Protein AF-A0A143PHW0-F1 (afdb_monomer_lite)

Foldseek 3Di:
DDDDDDDDDDDDDDDDDDDDDDDDDPDPVPVVVVVVVVVVVVVVVCVVCPPPPFDKAKEFEDAEEFWFKDWPQGTGYPRDDRGMDIGGAQDKIAIDIGGHVQKAWDAKDFQCPHGSIDTPNHHGYIYTYIDGQLVVQVVVQPDPWDWAKEKEQAEAFWWKAKSNGQIGHPVDRIGIDTHTQQDKIAIDIGGHFQKDWPAKDWQAHPRIHGPNHHTYIYTDIDGDPDDGPPPDPPPDDDDDDDDDDDDDDDDDDDDDDDDDDDDDDDDDDDDDDDDDDDDDDDDDDDDDDDDDDDDDDDDDDDDDDDDDDDPDDDDDDDDDPVNVVVVVVVLLVLLLVQVQVLVVQCQVCQQVLVLVSVCVQEVPDDSVVSCVVCVFFPGKHKDWPDGWDWDPDDLPQFKIKTKTFIKIWTATPVRDTDFIKTDMKIWIKGADDPSNHIHTHDIDDPIDGD

Structure (mmCIF, N/CA/C/O backbone):
data_AF-A0A143PHW0-F1
#
_entry.id   AF-A0A143PHW0-F1
#
loop_
_atom_site.group_PDB
_atom_site.id
_atom_site.type_symbol
_atom_site.label_atom_id
_atom_site.label_alt_id
_atom_site.label_comp_id
_atom_site.label_asym_id
_atom_site.label_entity_id
_atom_site.label_seq_id
_atom_site.pdbx_PDB_ins_code
_atom_site.Cartn_x
_atom_site.Cartn_y
_atom_site.Cartn_z
_atom_site.occupancy
_atom_site.B_iso_or_equiv
_atom_site.auth_seq_id
_atom_site.auth_comp_id
_atom_site.auth_asym_id
_atom_site.auth_atom_id
_atom_site.pdbx_PDB_model_num
ATOM 1 N N . MET A 1 1 ? -1.978 6.945 96.837 1.00 47.53 1 MET A N 1
ATOM 2 C CA . MET A 1 1 ? -2.660 6.664 95.555 1.00 47.53 1 MET A CA 1
ATOM 3 C C . MET A 1 1 ? -3.792 5.692 95.839 1.00 47.53 1 MET A C 1
ATOM 5 O O . MET A 1 1 ? -3.485 4.617 96.329 1.00 47.53 1 MET A O 1
ATOM 9 N N . SER A 1 2 ? -5.046 6.057 95.560 1.00 46.81 2 SER A N 1
ATOM 10 C CA . SER A 1 2 ? -6.197 5.140 95.602 1.00 46.81 2 SER A CA 1
ATOM 11 C C . SER A 1 2 ? -7.206 5.579 94.545 1.00 46.81 2 SER A C 1
ATOM 13 O O . SER A 1 2 ? -7.727 6.690 94.617 1.00 46.81 2 SER A O 1
ATOM 15 N N . THR A 1 3 ? -7.438 4.743 93.538 1.00 48.34 3 THR A N 1
ATOM 16 C CA . THR A 1 3 ? -8.242 5.095 92.359 1.00 48.34 3 THR A CA 1
ATOM 17 C C . THR A 1 3 ? -9.732 4.915 92.648 1.00 48.34 3 THR A C 1
ATOM 19 O O . THR A 1 3 ? -10.152 3.822 93.025 1.00 48.34 3 THR A O 1
ATOM 22 N N . GLN A 1 4 ? -10.553 5.952 92.448 1.00 54.59 4 GLN A N 1
ATOM 23 C CA . GLN A 1 4 ? -12.009 5.787 92.505 1.00 54.59 4 GLN A CA 1
ATOM 24 C C . GLN A 1 4 ? -12.498 4.986 91.292 1.00 54.59 4 GLN A C 1
ATOM 26 O O . GLN A 1 4 ? -12.286 5.378 90.146 1.00 54.59 4 GLN A O 1
ATOM 31 N N . VAL A 1 5 ? -13.174 3.865 91.548 1.00 61.69 5 VAL A N 1
ATOM 32 C CA . VAL A 1 5 ? -13.777 3.026 90.505 1.00 61.69 5 VAL A CA 1
ATOM 33 C C . VAL A 1 5 ? -15.176 3.549 90.190 1.00 61.69 5 VAL A C 1
ATOM 35 O O . VAL A 1 5 ? -16.134 3.276 90.915 1.00 61.69 5 VAL A O 1
ATOM 38 N N . ILE A 1 6 ? -15.294 4.295 89.092 1.00 57.25 6 ILE A N 1
ATOM 39 C CA . ILE A 1 6 ? -16.582 4.743 88.551 1.00 57.25 6 ILE A CA 1
ATOM 40 C C . ILE A 1 6 ? -17.354 3.509 88.062 1.00 57.25 6 ILE A C 1
ATOM 42 O O . ILE A 1 6 ? -16.913 2.818 87.143 1.00 57.25 6 ILE A O 1
ATOM 46 N N . ARG A 1 7 ? -18.512 3.223 88.668 1.00 60.91 7 ARG A N 1
ATOM 47 C CA . ARG A 1 7 ? -19.434 2.183 88.183 1.00 60.91 7 ARG A CA 1
ATOM 48 C C . ARG A 1 7 ? -20.379 2.777 87.126 1.00 60.91 7 ARG A C 1
ATOM 50 O O . ARG A 1 7 ? -20.964 3.825 87.397 1.00 60.91 7 ARG A O 1
ATOM 57 N N . PRO A 1 8 ? -20.562 2.137 85.956 1.00 63.34 8 PRO A N 1
ATOM 58 C CA . PRO A 1 8 ? -21.535 2.586 84.962 1.00 63.34 8 PRO A CA 1
ATOM 59 C C . PRO A 1 8 ? -22.984 2.340 85.434 1.00 63.34 8 PRO A C 1
ATOM 61 O O . PRO A 1 8 ? -23.216 1.441 86.248 1.00 63.34 8 PRO A O 1
ATOM 64 N N . PRO A 1 9 ? -23.967 3.115 84.935 1.00 64.81 9 PRO A N 1
ATOM 65 C CA . PRO A 1 9 ? -25.374 2.967 85.303 1.00 64.81 9 PRO A CA 1
ATOM 66 C C . PRO A 1 9 ? -26.017 1.700 84.717 1.00 64.81 9 PRO A C 1
ATOM 68 O O . PRO A 1 9 ? -25.638 1.219 83.649 1.00 64.81 9 PRO A O 1
ATOM 71 N N . SER A 1 10 ? -27.025 1.179 85.419 1.00 66.69 10 SER A N 1
ATOM 72 C CA . SER A 1 10 ? -27.765 -0.035 85.053 1.00 66.69 10 SER A CA 1
ATOM 73 C C . SER A 1 10 ? -28.591 0.125 83.762 1.00 66.69 10 SER A C 1
ATOM 75 O O . SER A 1 10 ? -29.205 1.177 83.568 1.00 66.69 10 SER A O 1
ATOM 77 N N . PRO A 1 11 ? -28.697 -0.913 82.909 1.00 68.88 11 PRO A N 1
ATOM 78 C CA . PRO A 1 11 ? -29.581 -0.889 81.744 1.00 68.88 11 PRO A CA 1
ATOM 79 C C . PRO A 1 11 ? -31.072 -0.975 82.142 1.00 68.88 11 PRO A C 1
ATOM 81 O O . PRO A 1 11 ? -31.400 -1.588 83.163 1.00 68.88 11 PRO A O 1
ATOM 84 N N . PRO A 1 12 ? -31.992 -0.401 81.341 1.00 68.69 12 PRO A N 1
ATOM 85 C CA . PRO A 1 12 ? -33.433 -0.457 81.596 1.00 68.69 12 PRO A CA 1
ATOM 86 C C . PRO A 1 12 ? -34.034 -1.855 81.324 1.00 68.69 12 PRO A C 1
ATOM 88 O O . PRO A 1 12 ? -33.479 -2.626 80.537 1.00 68.69 12 PRO A O 1
ATOM 91 N N . PRO A 1 13 ? -35.186 -2.193 81.939 1.00 68.38 13 PRO A N 1
ATOM 92 C CA . PRO A 1 13 ? -35.840 -3.490 81.757 1.00 68.38 13 PRO A CA 1
ATOM 93 C C . PRO A 1 13 ? -36.451 -3.662 80.349 1.00 68.38 13 PRO A C 1
ATOM 95 O O . PRO A 1 13 ? -36.884 -2.682 79.738 1.00 68.38 13 PRO A O 1
ATOM 98 N N . PRO A 1 14 ? -36.540 -4.902 79.829 1.00 63.84 14 PRO A N 1
ATOM 99 C CA . PRO A 1 14 ? -37.087 -5.174 78.501 1.00 63.84 14 PRO A CA 1
ATOM 100 C C . PRO A 1 14 ? -38.618 -4.977 78.434 1.00 63.84 14 PRO A C 1
ATOM 102 O O . PRO A 1 14 ? -39.321 -5.253 79.410 1.00 63.84 14 PRO A O 1
ATOM 105 N N . PRO A 1 15 ? -39.169 -4.553 77.278 1.00 54.91 15 PRO A N 1
ATOM 106 C CA . PRO A 1 15 ? -40.603 -4.315 77.113 1.00 54.91 15 PRO A CA 1
ATOM 107 C C . PRO A 1 15 ? -41.433 -5.608 77.172 1.00 54.91 15 PRO A C 1
ATOM 109 O O . PRO A 1 15 ? -41.022 -6.673 76.705 1.00 54.91 15 PRO A O 1
ATOM 112 N N . SER A 1 16 ? -42.644 -5.512 77.726 1.00 54.25 16 SER A N 1
ATOM 113 C CA . SER A 1 16 ? -43.508 -6.664 77.996 1.00 54.25 16 SER A CA 1
ATOM 114 C C . SER A 1 16 ? -44.126 -7.261 76.722 1.00 54.25 16 SER A C 1
ATOM 116 O O . SER A 1 16 ? -44.954 -6.657 76.037 1.00 54.25 16 SER A O 1
ATOM 118 N N . ARG A 1 17 ? -43.752 -8.510 76.415 1.00 51.72 17 ARG A N 1
ATOM 119 C CA . ARG A 1 17 ? -44.226 -9.255 75.238 1.00 51.72 17 ARG A CA 1
ATOM 120 C C . ARG A 1 17 ? -45.674 -9.734 75.419 1.00 51.72 17 ARG A C 1
ATOM 122 O O . ARG A 1 17 ? -45.911 -10.895 75.754 1.00 51.72 17 ARG A O 1
ATOM 129 N N . LYS A 1 18 ? -46.651 -8.852 75.180 1.00 47.69 18 LYS A N 1
ATOM 130 C CA . LYS A 1 18 ? -48.079 -9.218 75.141 1.00 47.69 18 LYS A CA 1
ATOM 131 C C . LYS A 1 18 ? -48.310 -10.347 74.125 1.00 47.69 18 LYS A C 1
ATOM 133 O O . LYS A 1 18 ? -47.985 -10.200 72.948 1.00 47.69 18 LYS A O 1
ATOM 138 N N . ARG A 1 19 ? -48.897 -11.465 74.569 1.00 52.22 19 ARG A N 1
ATOM 139 C CA . ARG A 1 19 ? -49.395 -12.529 73.681 1.00 52.22 19 ARG A CA 1
ATOM 140 C C . ARG A 1 19 ? -50.680 -12.051 72.997 1.00 52.22 19 ARG A C 1
ATOM 142 O O . ARG A 1 19 ? -51.767 -12.255 73.524 1.00 52.22 19 ARG A O 1
ATOM 149 N N . GLY A 1 20 ? -50.542 -11.404 71.841 1.00 46.34 20 GLY A N 1
ATOM 150 C CA . GLY A 1 20 ? -51.651 -11.254 70.898 1.00 46.34 20 GLY A CA 1
ATOM 151 C C . GLY A 1 20 ? -52.019 -12.617 70.308 1.00 46.34 20 GLY A C 1
ATOM 152 O O . GLY A 1 20 ? -51.131 -13.395 69.958 1.00 46.34 20 GLY A O 1
ATOM 153 N N . THR A 1 21 ? -53.312 -12.922 70.245 1.00 54.47 21 THR A N 1
ATOM 154 C CA . THR A 1 21 ? -53.847 -14.173 69.691 1.00 54.47 21 THR A CA 1
ATOM 155 C C . THR A 1 21 ? -53.583 -14.277 68.192 1.00 54.47 21 THR A C 1
ATOM 157 O O . THR A 1 21 ? -53.782 -13.314 67.455 1.00 54.47 21 THR A O 1
ATOM 160 N N . LEU A 1 22 ? -53.149 -15.456 67.743 1.00 50.78 22 LEU A N 1
ATOM 161 C CA . LEU A 1 22 ? -52.849 -15.740 66.344 1.00 50.78 22 LEU A CA 1
ATOM 162 C C . LEU A 1 22 ? -54.049 -16.442 65.695 1.00 50.78 22 LEU A C 1
ATOM 164 O O . LEU A 1 22 ? -54.145 -17.661 65.753 1.00 50.78 22 LEU A O 1
ATOM 168 N N . GLU A 1 23 ? -54.956 -15.661 65.112 1.00 49.97 23 GLU A N 1
ATOM 169 C CA . GLU A 1 23 ? -56.123 -16.138 64.359 1.00 49.97 23 GLU A CA 1
ATOM 170 C C . GLU A 1 23 ? -56.543 -15.096 63.305 1.00 49.97 23 GLU A C 1
ATOM 172 O O . GLU A 1 23 ? -56.282 -13.908 63.486 1.00 49.97 23 GLU A O 1
ATOM 177 N N . ALA A 1 24 ? -57.168 -15.558 62.215 1.00 48.12 24 ALA A N 1
ATOM 178 C CA . ALA A 1 24 ? -57.844 -14.778 61.159 1.00 48.12 24 ALA A CA 1
ATOM 179 C C . ALA A 1 24 ? -57.184 -13.470 60.625 1.00 48.12 24 ALA A C 1
ATOM 181 O O . ALA A 1 24 ? -57.366 -12.400 61.196 1.00 48.12 24 ALA A O 1
ATOM 182 N N . LEU A 1 25 ? -56.550 -13.539 59.433 1.00 44.34 25 LEU A N 1
ATOM 183 C CA . LEU A 1 25 ? -56.736 -12.618 58.268 1.00 44.34 25 LEU A CA 1
ATOM 184 C C . LEU A 1 25 ? -55.649 -12.790 57.175 1.00 44.34 25 LEU A C 1
ATOM 186 O O . LEU A 1 25 ? -54.869 -11.889 56.865 1.00 44.34 25 LEU A O 1
ATOM 190 N N . ARG A 1 26 ? -55.629 -13.957 56.516 1.00 50.25 26 ARG A N 1
ATOM 191 C CA . ARG A 1 26 ? -54.965 -14.140 55.209 1.00 50.25 26 ARG A CA 1
ATOM 192 C C . ARG A 1 26 ? -56.002 -13.986 54.088 1.00 50.25 26 ARG A C 1
ATOM 194 O O . ARG A 1 26 ? -56.745 -14.932 53.846 1.00 50.25 26 ARG A O 1
ATOM 201 N N . PRO A 1 27 ? -56.072 -12.822 53.416 1.00 44.50 27 PRO A N 1
ATOM 202 C CA . PRO A 1 27 ? -56.141 -12.899 51.946 1.00 44.50 27 PRO A CA 1
ATOM 203 C C . PRO A 1 27 ? -55.316 -11.842 51.176 1.00 44.50 27 PRO A C 1
ATOM 205 O O . PRO A 1 27 ? -54.979 -12.068 50.017 1.00 44.50 27 PRO A O 1
ATOM 208 N N . VAL A 1 28 ? -54.951 -10.704 51.782 1.00 48.16 28 VAL A N 1
ATOM 209 C CA . VAL A 1 28 ? -54.470 -9.514 51.034 1.00 48.16 28 VAL A CA 1
ATOM 210 C C . VAL A 1 28 ? -53.070 -9.686 50.409 1.00 48.16 28 VAL A C 1
ATOM 212 O O . VAL A 1 28 ? -52.787 -9.116 49.358 1.00 48.16 28 VAL A O 1
ATOM 215 N N . MET A 1 29 ? -52.201 -10.519 50.996 1.00 45.81 29 MET A N 1
ATOM 216 C CA . MET A 1 29 ? -50.809 -10.714 50.542 1.00 45.81 29 MET A CA 1
ATO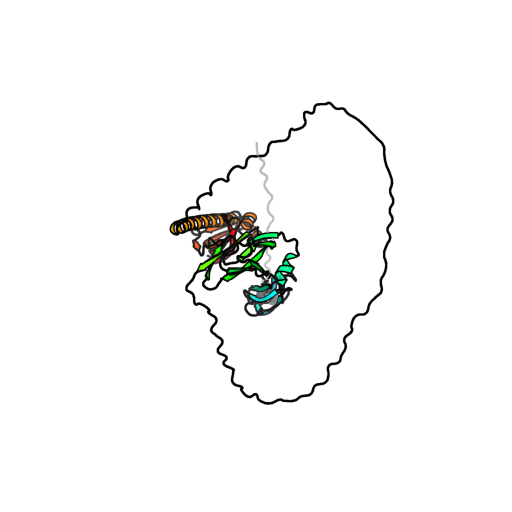M 217 C C . MET A 1 29 ? -50.663 -11.289 49.116 1.00 45.81 29 MET A C 1
ATOM 219 O O . MET A 1 29 ? -49.619 -11.101 48.494 1.00 45.81 29 MET A O 1
ATOM 223 N N . MET A 1 30 ? -51.674 -11.981 48.575 1.00 47.19 30 MET A N 1
ATOM 224 C CA . MET A 1 30 ? -51.532 -12.703 47.296 1.00 47.19 30 MET A CA 1
ATOM 225 C C . MET A 1 30 ? -51.635 -11.791 46.061 1.00 47.19 30 MET A C 1
ATOM 227 O O . MET A 1 30 ? -50.976 -12.049 45.055 1.00 47.19 30 MET A O 1
ATOM 231 N N . ALA A 1 31 ? -52.409 -10.702 46.132 1.00 45.34 31 ALA A N 1
ATOM 232 C CA . ALA A 1 31 ? -52.592 -9.785 45.000 1.00 45.34 31 ALA A CA 1
ATOM 233 C C . ALA A 1 31 ? -51.325 -8.959 44.707 1.00 45.34 31 ALA A C 1
ATOM 235 O O . ALA A 1 31 ? -50.909 -8.836 43.555 1.00 45.34 31 ALA A O 1
ATOM 236 N N . GLY A 1 32 ? -50.672 -8.446 45.758 1.00 43.84 32 GLY A N 1
ATOM 237 C CA . GLY A 1 32 ? -49.416 -7.698 45.632 1.00 43.84 32 GLY A CA 1
ATOM 238 C C . GLY A 1 32 ? -48.258 -8.558 45.117 1.00 43.84 32 GLY A C 1
ATOM 239 O O . GLY A 1 32 ? -47.459 -8.085 44.313 1.00 43.84 32 GLY A O 1
ATOM 240 N N . ALA A 1 33 ? -48.202 -9.835 45.512 1.00 52.66 33 ALA A N 1
ATOM 241 C CA . ALA A 1 33 ? -47.198 -10.776 45.020 1.00 52.66 33 ALA A CA 1
ATOM 242 C C . ALA A 1 33 ? -47.347 -11.053 43.513 1.00 52.66 33 ALA A C 1
ATOM 244 O O . ALA A 1 33 ? -46.355 -11.012 42.789 1.00 52.66 33 ALA A O 1
ATOM 245 N N . LEU A 1 34 ? -48.574 -11.273 43.022 1.00 51.31 34 LEU A N 1
ATOM 246 C CA . LEU A 1 34 ? -48.831 -11.499 41.593 1.00 51.31 34 LEU A CA 1
ATOM 247 C C . LEU A 1 34 ? -48.510 -10.267 40.736 1.00 51.31 34 LEU A C 1
ATOM 249 O O . LEU A 1 34 ? -47.844 -10.405 39.712 1.00 51.31 34 LEU A O 1
ATOM 253 N N . LEU A 1 35 ? -48.907 -9.066 41.170 1.00 56.28 35 LEU A N 1
ATOM 254 C CA . LEU A 1 35 ? -48.537 -7.821 40.483 1.00 56.28 35 LEU A CA 1
ATOM 255 C C . LEU A 1 35 ? -47.021 -7.580 40.505 1.00 56.28 35 LEU A C 1
ATOM 257 O O . LEU A 1 35 ? -46.447 -7.240 39.473 1.00 56.28 35 LEU A O 1
ATOM 261 N N . GLY A 1 36 ? -46.360 -7.818 41.641 1.00 56.34 36 GLY A N 1
ATOM 262 C CA . GLY A 1 36 ? -44.904 -7.719 41.758 1.00 56.34 36 GLY A CA 1
ATOM 263 C C . GLY A 1 36 ? -44.171 -8.678 40.817 1.00 56.34 36 GLY A C 1
ATOM 264 O O . GLY A 1 36 ? -43.264 -8.256 40.104 1.00 56.34 36 GLY A O 1
ATOM 265 N N . VAL A 1 37 ? -44.598 -9.944 40.749 1.00 63.28 37 VAL A N 1
ATOM 266 C CA . VAL A 1 37 ? -44.025 -10.950 39.837 1.00 63.28 37 VAL A CA 1
ATOM 267 C C . VAL A 1 37 ? -44.296 -10.605 38.372 1.00 63.28 37 VAL A C 1
ATOM 269 O O . VAL A 1 37 ? -43.386 -10.740 37.560 1.00 63.28 37 VAL A O 1
ATOM 272 N N . LEU A 1 38 ? -45.487 -10.110 38.018 1.00 63.06 38 LEU A N 1
ATOM 273 C CA . LEU A 1 38 ? -45.794 -9.686 36.645 1.00 63.06 38 LEU A CA 1
ATOM 274 C C . LEU A 1 38 ? -44.974 -8.462 36.214 1.00 63.06 38 LEU A C 1
ATOM 276 O O . LEU A 1 38 ? -44.468 -8.444 35.094 1.00 63.06 38 LEU A O 1
ATOM 280 N N . VAL A 1 39 ? -44.775 -7.475 37.093 1.00 68.00 39 VAL A N 1
ATOM 281 C CA . VAL A 1 39 ? -43.898 -6.324 36.812 1.00 68.00 39 VAL A CA 1
ATOM 282 C C . VAL A 1 39 ? -42.435 -6.764 36.705 1.00 68.00 39 VAL A C 1
ATOM 284 O O . VAL A 1 39 ? -41.744 -6.343 35.780 1.00 68.00 39 VAL A O 1
ATOM 287 N N . LEU A 1 40 ? -41.961 -7.657 37.581 1.00 63.94 40 LEU A N 1
ATOM 288 C CA . LEU A 1 40 ? -40.595 -8.183 37.503 1.00 63.94 40 LEU A CA 1
ATOM 289 C C . LEU A 1 40 ? -40.375 -9.025 36.235 1.00 63.94 40 LEU A C 1
ATOM 291 O O . LEU A 1 40 ? -39.328 -8.913 35.604 1.00 63.94 40 LEU A O 1
ATOM 295 N N . ALA A 1 41 ? -41.371 -9.816 35.825 1.00 64.38 41 ALA A N 1
ATOM 296 C CA . ALA A 1 41 ? -41.351 -10.594 34.589 1.00 64.38 41 ALA A CA 1
ATOM 297 C C . ALA A 1 41 ? -41.413 -9.703 33.339 1.00 64.38 41 ALA A C 1
ATOM 299 O O . ALA A 1 41 ? -40.693 -9.967 32.381 1.00 64.38 41 ALA A O 1
ATOM 300 N N . ALA A 1 42 ? -42.203 -8.624 33.351 1.00 60.94 42 ALA A N 1
ATOM 301 C CA . ALA A 1 42 ? -42.241 -7.643 32.265 1.00 60.94 42 ALA A CA 1
ATOM 302 C C . ALA A 1 42 ? -40.913 -6.875 32.136 1.00 60.94 42 ALA A C 1
ATOM 304 O O . ALA A 1 42 ? -40.431 -6.661 31.025 1.00 60.94 42 ALA A O 1
ATOM 305 N N . LEU A 1 43 ? -40.279 -6.520 33.260 1.00 60.66 43 LEU A N 1
ATOM 306 C CA . LEU A 1 43 ? -38.943 -5.920 33.272 1.00 60.66 43 LEU A CA 1
ATOM 307 C C . LEU A 1 43 ? -37.876 -6.911 32.776 1.00 60.66 43 LEU A C 1
ATOM 309 O O . LEU A 1 43 ? -37.068 -6.549 31.926 1.00 60.66 43 LEU A O 1
ATOM 313 N N . LEU A 1 44 ? -37.902 -8.171 33.223 1.00 61.94 44 LEU A N 1
ATOM 314 C CA . LEU A 1 44 ? -37.011 -9.222 32.711 1.00 61.94 44 LEU A CA 1
ATOM 315 C C . LEU A 1 44 ? -37.215 -9.473 31.209 1.00 61.94 44 LEU A C 1
ATOM 317 O O . LEU A 1 44 ? -36.235 -9.589 30.477 1.00 61.94 44 LEU A O 1
ATOM 321 N N . ALA A 1 45 ? -38.460 -9.488 30.726 1.00 58.88 45 ALA A N 1
ATOM 322 C CA . ALA A 1 45 ? -38.771 -9.603 29.304 1.00 58.88 45 ALA A CA 1
ATOM 323 C C . ALA A 1 45 ? -38.225 -8.409 28.502 1.00 58.88 45 ALA A C 1
ATOM 325 O O . ALA A 1 45 ? -37.577 -8.618 27.480 1.00 58.88 45 ALA A O 1
ATOM 326 N N . ALA A 1 46 ? -38.389 -7.177 28.997 1.00 54.59 46 ALA A N 1
ATOM 327 C CA . ALA A 1 46 ? -37.843 -5.977 28.359 1.00 54.59 46 ALA A CA 1
ATOM 328 C C . ALA A 1 46 ? -36.300 -5.968 28.298 1.00 54.59 46 ALA A C 1
ATOM 330 O O . ALA A 1 46 ? -35.729 -5.431 27.350 1.00 54.59 46 ALA A O 1
ATOM 331 N N . TRP A 1 47 ? -35.620 -6.595 29.266 1.00 56.00 47 TRP A N 1
ATOM 332 C CA . TRP A 1 47 ? -34.165 -6.810 29.226 1.00 56.00 47 TRP A CA 1
ATOM 333 C C . TRP A 1 47 ? -33.746 -7.961 28.293 1.00 56.00 47 TRP A C 1
ATOM 335 O O . TRP A 1 47 ? -32.646 -7.922 27.742 1.00 56.00 47 TRP A O 1
ATOM 345 N N . LEU A 1 48 ? -34.607 -8.961 28.075 1.00 56.56 48 LEU A N 1
ATOM 346 C CA . LEU A 1 48 ? -34.382 -10.049 27.113 1.00 56.56 48 LEU A CA 1
ATOM 347 C C . LEU A 1 48 ? -34.642 -9.617 25.659 1.00 56.56 48 LEU A C 1
ATOM 349 O O . LEU A 1 48 ? -33.980 -10.115 24.751 1.00 56.56 48 LEU A O 1
ATOM 353 N N . THR A 1 49 ? -35.550 -8.665 25.428 1.00 55.12 49 THR A N 1
ATOM 354 C CA . THR A 1 49 ? -35.830 -8.073 24.107 1.00 55.12 49 THR A CA 1
ATOM 355 C C . THR A 1 49 ? -35.219 -6.677 23.963 1.00 55.12 49 THR A C 1
ATOM 357 O O . THR A 1 49 ? -35.894 -5.729 23.557 1.00 55.12 49 THR A O 1
ATOM 360 N N . GLY A 1 50 ? -33.934 -6.536 24.303 1.00 56.78 50 GLY A N 1
ATOM 361 C CA . GLY A 1 50 ? -33.195 -5.295 24.064 1.00 56.78 50 GLY A CA 1
ATOM 362 C C . GLY A 1 50 ? -33.259 -4.883 22.581 1.00 56.78 50 GLY A C 1
ATOM 363 O O . GLY A 1 50 ? -33.159 -5.751 21.706 1.00 56.78 50 GLY A O 1
ATOM 364 N N . PRO A 1 51 ? -33.439 -3.584 22.263 1.00 56.19 51 PRO A N 1
ATOM 365 C CA . PRO A 1 51 ? -33.643 -3.129 20.892 1.00 56.19 51 PRO A CA 1
ATOM 366 C C . PRO A 1 51 ? -32.409 -3.432 20.041 1.00 56.19 51 PRO A C 1
ATOM 368 O O . PRO A 1 51 ? -31.379 -2.762 20.130 1.00 56.19 51 PRO A O 1
ATOM 371 N N . SER A 1 52 ? -32.530 -4.454 19.193 1.00 59.53 52 SER A N 1
ATOM 372 C CA . SER A 1 52 ? -31.514 -4.823 18.211 1.00 59.53 52 SER A CA 1
ATOM 373 C C . SER A 1 52 ? -31.461 -3.752 17.128 1.00 59.53 52 SER A C 1
ATOM 375 O O . SER A 1 52 ? -32.165 -3.832 16.121 1.00 59.53 52 SER A O 1
ATOM 377 N N . GLY A 1 53 ? -30.656 -2.715 17.373 1.00 67.00 53 GLY A N 1
ATOM 378 C CA . GLY A 1 53 ? -30.413 -1.642 16.416 1.00 67.00 53 GLY A CA 1
ATOM 379 C C . GLY A 1 53 ? -29.982 -2.214 15.059 1.00 67.00 53 GLY A C 1
ATOM 380 O O . GLY A 1 53 ? -29.301 -3.245 15.026 1.00 67.00 53 GLY A O 1
ATOM 381 N N . PRO A 1 54 ? -30.386 -1.589 13.937 1.00 72.88 54 PRO A N 1
ATOM 382 C CA . PRO A 1 54 ? -30.095 -2.113 12.610 1.00 72.88 54 PRO A CA 1
ATOM 383 C C . PRO A 1 54 ? -28.584 -2.263 12.450 1.00 72.88 54 PRO A C 1
ATOM 385 O O . PRO A 1 54 ? -27.852 -1.277 12.541 1.00 72.88 54 PRO A O 1
ATOM 388 N N . LYS A 1 55 ? -28.126 -3.499 12.232 1.00 82.50 55 LYS A N 1
ATOM 389 C CA . LYS A 1 55 ? -26.709 -3.792 12.012 1.00 82.50 55 LYS A CA 1
ATOM 390 C C . LYS A 1 55 ? -26.212 -2.960 10.835 1.00 82.50 55 LYS A C 1
ATOM 392 O O . LYS A 1 55 ? -26.863 -2.916 9.789 1.00 82.50 55 LYS A O 1
ATOM 397 N N . THR A 1 56 ? -25.071 -2.310 11.013 1.00 86.56 56 THR A N 1
ATOM 398 C CA . THR A 1 56 ? -24.405 -1.542 9.966 1.00 86.56 56 THR A CA 1
ATOM 399 C C . THR A 1 56 ? -22.978 -2.022 9.775 1.00 86.56 56 THR A C 1
ATOM 401 O O . THR A 1 56 ? -22.292 -2.409 10.721 1.00 86.56 56 THR A O 1
ATOM 404 N N . PHE A 1 57 ? -22.536 -1.981 8.526 1.00 86.88 57 PHE A N 1
ATOM 405 C CA . PHE A 1 57 ? -21.203 -2.352 8.095 1.00 86.88 57 PHE A CA 1
ATOM 406 C C . PHE A 1 57 ? -20.559 -1.179 7.360 1.00 86.88 57 PHE A C 1
ATOM 408 O O . PHE A 1 57 ? -21.202 -0.503 6.554 1.00 86.88 57 PHE A O 1
ATOM 415 N N . THR A 1 58 ? -19.277 -0.947 7.625 1.00 87.56 58 THR A N 1
ATOM 416 C CA . THR A 1 58 ? -18.508 0.094 6.945 1.00 87.56 58 THR A CA 1
ATOM 417 C C . THR A 1 58 ? -18.164 -0.351 5.528 1.00 87.56 58 THR A C 1
ATOM 419 O O . THR A 1 58 ? -17.493 -1.368 5.335 1.00 87.56 58 THR A O 1
ATOM 422 N N . LEU A 1 59 ? -18.584 0.433 4.539 1.00 88.38 59 LEU A N 1
ATOM 423 C CA . LEU A 1 59 ? -18.019 0.396 3.198 1.00 88.38 59 LEU A CA 1
ATOM 424 C C . LEU A 1 59 ? -16.875 1.411 3.137 1.00 88.38 59 LEU A C 1
ATOM 426 O O . LEU A 1 59 ? -17.051 2.578 3.497 1.00 88.38 59 LEU A O 1
ATOM 430 N N . THR A 1 60 ? -15.710 0.973 2.676 1.00 86.00 60 THR A N 1
ATOM 431 C CA . THR A 1 60 ? -14.559 1.846 2.413 1.00 86.00 60 THR A CA 1
ATOM 432 C C . THR A 1 60 ? -14.254 1.823 0.925 1.00 86.00 60 THR A C 1
ATOM 434 O O . THR A 1 60 ? -14.251 0.762 0.305 1.00 86.00 60 THR A O 1
ATOM 437 N N . VAL A 1 61 ? -13.993 2.988 0.344 1.00 88.12 61 VAL A N 1
ATOM 438 C CA . VAL A 1 61 ? -13.613 3.129 -1.060 1.00 88.12 61 VAL A CA 1
ATOM 439 C C . VAL A 1 61 ? -12.198 3.683 -1.123 1.00 88.12 61 VAL A C 1
ATOM 441 O O . VAL A 1 61 ? -11.912 4.759 -0.604 1.00 88.12 61 VAL A O 1
ATOM 444 N N . LEU A 1 62 ? -11.295 2.933 -1.748 1.00 80.56 62 LEU A N 1
ATOM 445 C CA . LEU A 1 62 ? -9.947 3.393 -2.038 1.00 80.56 62 LEU A CA 1
ATOM 446 C C . LEU A 1 62 ? -10.038 4.500 -3.093 1.00 80.56 62 LEU A C 1
ATOM 448 O O . LEU A 1 62 ? -10.526 4.253 -4.197 1.00 80.56 62 LEU A O 1
ATOM 452 N N . LYS A 1 63 ? -9.587 5.711 -2.741 1.00 83.00 63 LYS A N 1
ATOM 453 C CA . LYS A 1 63 ? -9.636 6.892 -3.614 1.00 83.00 63 LYS A CA 1
ATOM 454 C C . LYS A 1 63 ? -8.934 6.587 -4.947 1.00 83.00 63 LYS A C 1
ATOM 456 O O . LYS A 1 63 ? -7.726 6.347 -4.929 1.00 83.00 63 LYS A O 1
ATOM 461 N N . PRO A 1 64 ? -9.657 6.583 -6.080 1.00 80.25 64 PRO A N 1
ATOM 462 C CA . PRO A 1 64 ? -9.051 6.358 -7.381 1.00 80.25 64 PRO A CA 1
ATOM 463 C C . PRO A 1 64 ? -8.293 7.604 -7.862 1.00 80.25 64 PRO A C 1
ATOM 465 O O . PRO A 1 64 ? -8.568 8.726 -7.432 1.00 80.25 64 PRO A O 1
ATOM 468 N N . THR A 1 65 ? -7.364 7.391 -8.791 1.00 81.94 65 THR A N 1
ATOM 469 C CA . THR A 1 65 ? -6.700 8.446 -9.570 1.00 81.94 65 THR A CA 1
ATOM 470 C C . THR A 1 65 ? -7.356 8.515 -10.947 1.00 81.94 65 THR A C 1
ATOM 472 O O . THR A 1 65 ? -7.547 7.464 -11.560 1.00 81.94 65 THR A O 1
ATOM 475 N N . GLY A 1 66 ? -7.675 9.713 -11.443 1.00 79.44 66 GLY A N 1
ATOM 476 C CA . GLY A 1 66 ? -8.277 9.889 -12.772 1.00 79.44 66 GLY A CA 1
ATOM 477 C C . GLY A 1 66 ? -9.778 9.599 -12.858 1.00 79.44 66 GLY A C 1
ATOM 478 O O . GLY A 1 66 ? -10.295 9.270 -13.926 1.00 79.44 66 GLY A O 1
ATOM 479 N N . GLY A 1 67 ? -10.477 9.679 -11.731 1.00 86.25 67 GLY A N 1
ATOM 480 C CA . GLY A 1 67 ? -11.928 9.693 -11.710 1.00 86.25 67 GLY A CA 1
ATOM 481 C C . GLY A 1 67 ? -12.489 9.794 -10.299 1.00 86.25 67 GLY A C 1
ATOM 482 O O . GLY A 1 67 ? -11.767 9.986 -9.315 1.00 86.25 67 GLY A O 1
ATOM 483 N N . THR A 1 68 ? -13.801 9.619 -10.203 1.00 90.75 68 THR A N 1
ATOM 484 C CA . THR A 1 68 ? -14.574 9.617 -8.963 1.00 90.75 68 THR A CA 1
ATOM 485 C C . THR A 1 68 ? -15.525 8.428 -8.913 1.00 90.75 68 THR A C 1
ATOM 487 O O . THR A 1 68 ? -16.150 8.058 -9.903 1.00 90.75 68 THR A O 1
ATOM 490 N N . LEU A 1 69 ? -15.632 7.816 -7.734 1.00 91.94 69 LEU A N 1
ATOM 491 C CA . LEU A 1 69 ? -16.684 6.863 -7.400 1.00 91.94 69 LEU A CA 1
ATOM 492 C C . LEU A 1 69 ? -17.794 7.576 -6.627 1.00 91.94 69 LEU A C 1
ATOM 494 O O . LEU A 1 69 ? -17.529 8.182 -5.586 1.00 91.94 69 LEU A O 1
ATOM 498 N N . THR A 1 70 ? -19.027 7.473 -7.119 1.00 92.25 70 THR A N 1
ATOM 499 C CA . THR A 1 70 ? -20.232 8.017 -6.481 1.00 92.25 70 THR A CA 1
ATOM 500 C C . THR A 1 70 ? -21.234 6.903 -6.173 1.00 92.25 70 THR A C 1
ATOM 502 O O . THR A 1 70 ? -21.427 5.993 -6.976 1.00 92.25 70 THR A O 1
ATOM 505 N N . GLY A 1 71 ? -21.875 6.931 -5.002 1.00 89.06 71 GLY A N 1
ATOM 506 C CA . GLY A 1 71 ? -22.923 5.957 -4.654 1.00 89.06 71 GLY A CA 1
ATOM 507 C C . GLY A 1 71 ? -23.140 5.782 -3.151 1.00 89.06 71 GLY A C 1
ATOM 508 O O . GLY A 1 71 ? -22.193 5.775 -2.373 1.00 89.06 71 GLY A O 1
ATOM 509 N N . SER A 1 72 ? -24.397 5.657 -2.714 1.00 84.12 72 SER A N 1
ATOM 510 C CA . SER A 1 72 ? -24.775 5.416 -1.303 1.00 84.12 72 SER A CA 1
ATOM 511 C C . SER A 1 72 ? -24.120 6.352 -0.256 1.00 84.12 72 SER A C 1
ATOM 513 O O . SER A 1 72 ? -23.894 5.951 0.885 1.00 84.12 72 SER A O 1
ATOM 515 N N . GLY A 1 73 ? -23.826 7.606 -0.626 1.00 83.19 73 GLY A N 1
ATOM 516 C CA . GLY A 1 73 ? -23.161 8.605 0.231 1.00 83.19 73 GLY A CA 1
ATOM 517 C C . GLY A 1 73 ? -21.631 8.671 0.094 1.00 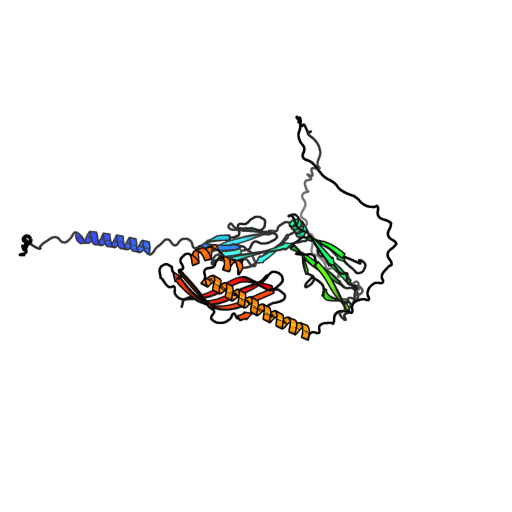83.19 73 GLY A C 1
ATOM 518 O O . GLY A 1 73 ? -21.002 9.565 0.663 1.00 83.19 73 GLY A O 1
ATOM 519 N N . ILE A 1 74 ? -21.032 7.771 -0.689 1.00 88.19 74 ILE A N 1
ATOM 520 C CA . ILE A 1 74 ? -19.661 7.910 -1.184 1.00 88.19 74 ILE A CA 1
ATOM 521 C C . ILE A 1 74 ? -19.634 8.951 -2.308 1.00 88.19 74 ILE A C 1
ATOM 523 O O . ILE A 1 74 ? -20.438 8.879 -3.240 1.00 88.19 74 ILE A O 1
ATOM 527 N N . THR A 1 75 ? -18.644 9.840 -2.233 1.00 90.44 75 THR A N 1
ATOM 528 C CA . THR A 1 75 ? -18.144 10.680 -3.331 1.00 90.44 75 THR A CA 1
ATOM 529 C C . THR A 1 75 ? -16.629 10.728 -3.161 1.00 90.44 75 THR A C 1
ATOM 531 O O . THR A 1 75 ? -16.114 11.515 -2.362 1.00 90.44 75 THR A O 1
ATOM 534 N N . CYS A 1 76 ? -15.922 9.818 -3.830 1.00 83.31 76 CYS A N 1
ATOM 535 C CA . CYS A 1 76 ? -14.523 9.500 -3.549 1.00 83.31 76 CYS A CA 1
ATOM 536 C C . CYS A 1 76 ? -13.683 9.501 -4.830 1.00 83.31 76 CYS A C 1
ATOM 538 O O . CYS A 1 76 ? -13.812 8.606 -5.665 1.00 83.31 76 CYS A O 1
ATOM 540 N N . GLY A 1 77 ? -12.825 10.509 -4.980 1.00 87.62 77 GLY A N 1
ATOM 541 C CA . GLY A 1 77 ? -12.005 10.731 -6.174 1.00 87.62 77 GLY A CA 1
ATOM 542 C C . GLY A 1 77 ? -11.599 12.193 -6.302 1.00 87.62 77 GLY A C 1
ATOM 543 O O . GLY A 1 77 ? -11.430 12.871 -5.291 1.00 87.62 77 GLY A O 1
ATOM 544 N N . THR A 1 78 ? -11.454 12.705 -7.513 1.00 81.88 78 THR A N 1
ATOM 545 C CA . THR A 1 78 ? -11.293 14.148 -7.783 1.00 81.88 78 THR A CA 1
ATOM 546 C C . THR A 1 78 ? -12.473 14.978 -7.276 1.00 81.88 78 THR A C 1
ATOM 548 O O . THR A 1 78 ? -12.271 15.938 -6.536 1.00 81.88 78 THR A O 1
ATOM 551 N N . GLY A 1 79 ? -13.702 14.551 -7.568 1.00 80.44 79 GLY A N 1
ATOM 552 C CA . GLY A 1 79 ? -14.947 15.211 -7.168 1.00 80.44 79 GLY A CA 1
ATOM 553 C C . GLY A 1 79 ? -15.323 15.072 -5.688 1.00 80.44 79 GLY A C 1
ATOM 554 O O . GLY A 1 79 ? -16.384 15.549 -5.290 1.00 80.44 79 GLY A O 1
ATOM 555 N N . GLY A 1 80 ? -14.503 14.425 -4.847 1.00 81.12 80 GLY A N 1
ATOM 556 C CA . GLY A 1 80 ? -14.775 14.377 -3.409 1.00 81.12 80 GLY A CA 1
ATOM 557 C C . GLY A 1 80 ? -13.843 13.523 -2.547 1.00 81.12 80 GLY A C 1
ATOM 558 O O . GLY A 1 80 ? -13.062 12.687 -3.008 1.00 81.12 80 GLY A O 1
ATOM 559 N N . THR A 1 81 ? -13.944 13.745 -1.238 1.00 82.88 81 THR A N 1
ATOM 560 C CA . THR A 1 81 ? -13.165 13.071 -0.185 1.00 82.88 81 THR A CA 1
ATOM 561 C C . THR A 1 81 ? -14.001 12.123 0.686 1.00 82.88 81 THR A C 1
ATOM 563 O O . THR A 1 81 ? -13.458 11.502 1.600 1.00 82.88 81 THR A O 1
ATOM 566 N N . SER A 1 82 ? -15.302 11.967 0.404 1.00 86.38 82 SER A N 1
ATOM 567 C CA . SER A 1 82 ? -16.203 11.061 1.131 1.00 86.38 82 SER A CA 1
ATOM 568 C C . SER A 1 82 ? -15.966 9.614 0.689 1.00 86.38 82 SER A C 1
ATOM 570 O O . SER A 1 82 ? -16.664 9.076 -0.168 1.00 86.38 82 SER A O 1
ATOM 572 N N . CYS A 1 83 ? -14.921 9.004 1.249 1.00 86.88 83 CYS A N 1
ATOM 573 C CA . CYS A 1 83 ? -14.410 7.680 0.883 1.00 86.88 83 CYS A CA 1
ATOM 574 C C . CYS A 1 83 ? -14.811 6.552 1.851 1.00 86.88 83 CYS A C 1
ATOM 576 O O . CYS A 1 83 ? -14.318 5.431 1.731 1.00 86.88 83 CYS A O 1
ATOM 578 N N . SER A 1 84 ? -15.701 6.807 2.814 1.00 88.50 84 SER A N 1
ATOM 579 C CA . SER A 1 84 ? -16.245 5.768 3.692 1.00 88.50 84 SER A CA 1
ATOM 580 C C . SER A 1 84 ? -17.662 6.107 4.150 1.00 88.50 84 SER A C 1
ATOM 582 O O . SER A 1 84 ? -17.974 7.274 4.374 1.00 88.50 84 SER A O 1
ATOM 584 N N . THR A 1 85 ? -18.519 5.093 4.279 1.00 91.00 85 THR A N 1
ATOM 585 C CA . THR A 1 85 ? -19.909 5.240 4.736 1.00 91.00 85 THR A CA 1
ATOM 586 C C . THR A 1 85 ? -20.382 3.995 5.493 1.00 91.00 85 THR A C 1
ATOM 588 O O . THR A 1 85 ? -19.868 2.893 5.286 1.00 91.00 85 THR A O 1
ATOM 591 N N . SER A 1 86 ? -21.373 4.161 6.368 1.00 89.00 86 SER A N 1
ATOM 592 C CA . SER A 1 86 ? -21.978 3.076 7.151 1.00 89.00 86 SER A CA 1
ATOM 593 C C . SER A 1 86 ? -23.298 2.645 6.520 1.00 89.00 86 SER A C 1
ATOM 595 O O . SER A 1 86 ? -24.265 3.407 6.499 1.00 89.00 86 SER A O 1
ATOM 597 N N . VAL A 1 87 ? -23.349 1.409 6.030 1.00 89.94 87 VAL A N 1
ATOM 598 C CA . VAL A 1 87 ? -24.475 0.851 5.264 1.00 89.94 87 VAL A CA 1
ATOM 599 C C . VAL A 1 87 ? -25.180 -0.230 6.085 1.00 89.94 87 VAL A C 1
ATOM 601 O O . VAL A 1 87 ? -24.533 -0.894 6.891 1.00 89.94 87 VAL A O 1
ATOM 604 N N . LYS A 1 88 ? -26.496 -0.420 5.929 1.00 90.38 88 LYS A N 1
ATOM 605 C CA . LYS A 1 88 ? -27.247 -1.437 6.691 1.00 90.38 88 LYS A CA 1
ATOM 606 C C . LYS A 1 88 ? -26.973 -2.862 6.192 1.00 90.38 88 LYS A C 1
ATOM 608 O O . LYS A 1 88 ? -26.708 -3.073 5.012 1.00 90.38 88 LYS A O 1
ATOM 613 N N . ASP A 1 89 ? -27.088 -3.831 7.095 1.00 89.25 89 ASP A N 1
ATOM 614 C CA . ASP A 1 89 ? -27.057 -5.266 6.790 1.00 89.25 89 ASP A CA 1
ATOM 615 C C . ASP A 1 89 ? -28.105 -5.634 5.721 1.00 89.25 89 ASP A C 1
ATOM 617 O O . ASP A 1 89 ? -29.238 -5.144 5.753 1.00 89.25 89 ASP A O 1
ATOM 621 N N . GLY A 1 90 ? -27.705 -6.444 4.738 1.00 86.25 90 GLY A N 1
ATOM 622 C CA . GLY A 1 90 ? -28.526 -6.838 3.584 1.00 86.25 90 GLY A CA 1
ATOM 623 C C . GLY A 1 90 ? -28.816 -5.728 2.561 1.00 86.25 90 GLY A C 1
ATOM 624 O O . GLY A 1 90 ? -29.457 -5.987 1.543 1.00 86.25 90 GLY A O 1
ATOM 625 N N . GLN A 1 91 ? -28.355 -4.491 2.777 1.00 90.19 91 GLN A N 1
ATOM 626 C CA . GLN A 1 91 ? -28.550 -3.411 1.810 1.00 90.19 91 GLN A CA 1
ATOM 627 C C . GLN A 1 91 ? -27.593 -3.573 0.620 1.00 90.19 91 GLN A C 1
ATOM 629 O O . GLN A 1 91 ? -26.385 -3.767 0.781 1.00 90.19 91 GLN A O 1
ATOM 634 N N . VAL A 1 92 ? -28.137 -3.451 -0.592 1.00 90.69 92 VAL A N 1
ATOM 635 C CA . VAL A 1 92 ? -27.353 -3.425 -1.830 1.00 90.69 92 VAL A CA 1
ATOM 636 C C . VAL A 1 92 ? -26.810 -2.015 -2.063 1.00 90.69 92 VAL A C 1
ATOM 638 O O . VAL A 1 92 ? -27.562 -1.039 -2.019 1.00 90.69 92 VAL A O 1
ATOM 641 N N . VAL A 1 93 ? -25.508 -1.924 -2.320 1.00 91.25 93 VAL A N 1
ATOM 642 C CA . VAL A 1 93 ? -24.810 -0.717 -2.772 1.00 91.25 93 VAL A CA 1
ATOM 643 C C . VAL A 1 93 ? -24.482 -0.874 -4.249 1.00 91.25 93 VAL A C 1
ATOM 645 O O . VAL A 1 93 ? -24.102 -1.954 -4.701 1.00 91.25 93 VAL A O 1
ATOM 648 N N . GLU A 1 94 ? -24.601 0.222 -4.983 1.00 92.69 94 GLU A N 1
ATOM 649 C CA . GLU A 1 94 ? -24.162 0.348 -6.365 1.00 92.69 94 GLU A CA 1
ATOM 650 C C . GLU A 1 94 ? -23.301 1.611 -6.452 1.00 92.69 94 GLU A C 1
ATOM 652 O O . GLU A 1 94 ? -23.767 2.707 -6.128 1.00 92.69 94 GLU A O 1
ATOM 657 N N . LEU A 1 95 ? -22.025 1.440 -6.799 1.00 91.31 95 LEU A N 1
ATOM 658 C CA . LEU A 1 95 ? -21.104 2.541 -7.055 1.00 91.31 95 LEU A CA 1
ATOM 659 C C . LEU A 1 95 ? -21.019 2.779 -8.561 1.00 91.31 95 LEU A C 1
ATOM 661 O O . LEU A 1 95 ? -20.829 1.841 -9.332 1.00 91.31 95 LEU A O 1
ATOM 665 N N . ARG A 1 96 ? -21.104 4.045 -8.960 1.00 92.69 96 ARG A N 1
ATOM 666 C CA . ARG A 1 96 ? -20.887 4.525 -10.321 1.00 92.69 96 ARG A CA 1
ATOM 667 C C . ARG A 1 96 ? -19.487 5.117 -10.420 1.00 92.69 96 ARG A C 1
ATOM 669 O O . ARG A 1 96 ? -19.136 6.012 -9.654 1.00 92.69 96 ARG A O 1
ATOM 676 N N . ALA A 1 97 ? -18.699 4.621 -11.365 1.00 90.56 97 ALA A N 1
ATOM 677 C CA . ALA A 1 97 ? -17.442 5.238 -11.761 1.00 90.56 97 ALA A CA 1
ATOM 678 C C . ALA A 1 97 ? -17.680 6.348 -12.796 1.00 90.56 97 ALA A C 1
ATOM 680 O O . ALA A 1 97 ? -18.387 6.151 -13.785 1.00 90.56 97 ALA A O 1
ATOM 681 N N . GLU A 1 98 ? -17.060 7.498 -12.570 1.00 91.94 98 GLU A N 1
ATOM 682 C CA . GLU A 1 98 ? -17.079 8.677 -13.431 1.00 91.94 98 GLU A CA 1
ATOM 683 C C . GLU A 1 98 ? -15.622 9.076 -13.686 1.00 91.94 98 GLU A C 1
ATOM 685 O O . GLU A 1 98 ? -14.853 9.216 -12.738 1.00 91.94 98 GLU A O 1
ATOM 690 N N . ALA A 1 99 ? -15.198 9.133 -14.949 1.00 88.56 99 ALA A N 1
ATOM 691 C CA . ALA A 1 99 ? -13.802 9.390 -15.307 1.00 88.56 99 ALA A CA 1
ATOM 692 C C . ALA A 1 99 ? -13.538 10.896 -15.427 1.00 88.56 99 ALA A C 1
ATOM 694 O O . ALA A 1 99 ? -14.406 11.631 -15.897 1.00 88.56 99 ALA A O 1
ATOM 695 N N . ASP A 1 100 ? -12.342 11.333 -15.036 1.00 83.81 100 ASP A N 1
ATOM 696 C CA . ASP A 1 100 ? -11.901 12.714 -15.260 1.00 83.81 100 ASP A CA 1
ATOM 697 C C . ASP A 1 100 ? -11.595 12.972 -16.746 1.00 83.81 100 ASP A C 1
ATOM 699 O O . ASP A 1 100 ? -11.410 12.039 -17.534 1.00 83.81 100 ASP A O 1
ATOM 703 N N . GLU A 1 101 ? -11.474 14.243 -17.139 1.00 82.69 101 GLU A N 1
ATOM 704 C CA . GLU A 1 101 ? -11.057 14.593 -18.499 1.00 82.69 101 GLU A CA 1
ATOM 705 C C . GLU A 1 101 ? -9.703 13.957 -18.859 1.00 82.69 101 GLU A C 1
ATOM 707 O O . GLU A 1 101 ? -8.736 13.977 -18.096 1.00 82.69 101 GLU A O 1
ATOM 712 N N . GLY A 1 102 ? -9.646 13.344 -20.044 1.00 77.75 102 GLY A N 1
ATOM 713 C CA . GLY A 1 102 ? -8.485 12.587 -20.510 1.00 77.75 102 GLY A CA 1
ATOM 714 C C . GLY A 1 102 ? -8.324 11.190 -19.896 1.00 77.75 102 GLY A C 1
ATOM 715 O O . GLY A 1 102 ? -7.448 10.455 -20.351 1.00 77.75 102 GLY A O 1
ATOM 716 N N . TYR A 1 103 ? -9.144 10.785 -18.922 1.00 84.50 103 TYR A N 1
ATOM 717 C CA . TYR A 1 103 ? -9.154 9.431 -18.364 1.00 84.50 103 TYR A CA 1
ATOM 718 C C . TYR A 1 103 ? -10.308 8.580 -18.913 1.00 84.50 103 TYR A C 1
ATOM 720 O O . TYR A 1 103 ? -11.325 9.069 -19.397 1.00 84.50 103 TYR A O 1
ATOM 728 N N . THR A 1 104 ? -10.148 7.261 -18.828 1.00 85.81 104 THR A N 1
ATOM 729 C CA . THR A 1 104 ? -11.148 6.263 -19.234 1.00 85.81 104 THR A CA 1
ATOM 730 C C . THR A 1 104 ? -11.351 5.243 -18.119 1.00 85.81 104 THR A C 1
ATOM 732 O O . THR A 1 104 ? -10.395 4.846 -17.454 1.00 85.81 104 THR A O 1
ATOM 735 N N . PHE A 1 105 ? -12.588 4.812 -17.872 1.00 88.94 105 PHE A N 1
ATOM 736 C CA . PHE A 1 105 ? -12.863 3.815 -16.836 1.00 88.94 105 PHE A CA 1
ATOM 737 C C . PHE A 1 105 ? -12.446 2.410 -17.294 1.00 88.94 105 PHE A C 1
ATOM 739 O O . PHE A 1 105 ? -12.914 1.924 -18.320 1.00 88.94 105 PHE A O 1
ATOM 746 N N . ALA A 1 106 ? -11.582 1.755 -16.515 1.00 83.25 106 ALA A N 1
ATOM 747 C CA . ALA A 1 106 ? -10.989 0.456 -16.838 1.00 83.25 106 ALA A CA 1
ATOM 748 C C . ALA A 1 106 ? -11.549 -0.712 -15.999 1.00 83.25 106 ALA A C 1
ATOM 750 O O . ALA A 1 106 ? -11.172 -1.860 -16.230 1.00 83.25 106 ALA A O 1
ATOM 751 N N . GLY A 1 107 ? -12.430 -0.443 -15.027 1.00 82.69 107 GLY A N 1
ATOM 752 C CA . GLY A 1 107 ? -13.123 -1.464 -14.234 1.00 82.69 107 GLY A CA 1
ATOM 753 C C . GLY A 1 107 ? -13.080 -1.235 -12.720 1.00 82.69 107 GLY A C 1
ATOM 754 O O . GLY A 1 107 ? -12.246 -0.494 -12.193 1.00 82.69 107 GLY A O 1
ATOM 755 N N . TYR A 1 108 ? -14.000 -1.890 -12.009 1.00 88.19 108 TYR A N 1
ATOM 756 C CA . TYR A 1 108 ? -14.037 -1.903 -10.546 1.00 88.19 108 TYR A CA 1
ATOM 757 C C . TYR A 1 108 ? -13.011 -2.887 -9.976 1.00 88.19 108 TYR A C 1
ATOM 759 O O . TYR A 1 108 ? -12.697 -3.907 -10.590 1.00 88.19 108 TYR A O 1
ATOM 767 N N . THR A 1 109 ? -12.501 -2.593 -8.782 1.00 82.88 109 THR A N 1
ATOM 768 C CA . THR A 1 109 ? -11.486 -3.394 -8.085 1.00 82.88 109 THR A CA 1
ATOM 769 C C . THR A 1 109 ? -11.920 -3.722 -6.653 1.00 82.88 109 THR A C 1
ATOM 771 O O . THR A 1 109 ? -12.876 -3.141 -6.126 1.00 82.88 109 THR A O 1
ATOM 774 N N . LEU A 1 110 ? -11.208 -4.664 -6.019 1.00 87.06 110 LEU A N 1
ATOM 775 C CA . LEU A 1 110 ? -11.510 -5.184 -4.676 1.00 87.06 110 LEU A CA 1
ATOM 776 C C . LEU A 1 110 ? -12.942 -5.772 -4.607 1.00 87.06 110 LEU A C 1
ATOM 778 O O . LEU A 1 110 ? -13.398 -6.353 -5.592 1.00 87.06 110 LEU A O 1
ATOM 782 N N . ASP A 1 111 ? -13.668 -5.620 -3.493 1.00 82.62 111 ASP A N 1
ATOM 783 C CA . ASP A 1 111 ? -14.999 -6.221 -3.262 1.00 82.62 111 ASP A CA 1
ATOM 784 C C . ASP A 1 111 ? -16.119 -5.677 -4.178 1.00 82.62 111 ASP A C 1
ATOM 786 O O . ASP A 1 111 ? -17.259 -6.143 -4.101 1.00 82.62 111 ASP A O 1
ATOM 790 N N . CYS A 1 112 ? -15.807 -4.686 -5.024 1.00 83.81 112 CYS A N 1
ATOM 791 C CA . CYS A 1 112 ? -16.689 -4.146 -6.062 1.00 83.81 112 CYS A CA 1
ATOM 792 C C . CYS A 1 112 ? -16.481 -4.793 -7.443 1.00 83.81 112 CYS A C 1
ATOM 794 O O . CYS A 1 112 ? -17.254 -4.519 -8.363 1.00 83.81 112 CYS A O 1
ATOM 796 N N . ALA A 1 113 ? -15.446 -5.613 -7.641 1.00 85.56 113 ALA A N 1
ATOM 797 C CA . ALA A 1 113 ? -15.217 -6.267 -8.926 1.00 85.56 113 ALA A CA 1
ATOM 798 C C . ALA A 1 113 ? -16.280 -7.360 -9.199 1.00 85.56 113 ALA A C 1
ATOM 800 O O . ALA A 1 113 ? -16.634 -8.102 -8.282 1.00 85.56 113 ALA A O 1
ATOM 801 N N . PRO A 1 114 ? -16.778 -7.519 -10.443 1.00 78.06 114 PRO A N 1
ATOM 802 C CA . PRO A 1 114 ? -16.464 -6.735 -11.642 1.00 78.06 114 PRO A CA 1
ATOM 803 C C . PRO A 1 114 ? -17.423 -5.554 -11.899 1.00 78.06 114 PRO A C 1
ATOM 805 O O . PRO A 1 114 ? -17.177 -4.778 -12.816 1.00 78.06 114 PRO A O 1
ATOM 808 N N . SER A 1 115 ? -18.531 -5.436 -11.157 1.00 84.31 115 SER A N 1
ATOM 809 C CA . SER A 1 115 ? -19.727 -4.676 -11.573 1.00 84.31 115 SER A CA 1
ATOM 810 C C . SER A 1 115 ? -20.006 -3.376 -10.810 1.00 84.31 115 SER A C 1
ATOM 812 O O . SER A 1 115 ? -20.935 -2.662 -11.178 1.00 84.31 115 SER A O 1
ATOM 814 N N . GLY A 1 116 ? -19.271 -3.079 -9.736 1.00 84.06 116 GLY A N 1
ATOM 815 C CA . GLY A 1 116 ? -19.526 -1.925 -8.860 1.00 84.06 116 GLY A CA 1
ATOM 816 C C . GLY A 1 116 ? -20.708 -2.117 -7.902 1.00 84.06 116 GLY A C 1
ATOM 817 O O . GLY A 1 116 ? -20.988 -1.238 -7.087 1.00 84.06 116 GLY A O 1
ATOM 818 N N . ARG A 1 117 ? -21.392 -3.267 -7.971 1.00 91.00 117 ARG A N 1
ATOM 819 C CA . ARG A 1 117 ? -22.609 -3.573 -7.213 1.00 91.00 117 ARG A CA 1
ATOM 820 C C . ARG A 1 117 ? -22.390 -4.737 -6.250 1.00 91.00 117 ARG A C 1
ATOM 822 O O . ARG A 1 117 ? -21.918 -5.797 -6.652 1.00 91.00 117 ARG A O 1
ATOM 829 N N . LEU A 1 118 ? -22.772 -4.552 -4.989 1.00 89.94 118 LEU A N 1
ATOM 830 C CA . LEU A 1 118 ? -22.501 -5.488 -3.893 1.00 89.94 118 LEU A CA 1
ATOM 831 C C . LEU A 1 118 ? -23.577 -5.442 -2.803 1.00 89.94 118 LEU A C 1
ATOM 833 O O . LEU A 1 118 ? -24.286 -4.454 -2.651 1.00 89.94 118 LEU A O 1
ATOM 837 N N . GLU A 1 119 ? -23.663 -6.498 -2.000 1.00 91.12 119 GLU A N 1
ATOM 838 C CA . GLU A 1 119 ? -24.574 -6.592 -0.855 1.00 91.12 119 GLU A CA 1
ATOM 839 C C . GLU A 1 119 ? -23.787 -6.521 0.463 1.00 91.12 119 GLU A C 1
ATOM 841 O O . GLU A 1 119 ? -22.844 -7.292 0.688 1.00 91.12 119 GLU A O 1
ATOM 846 N N . MET A 1 120 ? -24.165 -5.595 1.347 1.00 88.69 120 MET A N 1
ATOM 847 C CA . MET A 1 120 ? -23.459 -5.339 2.605 1.00 88.69 120 MET A CA 1
ATOM 848 C C . MET A 1 120 ? -23.865 -6.343 3.690 1.00 88.69 120 MET A C 1
ATOM 850 O O . MET A 1 120 ? -24.704 -6.067 4.538 1.00 88.69 120 MET A O 1
ATOM 854 N N . LYS A 1 121 ? -23.232 -7.521 3.661 1.00 87.50 121 LYS A N 1
ATOM 855 C CA . LYS A 1 121 ? -23.304 -8.572 4.705 1.00 87.50 121 LYS A CA 1
ATOM 856 C C . LYS A 1 121 ? -22.091 -8.597 5.653 1.00 87.50 121 LYS A C 1
ATOM 858 O O . LYS A 1 121 ? -22.026 -9.410 6.569 1.00 87.50 121 LYS A O 1
ATOM 863 N N . ALA A 1 122 ? -21.105 -7.742 5.388 1.00 85.38 122 ALA A N 1
ATOM 864 C CA . ALA A 1 122 ? -19.881 -7.543 6.159 1.00 85.38 122 ALA A CA 1
ATOM 865 C C . ALA A 1 122 ? -19.285 -6.170 5.796 1.00 85.38 122 ALA A C 1
ATOM 867 O O . ALA A 1 122 ? -19.708 -5.560 4.811 1.00 85.38 122 ALA A O 1
ATOM 868 N N . ALA A 1 123 ? -18.288 -5.697 6.551 1.00 81.50 123 ALA A N 1
ATOM 869 C CA . ALA A 1 123 ? -17.470 -4.563 6.116 1.00 81.50 123 ALA A CA 1
ATOM 870 C C . ALA A 1 123 ? -16.678 -4.937 4.849 1.00 81.50 123 ALA A C 1
ATOM 872 O O . ALA A 1 123 ? -16.218 -6.074 4.730 1.00 81.50 123 ALA A O 1
ATOM 873 N N . ARG A 1 124 ? -16.549 -4.000 3.904 1.00 84.88 124 ARG A N 1
ATOM 874 C CA . ARG A 1 124 ? -15.979 -4.242 2.564 1.00 84.88 124 ARG A CA 1
ATOM 875 C C . ARG A 1 124 ? -15.122 -3.075 2.081 1.00 84.88 124 ARG A C 1
ATOM 877 O O . ARG A 1 124 ? -15.353 -1.925 2.467 1.00 84.88 124 ARG A O 1
ATOM 884 N N . SER A 1 125 ? -14.161 -3.384 1.217 1.00 85.62 125 SER A N 1
ATOM 885 C CA . SER A 1 125 ? -13.264 -2.429 0.563 1.00 85.62 125 SER A CA 1
ATOM 886 C C . SER A 1 125 ? -13.459 -2.466 -0.949 1.00 85.62 125 SER A C 1
ATOM 888 O O . SER A 1 125 ? -13.348 -3.519 -1.566 1.00 85.62 125 SER A O 1
ATOM 890 N N . CYS A 1 126 ? -13.707 -1.314 -1.559 1.00 86.00 126 CYS A N 1
ATOM 891 C CA . CYS A 1 126 ? -13.948 -1.162 -2.992 1.00 86.00 126 CYS A CA 1
ATOM 892 C C . CYS A 1 126 ? -12.937 -0.223 -3.646 1.00 86.00 126 CYS A C 1
ATOM 894 O O . CYS A 1 126 ? -12.357 0.635 -2.985 1.00 86.00 126 CYS A O 1
ATOM 896 N N . GLY A 1 127 ? -12.774 -0.334 -4.961 1.00 85.62 127 GLY A N 1
ATOM 897 C CA . GLY A 1 127 ? -12.026 0.637 -5.751 1.00 85.62 127 GLY A CA 1
ATOM 898 C C . GLY A 1 127 ? -12.461 0.668 -7.212 1.00 85.62 127 GLY A C 1
ATOM 899 O O . GLY A 1 127 ? -13.333 -0.087 -7.649 1.00 85.62 127 GLY A O 1
ATOM 900 N N . ALA A 1 128 ? -11.829 1.559 -7.967 1.00 84.00 128 ALA A N 1
ATOM 901 C CA . ALA A 1 128 ? -11.936 1.664 -9.415 1.00 84.00 128 ALA A CA 1
ATOM 902 C C . ALA A 1 128 ? -10.550 1.905 -10.006 1.00 84.00 128 ALA A C 1
ATOM 904 O O . ALA A 1 128 ? -9.696 2.532 -9.374 1.00 84.00 128 ALA A O 1
ATOM 905 N N . ARG A 1 129 ? -10.342 1.432 -11.233 1.00 85.19 129 ARG A N 1
ATOM 906 C CA . ARG A 1 129 ? -9.190 1.794 -12.053 1.00 85.19 129 ARG A CA 1
ATOM 907 C C . ARG A 1 129 ? -9.655 2.691 -13.192 1.00 85.19 129 ARG A C 1
ATOM 909 O O . ARG A 1 129 ? -10.593 2.348 -13.909 1.00 85.19 129 ARG A O 1
ATOM 916 N N . PHE A 1 130 ? -8.939 3.788 -13.394 1.00 86.81 130 PHE A N 1
ATOM 917 C CA . PHE A 1 130 ? -9.027 4.601 -14.598 1.00 86.81 130 PHE A CA 1
ATOM 918 C C . PHE A 1 130 ? -7.686 4.530 -15.340 1.00 86.81 130 PHE A C 1
ATOM 920 O O . PHE A 1 130 ? -6.629 4.389 -14.718 1.00 86.81 130 PHE A O 1
ATOM 927 N N . ALA A 1 131 ? -7.727 4.561 -16.668 1.00 82.00 131 ALA A N 1
ATOM 928 C CA . ALA A 1 131 ? -6.562 4.605 -17.541 1.00 82.00 131 ALA A CA 1
ATOM 929 C C . ALA A 1 131 ? -6.490 5.993 -18.189 1.00 82.00 131 ALA A C 1
ATOM 931 O O . ALA A 1 131 ? -7.434 6.414 -18.860 1.00 82.00 131 ALA A O 1
ATOM 932 N N . GLY A 1 132 ? -5.397 6.716 -17.945 1.00 79.19 132 GLY A N 1
ATOM 933 C CA . GLY A 1 132 ? -5.164 8.035 -18.530 1.00 79.19 132 GLY A CA 1
ATOM 934 C C . GLY A 1 132 ? -4.706 7.921 -19.980 1.00 79.19 132 GLY A C 1
ATOM 935 O O . GLY A 1 132 ? -3.781 7.167 -20.276 1.00 79.19 132 GLY A O 1
ATOM 936 N N . GLY A 1 133 ? -5.348 8.672 -20.870 1.00 65.75 133 GLY A N 1
ATOM 937 C CA . GLY A 1 133 ? -4.825 8.994 -22.194 1.00 65.75 133 GLY A CA 1
ATOM 938 C C . GLY A 1 133 ? -3.893 10.216 -22.151 1.00 65.75 133 GLY A C 1
ATOM 939 O O . GLY A 1 133 ? -3.735 10.841 -21.099 1.00 65.75 133 GLY A O 1
ATOM 940 N N . PRO A 1 134 ? -3.299 10.616 -23.289 1.00 52.28 134 PRO A N 1
ATOM 941 C CA . PRO A 1 134 ? -2.286 11.679 -23.330 1.00 52.28 134 PRO A CA 1
ATOM 942 C C . PRO A 1 134 ? -2.779 13.047 -22.820 1.00 52.28 134 PRO A C 1
ATOM 944 O O . PRO A 1 134 ? -1.995 13.811 -22.267 1.00 52.28 134 PRO A O 1
ATOM 947 N N . ALA A 1 135 ? -4.080 13.348 -22.922 1.00 49.47 135 ALA A N 1
ATOM 948 C CA . ALA A 1 135 ? -4.654 14.585 -22.384 1.00 49.47 135 ALA A CA 1
ATOM 949 C C . ALA A 1 135 ? -4.625 14.653 -20.840 1.00 49.47 135 ALA A C 1
ATOM 951 O O . ALA A 1 135 ? -4.393 15.723 -20.280 1.00 49.47 135 ALA A O 1
ATOM 952 N N . ALA A 1 136 ? -4.793 13.521 -20.146 1.00 47.31 136 ALA A N 1
ATOM 953 C CA . ALA A 1 136 ? -4.780 13.470 -18.682 1.00 47.31 136 ALA A CA 1
ATOM 954 C C . ALA A 1 136 ? -3.407 13.830 -18.089 1.00 47.31 136 ALA A C 1
ATOM 956 O O . ALA A 1 136 ? -3.331 14.511 -17.066 1.00 47.31 136 ALA A O 1
ATOM 957 N N . ALA A 1 137 ? -2.322 13.422 -18.757 1.00 50.12 137 ALA A N 1
ATOM 958 C CA . ALA A 1 137 ? -0.963 13.801 -18.370 1.00 50.12 137 ALA A CA 1
ATOM 959 C C . ALA A 1 137 ? -0.762 15.330 -18.426 1.00 50.12 137 ALA A C 1
ATOM 961 O O . ALA A 1 137 ? -0.142 15.907 -17.535 1.00 50.12 137 ALA A O 1
ATOM 962 N N . GLY A 1 138 ? -1.360 15.995 -19.423 1.00 46.22 138 GLY A N 1
ATOM 963 C CA . GLY A 1 138 ? -1.354 17.455 -19.552 1.00 46.22 138 GLY A CA 1
ATOM 964 C C . GLY A 1 138 ? -2.216 18.193 -18.520 1.00 46.22 138 GLY A C 1
ATOM 965 O O . GLY A 1 138 ? -1.910 19.335 -18.191 1.00 46.22 138 GLY A O 1
ATOM 966 N N . ALA A 1 139 ? -3.256 17.559 -17.968 1.00 44.91 139 ALA A N 1
ATOM 967 C CA . ALA A 1 139 ? -4.085 18.150 -16.913 1.00 44.91 139 ALA A CA 1
ATOM 968 C C . ALA A 1 139 ? -3.417 18.055 -15.528 1.00 44.91 139 ALA A C 1
ATOM 970 O O . ALA A 1 139 ? -3.385 19.035 -14.782 1.00 44.91 139 ALA A O 1
ATOM 971 N N . ALA A 1 140 ? -2.811 16.905 -15.204 1.00 44.25 140 ALA A N 1
ATOM 972 C CA . ALA A 1 140 ? -2.058 16.716 -13.959 1.00 44.25 140 ALA A CA 1
ATOM 973 C C . ALA A 1 140 ? -0.829 17.648 -13.850 1.00 44.25 140 ALA A C 1
ATOM 975 O O . ALA A 1 140 ? -0.405 17.988 -12.747 1.00 44.25 140 ALA A O 1
ATOM 976 N N . ALA A 1 141 ? -0.292 18.098 -14.988 1.00 45.84 141 ALA A N 1
ATOM 977 C CA . ALA A 1 141 ? 0.836 19.021 -15.088 1.00 45.84 141 ALA A CA 1
ATOM 978 C C . ALA A 1 141 ? 0.599 20.420 -14.486 1.00 45.84 141 ALA A C 1
ATOM 980 O O . ALA A 1 141 ? 1.560 21.104 -14.137 1.00 45.84 141 ALA A O 1
ATOM 981 N N . ALA A 1 142 ? -0.655 20.876 -14.405 1.00 44.47 142 ALA A N 1
ATOM 982 C CA . ALA A 1 142 ? -0.981 22.287 -14.177 1.00 44.47 142 ALA A CA 1
ATOM 983 C C . ALA A 1 142 ? -0.844 22.770 -12.714 1.00 44.47 142 ALA A C 1
ATOM 985 O O . ALA A 1 142 ? -1.066 23.949 -12.444 1.00 44.47 142 ALA A O 1
ATOM 986 N N . ALA A 1 143 ? -0.484 21.890 -11.774 1.00 46.28 143 ALA A N 1
ATOM 987 C CA . ALA A 1 143 ? -0.366 22.194 -10.346 1.00 46.28 143 ALA A CA 1
ATOM 988 C C . ALA A 1 143 ? 1.105 22.219 -9.876 1.00 46.28 143 ALA A C 1
ATOM 990 O O . ALA A 1 143 ? 1.585 21.257 -9.279 1.00 46.28 143 ALA A O 1
ATOM 991 N N . ASP A 1 144 ? 1.813 23.321 -10.158 1.00 56.06 144 ASP A N 1
ATOM 992 C CA . ASP A 1 144 ? 3.170 23.645 -9.657 1.00 56.06 144 ASP A CA 1
ATOM 993 C C . ASP A 1 144 ? 4.239 22.533 -9.803 1.00 56.06 144 ASP A C 1
ATOM 995 O O . ASP A 1 144 ? 5.142 22.374 -8.976 1.00 56.06 144 ASP A O 1
ATOM 999 N N . GLY A 1 145 ? 4.172 21.758 -10.889 1.00 54.41 145 GLY A N 1
ATOM 1000 C CA . GLY A 1 145 ? 5.116 20.672 -11.156 1.00 54.41 145 GLY A CA 1
ATOM 1001 C C . GLY A 1 145 ? 6.549 21.155 -11.423 1.00 54.41 145 GLY A C 1
ATOM 1002 O O . GLY A 1 145 ? 6.809 21.891 -12.379 1.00 54.41 145 GLY A O 1
ATOM 1003 N N . ARG A 1 146 ? 7.520 20.660 -10.639 1.00 69.06 146 ARG A N 1
ATOM 1004 C CA . ARG A 1 146 ? 8.938 20.694 -11.041 1.00 69.06 146 ARG A CA 1
ATOM 1005 C C . ARG A 1 146 ? 9.141 19.848 -12.298 1.00 69.06 146 ARG A C 1
ATOM 1007 O O . ARG A 1 146 ? 8.368 18.933 -12.577 1.00 69.06 146 ARG A O 1
ATOM 1014 N N . ARG A 1 147 ? 10.202 20.150 -13.048 1.00 72.44 147 ARG A N 1
ATOM 1015 C CA . ARG A 1 147 ? 10.620 19.386 -14.229 1.00 72.44 147 ARG A CA 1
ATOM 1016 C C . ARG A 1 147 ? 11.997 18.774 -14.025 1.00 72.44 147 ARG A C 1
ATOM 1018 O O . ARG A 1 147 ? 12.818 19.302 -13.277 1.00 72.44 147 ARG A O 1
ATOM 1025 N N . TRP A 1 148 ? 12.201 17.658 -14.703 1.00 77.12 148 TRP A N 1
ATOM 1026 C CA . TRP A 1 148 ? 13.375 16.815 -14.661 1.00 77.12 148 TRP A CA 1
ATOM 1027 C C . TRP A 1 148 ? 13.775 16.444 -16.086 1.00 77.12 148 TRP A C 1
ATOM 1029 O O . TRP A 1 148 ? 12.976 15.899 -16.851 1.00 77.12 148 TRP A O 1
ATOM 1039 N N . THR A 1 149 ? 15.035 16.693 -16.425 1.00 80.12 149 THR A N 1
ATOM 1040 C CA . THR A 1 149 ? 15.587 16.330 -17.728 1.00 80.12 149 THR A CA 1
ATOM 1041 C C . THR A 1 149 ? 15.629 14.809 -17.884 1.00 80.12 149 THR A C 1
ATOM 1043 O O . THR A 1 149 ? 16.335 14.110 -17.149 1.00 80.12 149 THR A O 1
ATOM 1046 N N . LEU A 1 150 ? 14.900 14.295 -18.870 1.00 80.62 150 LEU A N 1
ATOM 1047 C CA . LEU A 1 150 ? 15.075 12.959 -19.424 1.00 80.62 150 LEU A CA 1
ATOM 1048 C C . LEU A 1 150 ? 16.086 13.038 -20.570 1.00 80.62 150 LEU A C 1
ATOM 1050 O O . LEU A 1 150 ? 15.896 13.810 -21.508 1.00 80.62 150 LEU A O 1
ATOM 1054 N N . THR A 1 151 ? 17.133 12.218 -20.529 1.00 82.75 151 THR A N 1
ATOM 1055 C CA . THR A 1 151 ? 18.124 12.099 -21.607 1.00 82.75 151 THR A CA 1
ATOM 1056 C C . THR A 1 151 ? 18.012 10.729 -22.264 1.00 82.75 151 THR A C 1
ATOM 1058 O O . THR A 1 151 ? 18.420 9.727 -21.679 1.00 82.75 151 THR A O 1
ATOM 1061 N N . LEU A 1 152 ? 17.478 10.671 -23.485 1.00 81.25 152 LEU A N 1
ATOM 1062 C CA . LEU A 1 152 ? 17.448 9.444 -24.277 1.00 81.25 152 LEU A CA 1
ATOM 1063 C C . LEU A 1 152 ? 18.754 9.277 -25.066 1.00 81.25 152 LEU A C 1
ATOM 1065 O O . LEU A 1 152 ? 19.173 10.157 -25.823 1.00 81.25 152 LEU A O 1
ATOM 1069 N N . THR A 1 153 ? 19.375 8.116 -24.893 1.00 80.88 153 THR A N 1
ATOM 1070 C CA . THR A 1 153 ? 20.521 7.639 -25.665 1.00 80.88 153 THR A CA 1
ATOM 1071 C C . THR A 1 153 ? 19.991 7.008 -26.955 1.00 80.88 153 THR A C 1
ATOM 1073 O O . THR A 1 153 ? 19.262 6.015 -26.870 1.00 80.88 153 THR A O 1
ATOM 1076 N N . PRO A 1 154 ? 20.310 7.555 -28.141 1.00 78.88 154 PRO A N 1
ATOM 1077 C CA . PRO A 1 154 ? 19.823 7.013 -29.405 1.00 78.88 154 PRO A CA 1
ATOM 1078 C C . PRO A 1 154 ? 20.425 5.617 -29.658 1.00 78.88 154 PRO A C 1
ATOM 1080 O O . PRO A 1 154 ? 21.648 5.470 -29.594 1.00 78.88 154 PRO A O 1
ATOM 1083 N N . PRO A 1 155 ? 19.614 4.587 -29.963 1.00 76.88 155 PRO A N 1
ATOM 1084 C CA . PRO A 1 155 ? 20.129 3.284 -30.362 1.00 76.88 155 PRO A CA 1
ATOM 1085 C C . PRO A 1 155 ? 20.630 3.333 -31.811 1.00 76.88 155 PRO A C 1
ATOM 1087 O O . PRO A 1 155 ? 20.056 4.015 -32.658 1.00 76.88 155 PRO A O 1
ATOM 1090 N N . GLU A 1 156 ? 21.684 2.578 -32.120 1.00 75.00 156 GLU A N 1
ATOM 1091 C CA . GLU A 1 156 ? 22.314 2.603 -33.450 1.00 75.00 156 GLU A CA 1
ATOM 1092 C C . GLU A 1 156 ? 21.431 2.014 -34.566 1.00 75.00 156 GLU A C 1
ATOM 1094 O O . GLU A 1 156 ? 21.508 2.470 -35.701 1.00 75.00 156 GLU A O 1
ATOM 1099 N N . ASN A 1 157 ? 20.596 1.016 -34.245 1.00 79.19 157 ASN A N 1
ATOM 1100 C CA . ASN A 1 157 ? 19.865 0.179 -35.211 1.00 79.19 157 ASN A CA 1
ATOM 1101 C C . ASN A 1 157 ? 18.340 0.179 -34.941 1.00 79.19 157 ASN A C 1
ATOM 1103 O O . ASN A 1 157 ? 17.697 -0.874 -34.935 1.00 79.19 157 ASN A O 1
ATOM 1107 N N . GLY A 1 158 ? 17.758 1.337 -34.612 1.00 76.19 158 GLY A N 1
ATOM 1108 C CA . GLY A 1 158 ? 16.324 1.477 -34.323 1.00 76.19 158 GLY A CA 1
ATOM 1109 C C . GLY A 1 158 ? 15.916 2.894 -33.917 1.00 76.19 158 GLY A C 1
ATOM 1110 O O . GLY A 1 158 ? 16.734 3.807 -33.915 1.00 76.19 158 GLY A O 1
ATOM 1111 N N . THR A 1 159 ? 14.650 3.098 -33.560 1.00 73.62 159 THR A N 1
ATOM 1112 C CA . THR A 1 159 ? 14.122 4.381 -33.057 1.00 73.62 159 THR A CA 1
ATOM 1113 C C . THR A 1 159 ? 13.323 4.157 -31.773 1.00 73.62 159 THR A C 1
ATOM 1115 O O . THR A 1 159 ? 12.564 3.196 -31.673 1.00 73.62 159 THR A O 1
ATOM 1118 N N . ILE A 1 160 ? 13.504 5.039 -30.792 1.00 73.56 160 ILE A N 1
ATOM 1119 C CA . ILE A 1 160 ? 12.694 5.144 -29.574 1.00 73.56 160 ILE A CA 1
ATOM 1120 C C . ILE A 1 160 ? 11.616 6.206 -29.811 1.00 73.56 160 ILE A C 1
ATOM 1122 O O . ILE A 1 160 ? 11.919 7.283 -30.325 1.00 73.56 160 ILE A O 1
ATOM 1126 N N . VAL A 1 161 ? 10.383 5.939 -29.398 1.00 71.06 161 VAL A N 1
ATOM 1127 C CA . VAL A 1 161 ? 9.271 6.895 -29.379 1.00 71.06 161 VAL A CA 1
ATOM 1128 C C . VAL A 1 161 ? 8.691 6.892 -27.965 1.00 71.06 161 VAL A C 1
ATOM 1130 O O . VAL A 1 161 ? 8.346 5.831 -27.450 1.00 71.06 161 VAL A O 1
ATOM 1133 N N . THR A 1 162 ? 8.604 8.043 -27.294 1.00 60.66 162 THR A N 1
ATOM 1134 C CA . THR A 1 162 ? 7.867 8.104 -26.015 1.00 60.66 162 THR A CA 1
ATOM 1135 C C . THR A 1 162 ? 6.362 8.179 -26.267 1.00 60.66 162 THR A C 1
ATOM 1137 O O . THR A 1 162 ? 5.931 8.698 -27.298 1.00 60.66 162 THR A O 1
ATOM 1140 N N . LEU A 1 163 ? 5.540 7.751 -25.302 1.00 57.56 163 LEU A N 1
ATOM 1141 C CA . LEU A 1 163 ? 4.078 7.955 -25.356 1.00 57.56 163 LEU A CA 1
ATOM 1142 C C . LEU A 1 163 ? 3.654 9.440 -25.429 1.00 57.56 163 LEU A C 1
ATOM 1144 O O . LEU A 1 163 ? 2.501 9.735 -25.734 1.00 57.56 163 LEU A O 1
ATOM 1148 N N . GLU A 1 164 ? 4.575 10.374 -25.178 1.00 59.25 164 GLU A N 1
ATOM 1149 C CA . GLU A 1 164 ? 4.385 11.826 -25.324 1.00 59.25 164 GLU A CA 1
ATOM 1150 C C . GLU A 1 164 ? 4.713 12.321 -26.753 1.00 59.25 164 GLU A C 1
ATOM 1152 O O . GLU A 1 164 ? 4.638 13.515 -27.035 1.00 59.25 164 GLU A O 1
ATOM 1157 N N . GLY A 1 165 ? 5.081 11.415 -27.669 1.00 57.09 165 GLY A N 1
ATOM 1158 C CA . GLY A 1 165 ? 5.406 11.717 -29.068 1.00 57.09 165 GLY A CA 1
ATOM 1159 C C . GLY A 1 165 ? 6.860 12.135 -29.317 1.00 57.09 165 GLY A C 1
ATOM 1160 O O . GLY A 1 165 ? 7.173 12.669 -30.382 1.00 57.09 165 GLY A O 1
ATOM 1161 N N . HIS A 1 166 ? 7.775 11.926 -28.364 1.00 67.00 166 HIS A N 1
ATOM 1162 C CA . HIS A 1 166 ? 9.183 12.287 -28.542 1.00 67.00 166 HIS A CA 1
ATOM 1163 C C . HIS A 1 166 ? 9.971 11.180 -29.259 1.00 67.00 166 HIS A C 1
ATOM 1165 O O . HIS A 1 166 ? 10.385 10.193 -28.653 1.00 67.00 166 HIS A O 1
ATOM 1171 N N . GLU A 1 167 ? 10.211 11.366 -30.559 1.00 70.12 167 GLU A N 1
ATOM 1172 C CA . GLU A 1 167 ? 11.027 10.464 -31.383 1.00 70.12 167 GLU A CA 1
ATOM 1173 C C . GLU A 1 167 ? 12.541 10.690 -31.198 1.00 70.12 167 GLU A C 1
ATOM 1175 O O . GLU A 1 167 ? 13.057 11.792 -31.434 1.00 70.12 167 GLU A O 1
ATOM 1180 N N . CYS A 1 168 ? 13.286 9.628 -30.894 1.00 72.00 168 CYS A N 1
ATOM 1181 C CA . CYS A 1 168 ? 14.744 9.594 -30.829 1.00 72.00 168 CYS A CA 1
ATOM 1182 C C . CYS A 1 168 ? 15.311 8.402 -31.617 1.00 72.00 168 CYS A C 1
ATOM 1184 O O . CYS A 1 168 ? 15.140 7.251 -31.229 1.00 72.00 168 CYS A O 1
ATOM 1186 N N . GLY A 1 169 ? 16.028 8.669 -32.708 1.00 73.38 169 GLY A N 1
ATOM 1187 C CA . GLY A 1 169 ? 16.703 7.652 -33.524 1.00 73.38 169 GLY A CA 1
ATOM 1188 C C . GLY A 1 169 ? 18.115 8.100 -33.922 1.00 73.38 169 GLY A C 1
ATOM 1189 O O . GLY A 1 169 ? 18.478 9.250 -33.656 1.00 73.38 169 GLY A O 1
ATOM 1190 N N . PRO A 1 170 ? 18.906 7.254 -34.611 1.00 64.25 170 PRO A N 1
ATOM 1191 C CA . PRO A 1 170 ? 20.355 7.423 -34.814 1.00 64.25 170 PRO A CA 1
ATOM 1192 C C . PRO A 1 170 ? 20.770 8.709 -35.550 1.00 64.25 170 PRO A C 1
ATOM 1194 O O . PRO A 1 170 ? 21.934 9.102 -35.524 1.00 64.25 170 PRO A O 1
ATOM 1197 N N . LYS A 1 171 ? 19.823 9.408 -36.187 1.00 62.47 171 LYS A N 1
ATOM 1198 C CA . LYS A 1 171 ? 20.040 10.707 -36.848 1.00 62.47 171 LYS A CA 1
ATOM 1199 C C . LYS A 1 171 ? 20.046 11.905 -35.877 1.00 62.47 171 LYS A C 1
ATOM 1201 O O . LYS A 1 171 ? 20.416 13.001 -36.293 1.00 62.47 171 LYS A O 1
ATOM 1206 N N . LYS A 1 172 ? 19.664 11.728 -34.604 1.00 61.19 172 LYS A N 1
ATOM 1207 C CA . LYS A 1 172 ? 19.728 12.752 -33.541 1.00 61.19 172 LYS A CA 1
ATOM 1208 C C . LYS A 1 172 ? 20.823 12.371 -32.537 1.00 61.19 172 LYS A C 1
ATOM 1210 O O . LYS A 1 172 ? 20.726 11.333 -31.899 1.00 61.19 172 LYS A O 1
ATOM 1215 N N . LYS A 1 173 ? 21.858 13.208 -32.373 1.00 57.22 173 LYS A N 1
ATOM 1216 C CA . LYS A 1 173 ? 23.006 12.918 -31.478 1.00 57.22 173 LYS A CA 1
ATOM 1217 C C . LYS A 1 173 ? 22.706 13.015 -29.977 1.00 57.22 173 LYS A C 1
ATOM 1219 O O . LYS A 1 173 ? 23.460 12.467 -29.184 1.00 57.22 173 LYS A O 1
ATOM 1224 N N . ALA A 1 174 ? 21.655 13.731 -29.597 1.00 59.50 174 ALA A N 1
ATOM 1225 C CA . ALA A 1 174 ? 21.161 13.825 -28.231 1.00 59.50 174 ALA A CA 1
ATOM 1226 C C . ALA A 1 174 ? 19.648 14.060 -28.278 1.00 59.50 174 ALA A C 1
ATOM 1228 O O . ALA A 1 174 ? 19.156 14.758 -29.168 1.00 59.50 174 ALA A O 1
ATOM 1229 N N . CYS A 1 175 ? 18.927 13.475 -27.327 1.00 75.06 175 CYS A N 1
ATOM 1230 C CA . CYS A 1 175 ? 17.472 13.515 -27.259 1.00 75.06 175 CYS A CA 1
ATOM 1231 C C . CYS A 1 175 ? 17.045 13.834 -25.823 1.00 75.06 175 CYS A C 1
ATOM 1233 O O . CYS A 1 175 ? 16.744 12.938 -25.038 1.00 75.06 175 CYS A O 1
ATOM 1235 N N . THR A 1 176 ? 17.074 15.114 -25.464 1.00 75.06 176 THR A N 1
ATOM 1236 C CA . THR A 1 176 ? 16.665 15.599 -24.140 1.00 75.06 176 THR A CA 1
ATOM 1237 C C . THR A 1 176 ? 15.222 16.090 -24.157 1.00 75.06 176 THR A C 1
ATOM 1239 O O . THR A 1 176 ? 14.863 16.876 -25.035 1.00 75.06 176 THR A O 1
ATOM 1242 N N . ALA A 1 177 ? 14.426 15.683 -23.170 1.00 71.44 177 ALA A N 1
ATOM 1243 C CA . ALA A 1 177 ? 13.064 16.163 -22.940 1.00 71.44 177 ALA A CA 1
ATOM 1244 C C . ALA A 1 177 ? 12.895 16.609 -21.478 1.00 71.44 177 ALA A C 1
ATOM 1246 O O . ALA A 1 177 ? 13.471 16.010 -20.574 1.00 71.44 177 ALA A O 1
ATOM 1247 N N . GLU A 1 178 ? 12.115 17.662 -21.240 1.00 71.69 178 GLU A N 1
ATOM 1248 C CA . GLU A 1 178 ? 11.858 18.205 -19.898 1.00 71.69 178 GLU A CA 1
ATOM 1249 C C . GLU A 1 178 ? 10.521 17.683 -19.371 1.00 71.69 178 GLU A C 1
ATOM 1251 O O . GLU A 1 178 ? 9.464 18.222 -19.703 1.00 71.69 178 GLU A O 1
ATOM 1256 N N . ILE A 1 179 ? 10.578 16.623 -18.565 1.00 68.81 179 ILE A N 1
ATOM 1257 C CA . ILE A 1 179 ? 9.406 15.871 -18.104 1.00 68.81 179 ILE A CA 1
ATOM 1258 C C . ILE A 1 179 ? 9.047 16.274 -16.666 1.00 68.81 179 ILE A C 1
ATOM 1260 O O . ILE A 1 179 ? 9.915 16.641 -15.881 1.00 68.81 179 ILE A O 1
ATOM 1264 N N . LEU A 1 180 ? 7.767 16.239 -16.301 1.00 68.88 180 LEU A N 1
ATOM 1265 C CA . LEU A 1 180 ? 7.274 16.709 -14.999 1.00 68.88 180 LEU A CA 1
ATOM 1266 C C . LEU A 1 180 ? 7.472 15.696 -13.855 1.00 68.88 180 LEU A C 1
ATOM 1268 O O . LEU A 1 180 ? 7.520 14.484 -14.074 1.00 68.88 180 LEU A O 1
ATOM 1272 N N . GLU A 1 181 ? 7.570 16.208 -12.623 1.00 64.75 181 GLU A N 1
ATOM 1273 C CA . GLU A 1 181 ? 7.749 15.404 -11.409 1.00 64.75 181 GLU A CA 1
ATOM 1274 C C . GLU A 1 181 ? 6.580 14.427 -11.201 1.00 64.75 181 GLU A C 1
ATOM 1276 O O . GLU A 1 181 ? 5.433 14.832 -11.027 1.00 64.75 181 GLU A O 1
ATOM 1281 N N . GLY A 1 182 ? 6.882 13.125 -11.205 1.00 61.00 182 GLY A N 1
ATOM 1282 C CA . GLY A 1 182 ? 5.897 12.050 -11.034 1.00 61.00 182 GLY A CA 1
ATOM 1283 C C . GLY A 1 182 ? 5.290 11.495 -12.331 1.00 61.00 182 GLY A C 1
ATOM 1284 O O . GLY A 1 182 ? 4.521 10.531 -12.267 1.00 61.00 182 GLY A O 1
ATOM 1285 N N . THR A 1 183 ? 5.631 12.044 -13.502 1.00 64.62 183 THR A N 1
ATOM 1286 C CA . THR A 1 183 ? 5.207 11.483 -14.795 1.00 64.62 183 THR A CA 1
ATOM 1287 C C . THR A 1 183 ? 5.896 10.142 -15.052 1.00 64.62 183 THR A C 1
ATOM 1289 O O . THR A 1 183 ? 7.114 10.017 -14.913 1.00 64.62 183 THR A O 1
ATOM 1292 N N . ILE A 1 184 ? 5.123 9.135 -15.468 1.00 60.69 184 ILE A N 1
ATOM 1293 C CA . ILE A 1 184 ? 5.651 7.838 -15.906 1.00 60.69 184 ILE A CA 1
ATOM 1294 C C . ILE A 1 184 ? 5.853 7.884 -17.420 1.00 60.69 184 ILE A C 1
ATOM 1296 O O . ILE A 1 184 ? 4.896 7.787 -18.186 1.00 60.69 184 ILE A O 1
ATOM 1300 N N . VAL A 1 185 ? 7.109 8.008 -17.838 1.00 72.25 185 VAL A N 1
ATOM 1301 C CA . VAL A 1 185 ? 7.517 7.886 -19.239 1.00 72.25 185 VAL A CA 1
ATOM 1302 C C . VAL A 1 185 ? 7.545 6.407 -19.610 1.00 72.25 185 VAL A C 1
ATOM 1304 O O . VAL A 1 185 ? 8.042 5.581 -18.842 1.00 72.25 185 VAL A O 1
ATOM 1307 N N . SER A 1 186 ? 7.050 6.079 -20.803 1.00 71.81 186 SER A N 1
ATOM 1308 C CA . SER A 1 186 ? 7.203 4.761 -21.424 1.00 71.81 186 SER A CA 1
ATOM 1309 C C . SER A 1 186 ? 7.817 4.918 -22.811 1.00 71.81 186 SER A C 1
ATOM 1311 O O . SER A 1 186 ? 7.429 5.813 -23.566 1.00 71.81 186 SER A O 1
ATOM 1313 N N . LEU A 1 187 ? 8.773 4.046 -23.121 1.00 74.62 187 LEU A N 1
ATOM 1314 C CA . LEU A 1 187 ? 9.554 4.008 -24.350 1.00 74.62 187 LEU A CA 1
ATOM 1315 C C . LEU A 1 187 ? 9.033 2.879 -25.244 1.00 74.62 187 LEU A C 1
ATOM 1317 O O . LEU A 1 187 ? 9.278 1.704 -24.975 1.00 74.62 187 LEU A O 1
ATOM 1321 N N . GLU A 1 188 ? 8.338 3.229 -26.320 1.00 75.06 188 GLU A N 1
ATOM 1322 C CA . GLU A 1 188 ? 8.090 2.301 -27.419 1.00 75.06 188 GLU A CA 1
ATOM 1323 C C . GLU A 1 188 ? 9.338 2.261 -28.312 1.00 75.06 188 GLU A C 1
ATOM 1325 O O . GLU A 1 188 ? 9.969 3.287 -28.572 1.00 75.06 188 GLU A O 1
ATOM 1330 N N . VAL A 1 189 ? 9.751 1.070 -28.748 1.00 78.94 189 VAL A N 1
ATOM 1331 C CA . VAL A 1 189 ? 10.988 0.888 -29.518 1.00 78.94 189 VAL A CA 1
ATOM 1332 C C . VAL A 1 189 ? 10.679 0.176 -30.822 1.00 78.94 189 VAL A C 1
ATOM 1334 O O . VAL A 1 189 ? 10.098 -0.907 -30.825 1.00 78.94 189 VAL A O 1
ATOM 1337 N N . MET A 1 190 ? 11.132 0.770 -31.922 1.00 74.44 190 MET A N 1
ATOM 1338 C CA . MET A 1 190 ? 11.047 0.243 -33.280 1.00 74.44 190 MET A CA 1
ATOM 1339 C C . MET A 1 190 ? 12.458 -0.158 -33.751 1.00 74.44 190 MET A C 1
ATOM 1341 O O . MET A 1 190 ? 13.215 0.710 -34.196 1.00 74.44 190 MET A O 1
ATOM 1345 N N . PRO A 1 191 ? 12.869 -1.436 -33.629 1.00 79.06 191 PRO A N 1
ATOM 1346 C CA . PRO A 1 191 ? 14.143 -1.913 -34.167 1.00 79.06 191 PRO A CA 1
ATOM 1347 C C . PRO A 1 191 ? 14.145 -1.908 -35.700 1.00 79.06 191 PRO A C 1
ATOM 1349 O O . PRO A 1 191 ? 13.103 -2.097 -36.332 1.00 79.06 191 PRO A O 1
ATOM 1352 N N . GLU A 1 192 ? 15.320 -1.762 -36.308 1.00 76.12 192 GLU A N 1
ATOM 1353 C CA . GLU A 1 192 ? 15.482 -1.988 -37.746 1.00 76.12 192 GLU A CA 1
ATOM 1354 C C . GLU A 1 192 ? 15.396 -3.492 -38.103 1.00 76.12 192 GLU A C 1
ATOM 1356 O O . GLU A 1 192 ? 15.643 -4.355 -37.251 1.00 76.12 192 GLU A O 1
ATOM 1361 N N . PRO A 1 193 ? 15.040 -3.850 -39.356 1.00 72.62 193 PRO A N 1
ATOM 1362 C CA . PRO A 1 193 ? 14.866 -5.244 -39.764 1.00 72.62 193 PRO A CA 1
ATOM 1363 C C . PRO A 1 193 ? 16.087 -6.129 -39.466 1.00 72.62 193 PRO A C 1
ATOM 1365 O O . PRO A 1 193 ? 17.201 -5.855 -39.906 1.00 72.62 193 PRO A O 1
ATOM 1368 N N . GLY A 1 194 ? 15.861 -7.224 -38.735 1.00 72.31 194 GLY A N 1
ATOM 1369 C CA . GLY A 1 194 ? 16.914 -8.143 -38.282 1.00 72.31 194 GLY A CA 1
ATOM 1370 C C . GLY A 1 194 ? 17.482 -7.838 -36.890 1.00 72.31 194 GLY A C 1
ATOM 1371 O O . GLY A 1 194 ? 18.346 -8.585 -36.425 1.00 72.31 194 GLY A O 1
ATOM 1372 N N . TYR A 1 195 ? 16.993 -6.799 -36.205 1.00 77.81 195 TYR A N 1
ATOM 1373 C CA . TYR A 1 195 ? 17.326 -6.477 -34.815 1.00 77.81 195 TYR A CA 1
ATOM 1374 C C . TYR A 1 195 ? 16.119 -6.670 -33.887 1.00 77.81 195 TYR A C 1
ATOM 1376 O O . TYR A 1 195 ? 14.964 -6.594 -34.304 1.00 77.81 195 TYR A O 1
ATOM 1384 N N . ARG A 1 196 ? 16.387 -6.918 -32.602 1.00 80.44 196 ARG A N 1
ATOM 1385 C CA . ARG A 1 196 ? 15.381 -6.987 -31.530 1.00 80.44 196 ARG A CA 1
ATOM 1386 C C . ARG A 1 196 ? 15.889 -6.302 -30.266 1.00 80.44 196 ARG A C 1
ATOM 1388 O O . ARG A 1 196 ? 17.100 -6.221 -30.055 1.00 80.44 196 ARG A O 1
ATOM 1395 N N . VAL A 1 197 ? 14.971 -5.873 -29.403 1.00 78.38 197 VAL A N 1
ATOM 1396 C CA . VAL A 1 197 ? 15.307 -5.401 -28.051 1.00 78.38 197 VAL A CA 1
ATOM 1397 C C . VAL A 1 197 ? 15.980 -6.531 -27.268 1.00 78.38 197 VAL A C 1
ATOM 1399 O O . VAL A 1 197 ? 15.455 -7.642 -27.202 1.00 78.38 197 VAL A O 1
ATOM 1402 N N . GLN A 1 198 ? 17.156 -6.250 -26.703 1.00 77.56 198 GLN A N 1
ATOM 1403 C CA . GLN A 1 198 ? 17.849 -7.133 -25.761 1.00 77.56 198 GLN A CA 1
ATOM 1404 C C . GLN A 1 198 ? 17.495 -6.766 -24.321 1.00 77.56 198 GLN A C 1
ATOM 1406 O O . GLN A 1 198 ? 17.143 -7.629 -23.524 1.00 77.56 198 GLN A O 1
ATOM 1411 N N . SER A 1 199 ? 17.623 -5.479 -24.004 1.00 71.31 199 SER A N 1
ATOM 1412 C CA . SER A 1 199 ? 17.390 -4.902 -22.685 1.00 71.31 199 SER A CA 1
ATOM 1413 C C . SER A 1 199 ? 17.281 -3.386 -22.806 1.00 71.31 199 SER A C 1
ATOM 1415 O O . SER A 1 199 ? 17.914 -2.777 -23.672 1.00 71.31 199 SER A O 1
ATOM 1417 N N . TYR A 1 200 ? 16.545 -2.758 -21.898 1.00 80.50 200 TYR A N 1
ATOM 1418 C CA . TYR A 1 200 ? 16.653 -1.316 -21.685 1.00 80.50 200 TYR A CA 1
ATOM 1419 C C . TYR A 1 200 ? 17.931 -0.995 -20.901 1.00 80.50 200 TYR A C 1
ATOM 1421 O O . TYR A 1 200 ? 18.519 -1.876 -20.268 1.00 80.50 200 TYR A O 1
ATOM 1429 N N . THR A 1 201 ? 18.413 0.240 -21.010 1.00 76.06 201 THR A N 1
ATOM 1430 C CA . THR A 1 201 ? 19.660 0.694 -20.378 1.00 76.06 201 THR A CA 1
ATOM 1431 C C . THR A 1 201 ? 19.467 2.047 -19.692 1.00 76.06 201 THR A C 1
ATOM 1433 O O . THR A 1 201 ? 18.566 2.811 -20.043 1.00 76.06 201 THR A O 1
ATOM 1436 N N . GLY A 1 202 ? 20.310 2.340 -18.699 1.00 80.88 202 GLY A N 1
ATOM 1437 C CA . GLY A 1 202 ? 20.148 3.506 -17.827 1.00 80.88 202 GLY A CA 1
ATOM 1438 C C . GLY A 1 202 ? 19.032 3.317 -16.793 1.00 80.88 202 GLY A C 1
ATOM 1439 O O . GLY A 1 202 ? 18.799 2.216 -16.302 1.00 80.88 202 GLY A O 1
ATOM 1440 N N . ASP A 1 203 ? 18.345 4.408 -16.480 1.00 76.50 203 ASP A N 1
ATOM 1441 C CA . ASP A 1 203 ? 17.343 4.571 -15.424 1.00 76.50 203 ASP A CA 1
ATOM 1442 C C . ASP A 1 203 ? 15.913 4.136 -15.822 1.00 76.50 203 ASP A C 1
ATOM 1444 O O . ASP A 1 203 ? 14.968 4.397 -15.067 1.00 76.50 203 ASP A O 1
ATOM 1448 N N . CYS A 1 204 ? 15.732 3.515 -16.996 1.00 76.50 204 CYS A N 1
ATOM 1449 C CA . CYS A 1 204 ? 14.454 2.961 -17.461 1.00 76.50 204 CYS A CA 1
ATOM 1450 C C . CYS A 1 204 ? 14.420 1.435 -17.296 1.00 76.50 204 CYS A C 1
ATOM 1452 O O . CYS A 1 204 ? 15.193 0.718 -17.933 1.00 76.50 204 CYS A O 1
ATOM 1454 N N . VAL A 1 205 ? 13.468 0.939 -16.504 1.00 69.88 205 VAL A N 1
ATOM 1455 C CA . VAL A 1 205 ? 13.228 -0.494 -16.267 1.00 69.88 205 VAL A CA 1
ATOM 1456 C C . VAL A 1 205 ? 12.061 -0.944 -17.143 1.00 69.88 205 VAL A C 1
ATOM 1458 O O . VAL A 1 205 ? 11.008 -0.305 -17.149 1.00 69.88 205 VAL A O 1
ATOM 1461 N N . ASP A 1 206 ? 12.267 -2.000 -17.934 1.00 70.44 206 ASP A N 1
ATOM 1462 C CA . ASP A 1 206 ? 11.304 -2.521 -18.922 1.00 70.44 206 ASP A CA 1
ATOM 1463 C C . ASP A 1 206 ? 10.714 -1.450 -19.861 1.00 70.44 206 ASP A C 1
ATOM 1465 O O . ASP A 1 206 ? 9.564 -1.515 -20.287 1.00 70.44 206 ASP A O 1
ATOM 1469 N N . GLY A 1 207 ? 11.525 -0.437 -20.186 1.00 67.38 207 GLY A N 1
ATOM 1470 C CA . GLY A 1 207 ? 11.139 0.683 -21.043 1.00 67.38 207 GLY A CA 1
ATOM 1471 C C . GLY A 1 207 ? 10.355 1.774 -20.322 1.00 67.38 207 GLY A C 1
ATOM 1472 O O . GLY A 1 207 ? 9.899 2.706 -20.974 1.00 67.38 207 GLY A O 1
ATOM 1473 N N . THR A 1 208 ? 10.218 1.708 -18.997 1.00 67.44 208 THR A N 1
ATOM 1474 C CA . THR A 1 208 ? 9.471 2.689 -18.200 1.00 67.44 208 THR A CA 1
ATOM 1475 C C . THR A 1 208 ? 10.342 3.395 -17.165 1.00 67.44 208 THR A C 1
ATOM 1477 O O . THR A 1 208 ? 11.256 2.807 -16.585 1.00 67.44 208 THR A O 1
ATOM 1480 N N . ALA A 1 209 ? 10.049 4.669 -16.904 1.00 70.19 209 ALA A N 1
ATOM 1481 C CA . ALA A 1 209 ? 10.678 5.440 -15.837 1.00 70.19 209 ALA A CA 1
ATOM 1482 C C . ALA A 1 209 ? 9.696 6.434 -15.212 1.00 70.19 209 ALA A C 1
ATOM 1484 O O . ALA A 1 209 ? 9.034 7.195 -15.911 1.00 70.19 209 ALA A O 1
ATOM 1485 N N . ASN A 1 210 ? 9.644 6.470 -13.879 1.00 72.06 210 ASN A N 1
ATOM 1486 C CA . ASN A 1 210 ? 8.951 7.523 -13.140 1.00 72.06 210 ASN A CA 1
ATOM 1487 C C . ASN A 1 210 ? 9.913 8.699 -12.901 1.00 72.06 210 ASN A C 1
ATOM 1489 O O . ASN A 1 210 ? 10.940 8.545 -12.226 1.00 72.06 210 ASN A O 1
ATOM 1493 N N . MET A 1 211 ? 9.590 9.865 -13.455 1.00 71.06 211 MET A N 1
ATOM 1494 C CA . MET A 1 211 ? 10.418 11.071 -13.420 1.00 71.06 211 MET A CA 1
ATOM 1495 C C . MET A 1 211 ? 10.326 11.775 -12.060 1.00 71.06 211 MET A C 1
ATOM 1497 O O . MET A 1 211 ? 9.745 12.841 -11.916 1.00 71.06 211 MET A O 1
ATOM 1501 N N . THR A 1 212 ? 10.908 11.160 -11.032 1.00 71.56 212 THR A N 1
ATOM 1502 C CA . THR A 1 212 ? 11.086 11.737 -9.684 1.00 71.56 212 THR A CA 1
ATOM 1503 C C . THR A 1 212 ? 12.402 12.507 -9.525 1.00 71.56 212 THR A C 1
ATOM 1505 O O . THR A 1 212 ? 12.619 13.153 -8.507 1.00 71.56 212 THR A O 1
ATOM 1508 N N . GLN A 1 213 ? 13.296 12.382 -10.506 1.00 70.94 213 GLN A N 1
ATOM 1509 C CA . GLN A 1 213 ? 14.599 13.036 -10.622 1.00 70.94 213 GLN A CA 1
ATOM 1510 C C . GLN A 1 213 ? 15.005 13.049 -12.106 1.00 70.94 213 GLN A C 1
ATOM 1512 O O . GLN A 1 213 ? 14.366 12.373 -12.918 1.00 70.94 213 GLN A O 1
ATOM 1517 N N . ALA A 1 214 ? 16.068 13.773 -12.468 1.00 76.00 214 ALA A N 1
ATOM 1518 C CA . ALA A 1 214 ? 16.656 13.676 -13.807 1.00 76.00 214 ALA A CA 1
ATOM 1519 C C . ALA A 1 214 ? 17.118 12.234 -14.090 1.00 76.00 214 ALA A C 1
ATOM 1521 O O . ALA A 1 214 ? 17.653 11.568 -13.200 1.00 76.00 214 ALA A O 1
ATOM 1522 N N . ARG A 1 215 ? 16.891 11.746 -15.314 1.00 78.94 215 ARG A N 1
ATOM 1523 C CA . ARG A 1 215 ? 17.141 10.348 -15.704 1.00 78.94 215 ARG A CA 1
ATOM 1524 C C . ARG A 1 215 ? 17.759 10.248 -17.091 1.00 78.94 215 ARG A C 1
ATOM 1526 O O . ARG A 1 215 ? 17.478 11.049 -17.981 1.00 78.94 215 ARG A O 1
ATOM 1533 N N . SER A 1 216 ? 18.560 9.214 -17.281 1.00 81.94 216 SER A N 1
ATOM 1534 C CA . SER A 1 216 ? 19.147 8.802 -18.551 1.00 81.94 216 SER A CA 1
ATOM 1535 C C . SER A 1 216 ? 18.559 7.456 -18.963 1.00 81.94 216 SER A C 1
ATOM 1537 O O . SER A 1 216 ? 18.509 6.544 -18.152 1.00 81.94 216 SER A O 1
ATOM 1539 N N . CYS A 1 217 ? 18.101 7.290 -20.200 1.00 81.75 217 CYS A N 1
ATOM 1540 C CA . CYS A 1 217 ? 17.579 6.003 -20.667 1.00 81.75 217 CYS A CA 1
ATOM 1541 C C . CYS A 1 217 ? 18.099 5.653 -22.057 1.00 81.75 217 CYS A C 1
ATOM 1543 O O . CYS A 1 217 ? 18.444 6.530 -22.845 1.00 81.75 217 CYS A O 1
ATOM 1545 N N . GLY A 1 218 ? 18.115 4.368 -22.383 1.00 82.06 218 GLY A N 1
ATOM 1546 C CA . GLY A 1 218 ? 18.453 3.856 -23.704 1.00 82.06 218 GLY A CA 1
ATOM 1547 C C . GLY A 1 218 ? 17.901 2.450 -23.910 1.00 82.06 218 GLY A C 1
ATOM 1548 O O . GLY A 1 218 ? 17.184 1.906 -23.066 1.00 82.06 218 GLY A O 1
ATOM 1549 N N . VAL A 1 219 ? 18.241 1.851 -25.049 1.00 81.88 219 VAL A N 1
ATOM 1550 C CA . VAL A 1 219 ? 17.890 0.465 -25.360 1.00 81.88 219 VAL A CA 1
ATOM 1551 C C . VAL A 1 219 ? 19.033 -0.217 -26.105 1.00 81.88 219 VAL A C 1
ATOM 1553 O O . VAL A 1 219 ? 19.565 0.313 -27.080 1.00 81.88 219 VAL A O 1
ATOM 1556 N N . ALA A 1 220 ? 19.416 -1.402 -25.639 1.00 81.56 220 ALA A N 1
ATOM 1557 C CA . ALA A 1 220 ? 20.338 -2.280 -26.339 1.00 81.56 220 ALA A CA 1
ATOM 1558 C C . ALA A 1 220 ? 19.553 -3.105 -27.367 1.00 81.56 220 ALA A C 1
ATOM 1560 O O . ALA A 1 220 ? 18.609 -3.822 -27.019 1.00 81.56 220 ALA A O 1
ATOM 1561 N N . LEU A 1 221 ? 19.948 -3.006 -28.637 1.00 82.44 221 LEU A N 1
ATOM 1562 C CA . LEU A 1 221 ? 19.384 -3.787 -29.735 1.00 82.44 221 LEU A CA 1
ATOM 1563 C C . LEU A 1 221 ? 20.414 -4.813 -30.203 1.00 82.44 221 LEU A C 1
ATOM 1565 O O . LEU A 1 221 ? 21.546 -4.453 -30.522 1.00 82.44 221 LEU A O 1
ATOM 1569 N N . VAL A 1 222 ? 20.016 -6.081 -30.287 1.00 82.38 222 VAL A N 1
ATOM 1570 C CA . VAL A 1 222 ? 20.863 -7.155 -30.825 1.00 82.38 222 VAL A CA 1
ATOM 1571 C C . VAL A 1 222 ? 20.310 -7.677 -32.133 1.00 82.38 222 VAL A C 1
ATOM 1573 O O . VAL A 1 222 ? 19.098 -7.847 -32.292 1.00 82.38 222 VAL A O 1
ATOM 1576 N N . LYS A 1 223 ? 21.219 -8.005 -33.050 1.00 79.88 223 LYS A N 1
ATOM 1577 C CA . LYS A 1 223 ? 20.891 -8.769 -34.250 1.00 79.88 223 LYS A CA 1
ATOM 1578 C C . LYS A 1 223 ? 20.270 -10.116 -33.855 1.00 79.88 223 LYS A C 1
ATOM 1580 O O . LYS A 1 223 ? 20.631 -10.703 -32.827 1.00 79.88 223 LYS A O 1
ATOM 1585 N N . GLY A 1 224 ? 19.312 -10.603 -34.635 1.00 66.75 224 GLY A N 1
ATOM 1586 C CA . GLY A 1 224 ? 18.662 -11.874 -34.349 1.00 66.75 224 GLY A CA 1
ATOM 1587 C C . GLY A 1 224 ? 18.027 -12.555 -35.544 1.00 66.75 224 GLY A C 1
ATOM 1588 O O . GLY A 1 224 ? 17.167 -11.983 -36.208 1.00 66.75 224 GLY A O 1
ATOM 1589 N N . GLU A 1 225 ? 18.352 -13.833 -35.692 1.00 60.56 225 GLU A N 1
ATOM 1590 C CA . GLU A 1 225 ? 17.545 -14.859 -36.344 1.00 60.56 225 GLU A CA 1
ATOM 1591 C C . GLU A 1 225 ? 16.190 -15.028 -35.617 1.00 60.56 225 GLU A C 1
ATOM 1593 O O . GLU A 1 225 ? 15.938 -15.983 -34.885 1.00 60.56 225 GLU A O 1
ATOM 1598 N N . GLY A 1 226 ? 15.310 -14.050 -35.822 1.00 45.34 226 GLY A N 1
ATOM 1599 C CA . GLY A 1 226 ? 13.855 -14.151 -35.717 1.00 45.34 226 GLY A CA 1
ATOM 1600 C C . GLY A 1 226 ? 13.257 -13.909 -37.109 1.00 45.34 226 GLY A C 1
ATOM 1601 O O . GLY A 1 226 ? 13.951 -13.363 -37.971 1.00 45.34 226 GLY A O 1
ATOM 1602 N N . PRO A 1 227 ? 12.016 -14.345 -37.388 1.00 37.41 227 PRO A N 1
ATOM 1603 C CA . PRO A 1 227 ? 11.509 -14.401 -38.753 1.00 37.41 227 PRO A CA 1
ATOM 1604 C C . PRO A 1 227 ? 11.532 -13.025 -39.414 1.00 37.41 227 PRO A C 1
ATOM 1606 O O . PRO A 1 227 ? 10.909 -12.076 -38.937 1.00 37.41 227 PRO A O 1
ATOM 1609 N N . SER A 1 228 ? 12.222 -12.944 -40.552 1.00 41.25 228 SER A N 1
ATOM 1610 C CA . SER A 1 228 ? 12.127 -11.791 -41.434 1.00 41.25 228 SER A CA 1
ATOM 1611 C C . SER A 1 228 ? 10.672 -11.638 -41.867 1.00 41.25 228 SER A C 1
ATOM 1613 O O . SER A 1 228 ? 10.179 -12.416 -42.687 1.00 41.25 228 SER A O 1
ATOM 1615 N N . LEU A 1 229 ? 9.999 -10.604 -41.357 1.00 42.31 229 LEU A N 1
ATOM 1616 C CA . LEU A 1 229 ? 8.807 -10.038 -41.984 1.00 42.31 229 LEU A CA 1
ATOM 1617 C C . LEU A 1 229 ? 9.225 -9.277 -43.250 1.00 42.31 229 LEU A C 1
ATOM 1619 O O . LEU A 1 229 ? 8.967 -8.084 -43.411 1.00 42.31 229 LEU A O 1
ATOM 1623 N N . ALA A 1 230 ? 9.868 -10.000 -44.170 1.00 37.34 230 ALA A N 1
ATOM 1624 C CA . ALA A 1 230 ? 9.877 -9.633 -45.568 1.00 37.34 230 ALA A CA 1
ATOM 1625 C C . ALA A 1 230 ? 8.408 -9.447 -45.979 1.00 37.34 230 ALA A C 1
ATOM 1627 O O . ALA A 1 230 ? 7.599 -10.348 -45.725 1.00 37.34 230 ALA A O 1
ATOM 1628 N N . PRO A 1 231 ? 8.028 -8.300 -46.564 1.00 36.28 231 PRO A N 1
ATOM 1629 C CA . PRO A 1 231 ? 6.651 -8.077 -46.966 1.00 36.28 231 PRO A CA 1
ATOM 1630 C C . PRO A 1 231 ? 6.294 -9.119 -48.023 1.00 36.28 231 PRO A C 1
ATOM 1632 O O . PRO A 1 231 ? 6.791 -9.068 -49.150 1.00 36.28 231 PRO A O 1
ATOM 1635 N N . THR A 1 232 ? 5.440 -10.076 -47.658 1.00 33.00 232 THR A N 1
ATOM 1636 C CA . THR A 1 232 ? 4.891 -11.027 -48.620 1.00 33.00 232 THR A CA 1
ATOM 1637 C C . THR A 1 232 ? 4.210 -10.223 -49.728 1.00 33.00 232 THR A C 1
ATOM 1639 O O . THR A 1 232 ? 3.401 -9.334 -49.431 1.00 33.00 232 THR A O 1
ATOM 1642 N N . PRO A 1 233 ? 4.552 -10.457 -51.010 1.00 39.03 233 PRO A N 1
ATOM 1643 C CA . PRO A 1 233 ? 3.939 -9.713 -52.097 1.00 39.03 233 PRO A CA 1
ATOM 1644 C C . PRO A 1 233 ? 2.431 -9.949 -52.040 1.00 39.03 233 PRO A C 1
ATOM 1646 O O . PRO A 1 233 ? 1.976 -11.089 -51.942 1.00 39.03 233 PRO A O 1
ATOM 1649 N N . ARG A 1 234 ? 1.652 -8.862 -52.051 1.00 33.34 234 ARG A N 1
ATOM 1650 C CA . ARG A 1 234 ? 0.191 -8.929 -51.936 1.00 33.34 234 ARG A CA 1
ATOM 1651 C C . ARG A 1 234 ? -0.396 -9.540 -53.206 1.00 33.34 234 ARG A C 1
ATOM 1653 O O . ARG A 1 234 ? -0.785 -8.814 -54.119 1.00 33.34 234 ARG A O 1
ATOM 1660 N N . THR A 1 235 ? -0.485 -10.866 -53.260 1.00 37.03 235 THR A N 1
ATOM 1661 C CA . THR A 1 235 ? -1.290 -11.565 -54.263 1.00 37.03 235 THR A CA 1
ATOM 1662 C C . THR A 1 235 ? -2.739 -11.126 -54.083 1.00 37.03 235 THR A C 1
ATOM 1664 O O . THR A 1 235 ? -3.367 -11.422 -53.067 1.00 37.03 235 THR A O 1
ATOM 1667 N N . ALA A 1 236 ? -3.249 -10.352 -55.039 1.00 46.28 236 ALA A N 1
ATOM 1668 C CA . ALA A 1 236 ? -4.566 -9.739 -54.955 1.00 46.28 236 ALA A CA 1
ATOM 1669 C C . ALA A 1 236 ? -5.676 -10.779 -55.180 1.00 46.28 236 ALA A C 1
ATOM 1671 O O . ALA A 1 236 ? -6.152 -10.967 -56.298 1.00 46.28 236 ALA A O 1
ATOM 1672 N N . SER A 1 237 ? -6.108 -11.433 -54.103 1.00 33.19 237 SER A N 1
ATOM 1673 C CA . SER A 1 237 ? -7.315 -12.263 -54.088 1.00 33.19 237 SER A CA 1
ATOM 1674 C C . SER A 1 237 ? -8.514 -11.412 -53.676 1.00 33.19 237 SER A C 1
ATOM 1676 O O . SER A 1 237 ? -8.677 -11.083 -52.502 1.00 33.19 237 SER A O 1
ATOM 1678 N N . ALA A 1 238 ? -9.347 -11.034 -54.646 1.00 37.34 238 ALA A N 1
ATOM 1679 C CA . ALA A 1 238 ? -10.591 -10.319 -54.377 1.00 37.34 238 ALA A CA 1
ATOM 1680 C C . ALA A 1 238 ? -11.594 -11.218 -53.620 1.00 37.34 238 ALA A C 1
ATOM 1682 O O . ALA A 1 238 ? -11.696 -12.407 -53.939 1.00 37.34 238 ALA A O 1
ATOM 1683 N N . PRO A 1 239 ? -12.366 -10.685 -52.654 1.00 35.62 239 PRO A N 1
ATOM 1684 C CA . PRO A 1 239 ? -13.469 -11.430 -52.061 1.00 35.62 239 PRO A CA 1
ATOM 1685 C C . PRO A 1 239 ? -14.584 -11.634 -53.105 1.00 35.62 239 PRO A C 1
ATOM 1687 O O . PRO A 1 239 ? -14.915 -10.689 -53.828 1.00 35.62 239 PRO A O 1
ATOM 1690 N N . PRO A 1 240 ? -15.191 -12.831 -53.204 1.00 35.66 240 PRO A N 1
ATOM 1691 C CA . PRO A 1 240 ? -16.337 -13.044 -54.080 1.00 35.66 240 PRO A CA 1
ATOM 1692 C C . PRO A 1 240 ? -17.552 -12.257 -53.573 1.00 35.66 240 PRO A C 1
ATOM 1694 O O . PRO A 1 240 ? -17.779 -12.138 -52.369 1.00 35.66 240 PRO A O 1
ATOM 1697 N N . ALA A 1 241 ? -18.353 -11.729 -54.499 1.00 40.28 241 ALA A N 1
ATOM 1698 C CA . ALA A 1 241 ? -19.578 -11.019 -54.158 1.00 40.28 241 ALA A CA 1
ATOM 1699 C C . ALA A 1 241 ? -20.652 -11.995 -53.646 1.00 40.28 241 ALA A C 1
ATOM 1701 O O . ALA A 1 241 ? -21.054 -12.907 -54.368 1.00 40.28 241 ALA A O 1
ATOM 1702 N N . THR A 1 242 ? -21.160 -11.757 -52.435 1.00 33.78 242 THR A N 1
ATOM 1703 C CA . THR A 1 242 ? -22.290 -12.505 -51.861 1.00 33.78 242 THR A CA 1
ATOM 1704 C C . THR A 1 242 ? -23.515 -11.598 -51.763 1.00 33.78 242 THR A C 1
ATOM 1706 O O . THR A 1 242 ? -23.442 -10.478 -51.260 1.00 33.78 242 THR A O 1
ATOM 1709 N N . SER A 1 243 ? -24.647 -12.086 -52.268 1.00 35.41 243 SER A N 1
ATOM 1710 C CA . SER A 1 243 ? -25.924 -11.372 -52.372 1.00 35.41 243 SER A CA 1
ATOM 1711 C C . SER A 1 243 ? -26.521 -10.952 -51.023 1.00 35.41 243 SER A C 1
ATOM 1713 O O . SER A 1 243 ? -26.605 -11.769 -50.106 1.00 35.41 243 SER A O 1
ATOM 1715 N N . GLY A 1 244 ? -27.041 -9.723 -50.942 1.00 37.19 244 GLY A N 1
ATOM 1716 C CA . GLY A 1 244 ? -27.862 -9.257 -49.818 1.00 37.19 244 GLY A CA 1
ATOM 1717 C C . GLY A 1 244 ? -29.379 -9.449 -50.037 1.00 37.19 244 GLY A C 1
ATOM 1718 O O . GLY A 1 244 ? -29.829 -9.446 -51.184 1.00 37.19 244 GLY A O 1
ATOM 1719 N N . PRO A 1 245 ? -30.180 -9.583 -48.960 1.00 40.16 245 PRO A N 1
ATOM 1720 C CA . PRO A 1 245 ? -31.647 -9.520 -48.993 1.00 40.16 245 PRO A CA 1
ATOM 1721 C C . PRO A 1 245 ? -32.169 -8.056 -48.980 1.00 40.16 245 PRO A C 1
ATOM 1723 O O . PRO A 1 245 ? -31.382 -7.125 -48.795 1.00 40.16 245 PRO A O 1
ATOM 1726 N N . PRO A 1 246 ? -33.472 -7.805 -49.238 1.00 44.22 246 PRO A N 1
ATOM 1727 C CA . PRO A 1 246 ? -33.899 -6.550 -49.864 1.00 44.22 246 PRO A CA 1
ATOM 1728 C C . PRO A 1 246 ? -34.211 -5.363 -48.936 1.00 44.22 246 PRO A C 1
ATOM 1730 O O . PRO A 1 246 ? -34.618 -5.491 -47.783 1.00 44.22 246 PRO A O 1
ATOM 1733 N N . ARG A 1 247 ? -34.116 -4.177 -49.551 1.00 36.00 247 ARG A N 1
ATOM 1734 C CA . ARG A 1 247 ? -34.581 -2.858 -49.090 1.00 36.00 247 ARG A CA 1
ATOM 1735 C C . ARG A 1 247 ? -36.019 -2.892 -48.545 1.00 36.00 247 ARG A C 1
ATOM 1737 O O . ARG A 1 247 ? -36.954 -3.133 -49.304 1.00 36.00 247 ARG A O 1
ATOM 1744 N N . VAL A 1 248 ? -36.205 -2.474 -47.291 1.00 35.09 248 VAL A N 1
ATOM 1745 C CA . VAL A 1 248 ? -37.502 -2.006 -46.766 1.00 35.09 248 VAL A CA 1
ATOM 1746 C C . VAL A 1 248 ? -37.494 -0.478 -46.741 1.00 35.09 248 VAL A C 1
ATOM 1748 O O . VAL A 1 248 ? -36.714 0.136 -46.019 1.00 35.09 248 VAL A O 1
ATOM 1751 N N . THR A 1 249 ? -38.352 0.152 -47.540 1.00 39.53 249 THR A N 1
ATOM 1752 C CA . THR A 1 249 ? -38.534 1.611 -47.556 1.00 39.53 249 THR A CA 1
ATOM 1753 C C . THR A 1 249 ? -39.441 2.076 -46.420 1.00 39.53 249 THR A C 1
ATOM 1755 O O . THR A 1 249 ? -40.580 1.616 -46.321 1.00 39.53 249 THR A O 1
ATOM 1758 N N . ARG A 1 250 ? -38.993 3.062 -45.632 1.00 37.62 250 ARG A N 1
ATOM 1759 C CA . ARG A 1 250 ? -39.881 3.900 -44.814 1.00 37.62 250 ARG A CA 1
ATOM 1760 C C . ARG A 1 250 ? -39.348 5.333 -44.690 1.00 37.62 250 ARG A C 1
ATOM 1762 O O . ARG A 1 250 ? -38.456 5.597 -43.900 1.00 37.62 250 ARG A O 1
ATOM 1769 N N . ASN A 1 251 ? -39.943 6.191 -45.511 1.00 33.91 251 ASN A N 1
ATOM 1770 C CA . ASN A 1 251 ? -40.056 7.653 -45.493 1.00 33.91 251 ASN A CA 1
ATOM 1771 C C . ASN A 1 251 ? -39.323 8.434 -44.382 1.00 33.91 251 ASN A C 1
ATOM 1773 O O . ASN A 1 251 ? -39.634 8.288 -43.200 1.00 33.91 251 ASN A O 1
ATOM 1777 N N . GLU A 1 252 ? -38.495 9.392 -44.802 1.00 39.00 252 GLU A N 1
ATOM 1778 C CA . GLU A 1 252 ? -38.176 10.598 -44.026 1.00 39.00 252 GLU A CA 1
ATOM 1779 C C . GLU A 1 252 ? -39.424 11.464 -43.772 1.00 39.00 252 GLU A C 1
ATOM 1781 O O . GLU A 1 252 ? -40.324 11.545 -44.615 1.00 39.00 252 GLU A O 1
ATOM 1786 N N . PRO A 1 253 ? -39.424 12.204 -42.656 1.00 43.75 253 PRO A N 1
ATOM 1787 C CA . PRO A 1 253 ? -39.724 13.632 -42.631 1.00 43.75 253 PRO A CA 1
ATOM 1788 C C . PRO A 1 253 ? -38.424 14.458 -42.454 1.00 43.75 253 PRO A C 1
ATOM 1790 O O . PRO A 1 253 ? -37.459 13.955 -41.876 1.00 43.75 253 PRO A O 1
ATOM 1793 N N . PRO A 1 254 ? -38.370 15.710 -42.948 1.00 44.94 254 PRO A N 1
ATOM 1794 C CA . PRO A 1 254 ? -37.115 16.445 -43.125 1.00 44.94 254 PRO A CA 1
ATOM 1795 C C . PRO A 1 254 ? -36.528 17.020 -41.821 1.00 44.94 254 PRO A C 1
ATOM 1797 O O . PRO A 1 254 ? -37.277 17.315 -40.885 1.00 44.94 254 PRO A O 1
ATOM 1800 N N . PRO A 1 255 ? -35.204 17.270 -41.769 1.00 38.56 255 PRO A N 1
ATOM 1801 C CA . PRO A 1 255 ? -34.582 18.013 -40.679 1.00 38.56 255 PRO A CA 1
ATOM 1802 C C . PRO A 1 255 ? -34.985 19.493 -40.728 1.00 38.56 255 PRO A C 1
ATOM 1804 O O . PRO A 1 255 ? -34.823 20.162 -41.748 1.00 38.56 255 PRO A O 1
ATOM 1807 N N . THR A 1 256 ? -35.477 20.031 -39.611 1.00 38.22 256 THR A N 1
ATOM 1808 C CA . THR A 1 256 ? -35.672 21.477 -39.449 1.00 38.22 256 THR A CA 1
ATOM 1809 C C . THR A 1 256 ? -34.331 22.171 -39.246 1.00 38.22 256 THR A C 1
ATOM 1811 O O . THR A 1 256 ? -33.675 21.952 -38.227 1.00 38.22 256 THR A O 1
ATOM 1814 N N . ASP A 1 257 ? -33.960 23.032 -40.190 1.00 43.00 257 ASP A N 1
ATOM 1815 C CA . ASP A 1 257 ? -32.850 23.971 -40.039 1.00 43.00 257 ASP A CA 1
ATOM 1816 C C . ASP A 1 257 ? -33.128 24.957 -38.889 1.00 43.00 257 ASP A C 1
ATOM 1818 O O . ASP A 1 257 ? -34.256 25.431 -38.722 1.00 43.00 257 ASP A O 1
ATOM 1822 N N . ASN A 1 258 ? -32.106 25.225 -38.075 1.00 33.91 258 ASN A N 1
ATOM 1823 C CA . ASN A 1 258 ? -32.072 26.311 -37.095 1.00 33.91 258 ASN A CA 1
ATOM 1824 C C . ASN A 1 258 ? -30.643 26.492 -36.552 1.00 33.91 258 ASN A C 1
ATOM 1826 O O . ASN A 1 258 ? -30.347 26.212 -35.388 1.00 33.91 258 ASN A O 1
ATOM 1830 N N . GLN A 1 259 ? -29.731 26.957 -37.408 1.00 35.03 259 GLN A N 1
ATOM 1831 C CA . GLN A 1 259 ? -28.429 27.470 -36.977 1.00 35.03 259 GLN A CA 1
ATOM 1832 C C . GLN A 1 259 ? -28.489 28.992 -36.730 1.00 35.03 259 GLN A C 1
ATOM 1834 O O . GLN A 1 259 ? -28.732 29.747 -37.670 1.00 35.03 259 GLN A O 1
ATOM 1839 N N . PRO A 1 260 ? -28.153 29.481 -35.521 1.00 35.22 260 PRO A N 1
ATOM 1840 C CA . PRO A 1 260 ? -27.726 30.866 -35.333 1.00 35.22 260 PRO A CA 1
ATOM 1841 C C . PRO A 1 260 ? -26.197 30.976 -35.420 1.00 35.22 260 PRO A C 1
ATOM 1843 O O . PRO A 1 260 ? -25.462 30.405 -34.613 1.00 35.22 260 PRO A O 1
ATOM 1846 N N . LYS A 1 261 ? -25.710 31.744 -36.396 1.00 29.64 261 LYS A N 1
ATOM 1847 C CA . LYS A 1 261 ? -24.323 32.231 -36.467 1.00 29.64 261 LYS A CA 1
ATOM 1848 C C . LYS A 1 261 ? -24.204 33.513 -35.611 1.00 29.64 261 LYS A C 1
ATOM 1850 O O . LYS A 1 261 ? -25.171 34.268 -35.572 1.00 29.64 261 LYS A O 1
ATOM 1855 N N . PRO A 1 262 ? -23.079 33.787 -34.920 1.00 38.12 262 PRO A N 1
ATOM 1856 C CA . PRO A 1 262 ? -22.994 34.931 -34.007 1.00 38.12 262 PRO A CA 1
ATOM 1857 C C . PRO A 1 262 ? -22.876 36.287 -34.722 1.00 38.12 262 PRO A C 1
ATOM 1859 O O . PRO A 1 262 ? -22.127 36.421 -35.691 1.00 38.12 262 PRO A O 1
ATOM 1862 N N . GLU A 1 263 ? -23.529 37.302 -34.152 1.00 32.91 263 GLU A N 1
ATOM 1863 C CA . GLU A 1 263 ? -23.292 38.732 -34.407 1.00 32.91 263 GLU A CA 1
ATOM 1864 C C . GLU A 1 263 ? -22.770 39.446 -33.141 1.00 32.91 263 GLU A C 1
ATOM 1866 O O . GLU A 1 263 ? -22.633 38.836 -32.080 1.00 32.91 263 GLU A O 1
ATOM 1871 N N . GLN A 1 264 ? -22.350 40.708 -33.284 1.00 37.12 264 GLN A N 1
ATOM 1872 C CA . GLN A 1 264 ? -21.326 41.347 -32.439 1.00 37.12 264 GLN A CA 1
ATOM 1873 C C . GLN A 1 264 ? -21.812 42.607 -31.693 1.00 37.12 264 GLN A C 1
ATOM 1875 O O . GLN A 1 264 ? -22.796 43.222 -32.091 1.00 37.12 264 GLN A O 1
ATOM 1880 N N . THR A 1 265 ? -20.969 43.105 -30.767 1.00 30.88 265 THR A N 1
ATOM 1881 C CA . THR A 1 265 ? -21.005 44.475 -30.177 1.00 30.88 265 THR A CA 1
ATOM 1882 C C . THR A 1 265 ? -22.061 44.601 -29.054 1.00 30.88 265 THR A C 1
ATOM 1884 O O . THR A 1 265 ? -23.134 44.025 -29.148 1.00 30.88 265 THR A O 1
ATOM 1887 N N . VAL A 1 266 ? -21.816 45.220 -27.887 1.00 32.91 266 VAL A N 1
ATOM 1888 C CA . VAL A 1 266 ? -21.276 46.572 -27.603 1.00 32.91 266 VAL A CA 1
ATOM 1889 C C . VAL A 1 266 ? -20.258 46.579 -26.441 1.00 32.91 266 VAL A C 1
ATOM 1891 O O . VAL A 1 266 ? -20.244 45.671 -25.617 1.00 32.91 266 VAL A O 1
ATOM 1894 N N . ALA A 1 267 ? -19.403 47.609 -26.372 1.00 33.88 267 ALA A N 1
ATOM 1895 C CA . ALA A 1 267 ? -18.353 47.786 -25.361 1.00 33.88 267 ALA A CA 1
ATOM 1896 C C . ALA A 1 267 ? -18.624 48.931 -24.355 1.00 33.88 267 ALA A C 1
ATOM 1898 O O . ALA A 1 267 ? -19.293 49.910 -24.683 1.00 33.88 267 ALA A O 1
ATOM 1899 N N . VAL A 1 268 ? -18.020 48.829 -23.163 1.00 33.19 268 VAL A N 1
ATOM 1900 C CA . VAL A 1 268 ? -17.839 49.892 -22.146 1.00 33.19 268 VAL A CA 1
ATOM 1901 C C . VAL A 1 268 ? -16.436 49.656 -21.550 1.00 33.19 268 VAL A C 1
ATOM 1903 O O . VAL A 1 268 ? -16.191 48.574 -21.030 1.00 33.19 268 VAL A O 1
ATOM 1906 N N . THR A 1 269 ? -15.403 50.450 -21.857 1.00 29.80 269 THR A N 1
ATOM 1907 C CA . THR A 1 269 ? -15.060 51.805 -21.348 1.00 29.80 269 THR A CA 1
ATOM 1908 C C . THR A 1 269 ? -14.551 51.789 -19.894 1.00 29.80 269 THR A C 1
ATOM 1910 O O . THR A 1 269 ? -15.083 51.073 -19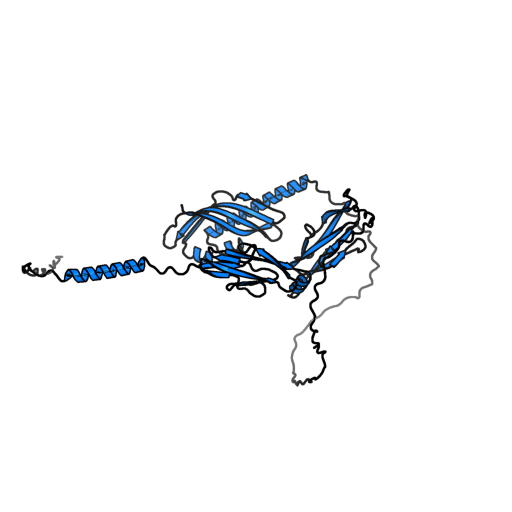.055 1.00 29.80 269 THR A O 1
ATOM 1913 N N . ALA A 1 270 ? -13.476 52.538 -19.607 1.00 32.84 270 ALA A N 1
ATOM 1914 C CA . ALA A 1 270 ? -12.599 52.336 -18.442 1.00 32.84 270 ALA A CA 1
ATOM 1915 C C . ALA A 1 270 ? -12.227 53.638 -17.690 1.00 32.84 270 ALA A C 1
ATOM 1917 O O . ALA A 1 270 ? -12.541 54.728 -18.163 1.00 32.84 270 ALA A O 1
ATOM 1918 N N . ALA A 1 271 ? -11.445 53.489 -16.602 1.00 35.62 271 ALA A N 1
ATOM 1919 C CA . ALA A 1 271 ? -10.772 54.546 -15.814 1.00 35.62 271 ALA A CA 1
ATOM 1920 C C . ALA A 1 271 ? -11.707 55.389 -14.892 1.00 35.62 271 ALA A C 1
ATOM 1922 O O . ALA A 1 271 ? -12.922 55.327 -15.078 1.00 35.62 271 ALA A O 1
ATOM 1923 N N . PRO A 1 272 ? -11.196 56.161 -13.891 1.00 51.16 272 PRO A N 1
ATOM 1924 C CA . PRO A 1 272 ? -9.791 56.523 -13.639 1.00 51.16 272 PRO A CA 1
ATOM 1925 C C . PRO A 1 272 ? -9.254 56.358 -12.193 1.00 51.16 272 PRO A C 1
ATOM 1927 O O . PRO A 1 272 ? -9.955 55.975 -11.260 1.00 51.16 272 PRO A O 1
ATOM 1930 N N . THR A 1 273 ? -7.966 56.683 -12.034 1.00 36.16 273 THR A N 1
ATOM 1931 C CA . THR A 1 273 ? -7.224 56.887 -10.773 1.00 36.16 273 THR A CA 1
ATOM 1932 C C . THR A 1 273 ? -7.521 58.242 -10.108 1.00 36.16 273 THR A C 1
ATOM 1934 O O . THR A 1 273 ? -8.117 59.129 -10.720 1.00 36.16 273 THR A O 1
ATOM 1937 N N . PRO A 1 274 ? -7.043 58.439 -8.864 1.00 45.50 274 PRO A N 1
ATOM 1938 C CA . PRO A 1 274 ? -6.189 59.610 -8.600 1.00 45.50 274 PRO A CA 1
ATOM 1939 C C . PRO A 1 274 ? -4.892 59.275 -7.822 1.00 45.50 274 PRO A C 1
ATOM 1941 O O . PRO A 1 274 ? -4.674 58.137 -7.411 1.00 45.50 274 PRO A O 1
ATOM 1944 N N . SER A 1 275 ? -4.010 60.269 -7.640 1.00 33.97 275 SER A N 1
ATOM 1945 C CA . SER A 1 275 ? -2.694 60.157 -6.975 1.00 33.97 275 SER A CA 1
ATOM 1946 C C . SER A 1 275 ? -2.244 61.506 -6.381 1.00 33.97 275 SER A C 1
ATOM 1948 O O . SER A 1 275 ? -2.485 62.529 -7.021 1.00 33.97 275 SER A O 1
ATOM 1950 N N . ALA A 1 276 ? -1.581 61.517 -5.209 1.00 31.80 276 ALA A N 1
ATOM 1951 C CA . ALA A 1 276 ? -0.797 62.651 -4.674 1.00 31.80 276 ALA A CA 1
ATOM 1952 C C . ALA A 1 276 ? 0.099 62.259 -3.463 1.00 31.80 276 ALA A C 1
ATOM 1954 O O . ALA A 1 276 ? -0.292 61.425 -2.649 1.00 31.80 276 ALA A O 1
ATOM 1955 N N . SER A 1 277 ? 1.273 62.900 -3.327 1.00 39.41 277 SER A N 1
ATOM 1956 C CA . SER A 1 277 ? 2.152 62.919 -2.123 1.00 39.41 277 SER A CA 1
ATOM 1957 C C . SER A 1 277 ? 1.955 64.233 -1.317 1.00 39.41 277 SER A C 1
ATOM 1959 O O . SER A 1 277 ? 1.118 65.032 -1.743 1.00 39.41 277 SER A O 1
ATOM 1961 N N . PRO A 1 278 ? 2.630 64.485 -0.163 1.00 53.66 278 PRO A N 1
ATOM 1962 C CA . PRO A 1 278 ? 4.085 64.773 -0.018 1.00 53.66 278 PRO A CA 1
ATOM 1963 C C . PRO A 1 278 ? 4.739 63.934 1.135 1.00 53.66 278 PRO A C 1
ATOM 1965 O O . PRO A 1 278 ? 4.164 62.910 1.484 1.00 53.66 278 PRO A O 1
ATOM 1968 N N . GLU A 1 279 ? 5.931 64.151 1.735 1.00 30.84 279 GLU A N 1
ATOM 1969 C CA . GLU A 1 279 ? 6.851 65.311 1.881 1.00 30.84 279 GLU A CA 1
ATOM 1970 C C . GLU A 1 279 ? 8.327 64.878 2.196 1.00 30.84 279 GLU A C 1
ATOM 1972 O O . GLU A 1 279 ? 8.647 63.692 2.089 1.00 30.84 279 GLU A O 1
ATOM 1977 N N . LYS A 1 280 ? 9.266 65.799 2.524 1.00 30.20 280 LYS A N 1
ATOM 1978 C CA . LYS A 1 280 ? 10.729 65.524 2.710 1.00 30.20 280 LYS A CA 1
ATOM 1979 C C . LYS A 1 280 ? 11.409 66.451 3.788 1.00 30.20 280 LYS A C 1
ATOM 1981 O O . LYS A 1 280 ? 10.673 67.140 4.477 1.00 30.20 280 LYS A O 1
ATOM 1986 N N . PRO A 1 281 ? 12.749 66.431 4.052 1.00 65.00 281 PRO A N 1
ATOM 1987 C CA . PRO A 1 281 ? 13.386 66.193 5.370 1.00 65.00 281 PRO A CA 1
ATOM 1988 C C . PRO A 1 281 ? 14.039 67.459 6.010 1.00 65.00 281 PRO A C 1
ATOM 1990 O O . PRO A 1 281 ? 13.843 68.545 5.461 1.00 65.00 281 PRO A O 1
ATOM 1993 N N . PRO A 1 282 ? 14.866 67.377 7.096 1.00 57.56 282 PRO A N 1
ATOM 1994 C CA . PRO A 1 282 ? 16.348 67.298 6.915 1.00 57.56 282 PRO A CA 1
ATOM 1995 C C . PRO A 1 282 ? 17.253 66.757 8.082 1.00 57.56 282 PRO A C 1
ATOM 1997 O O . PRO A 1 282 ? 16.988 67.038 9.240 1.00 57.56 282 PRO A O 1
ATOM 2000 N N . GLN A 1 283 ? 18.430 66.178 7.732 1.00 37.56 283 GLN A N 1
ATOM 2001 C CA . GLN A 1 283 ? 19.729 66.127 8.494 1.00 37.56 283 GLN A CA 1
ATOM 2002 C C . GLN A 1 283 ? 19.744 65.446 9.907 1.00 37.56 283 GLN A C 1
ATOM 2004 O O . GLN A 1 283 ? 18.695 65.244 10.494 1.00 37.56 283 GLN A O 1
ATOM 2009 N N . ARG A 1 284 ? 20.844 64.988 10.554 1.00 33.12 284 ARG A N 1
ATOM 2010 C CA . ARG A 1 284 ? 22.329 64.872 10.348 1.00 33.12 284 ARG A CA 1
ATOM 2011 C C . ARG A 1 284 ? 22.823 63.604 11.161 1.00 33.12 284 ARG A C 1
ATOM 2013 O O . ARG A 1 284 ? 21.942 62.881 11.608 1.00 33.12 284 ARG A O 1
ATOM 2020 N N . ALA A 1 285 ? 24.078 63.178 11.440 1.00 34.84 285 ALA A N 1
ATOM 2021 C CA . ALA A 1 285 ? 25.478 63.641 11.290 1.00 34.84 285 ALA A CA 1
ATOM 2022 C C . ALA A 1 285 ? 26.540 62.487 11.375 1.00 34.84 285 ALA A C 1
ATOM 2024 O O . ALA A 1 285 ? 26.207 61.333 11.618 1.00 34.84 285 ALA A O 1
ATOM 2025 N N . ASP A 1 286 ? 27.806 62.879 11.170 1.00 35.44 286 ASP A N 1
ATOM 2026 C CA . ASP A 1 286 ? 29.151 62.245 11.250 1.00 35.44 286 ASP A CA 1
ATOM 2027 C C . ASP A 1 286 ? 29.504 61.225 12.371 1.00 35.44 286 ASP A C 1
ATOM 2029 O O . ASP A 1 286 ? 29.057 61.384 13.501 1.00 35.44 286 ASP A O 1
ATOM 2033 N N . VAL A 1 287 ? 30.464 60.314 12.079 1.00 35.69 287 VAL A N 1
ATOM 2034 C CA . VAL A 1 287 ? 31.759 60.057 12.794 1.00 35.69 287 VAL A CA 1
ATOM 2035 C C . VAL A 1 287 ? 32.783 59.453 11.779 1.00 35.69 287 VAL A C 1
ATOM 2037 O O . VAL A 1 287 ? 32.389 59.002 10.707 1.00 35.69 287 VAL A O 1
ATOM 2040 N N . ALA A 1 288 ? 34.094 59.541 12.063 1.00 34.56 288 ALA A N 1
ATOM 2041 C CA . ALA A 1 288 ? 35.227 59.558 11.115 1.00 34.56 288 ALA A CA 1
ATOM 2042 C C . ALA A 1 288 ? 35.872 58.220 10.635 1.00 34.56 288 ALA A C 1
ATOM 2044 O O . ALA A 1 288 ? 35.619 57.137 11.158 1.00 34.56 288 ALA A O 1
ATOM 2045 N N . THR A 1 289 ? 36.760 58.373 9.637 1.00 36.31 289 THR A N 1
ATOM 2046 C CA . THR A 1 289 ? 37.628 57.410 8.904 1.00 36.31 289 THR A CA 1
ATOM 2047 C C . THR A 1 289 ? 38.943 57.042 9.650 1.00 36.31 289 THR A C 1
ATOM 2049 O O . THR A 1 289 ? 39.201 57.637 10.699 1.00 36.31 289 THR A O 1
ATOM 2052 N N . PRO A 1 290 ? 39.800 56.099 9.160 1.00 48.41 290 PRO A N 1
ATOM 2053 C CA . PRO A 1 290 ? 40.873 56.453 8.193 1.00 48.41 290 PRO A CA 1
ATOM 2054 C C . PRO A 1 290 ? 41.267 55.382 7.126 1.00 48.41 290 PRO A C 1
ATOM 2056 O O . PRO A 1 290 ? 40.702 54.295 7.067 1.00 48.41 290 PRO A O 1
ATOM 2059 N N . SER A 1 291 ? 42.223 55.775 6.266 1.00 38.22 291 SER A N 1
ATOM 2060 C CA . SER A 1 291 ? 42.852 55.147 5.070 1.00 38.22 291 SER A CA 1
ATOM 2061 C C . SER A 1 291 ? 43.577 53.790 5.297 1.00 38.22 291 SER A C 1
ATOM 2063 O O . SER A 1 291 ? 43.599 53.316 6.425 1.00 38.22 291 SER A O 1
ATOM 2065 N N . GLU A 1 292 ? 44.228 53.079 4.348 1.00 36.81 292 GLU A N 1
ATOM 2066 C CA . GLU A 1 292 ? 44.792 53.282 2.972 1.00 36.81 292 GLU A CA 1
ATOM 2067 C C . GLU A 1 292 ? 45.124 51.860 2.376 1.00 36.81 292 GLU A C 1
ATOM 2069 O O . GLU A 1 292 ? 44.754 50.883 3.032 1.00 36.81 292 GLU A O 1
ATOM 2074 N N . PRO A 1 293 ? 45.915 51.616 1.291 1.00 48.72 293 PRO A N 1
ATOM 2075 C CA . PRO A 1 293 ? 46.100 52.249 -0.031 1.00 48.72 293 PRO A CA 1
ATOM 2076 C C . PRO A 1 293 ? 45.773 51.284 -1.226 1.00 48.72 293 PRO A C 1
ATOM 2078 O O . PRO A 1 293 ? 45.557 50.089 -1.020 1.00 48.72 293 PRO A O 1
ATOM 2081 N N . PRO A 1 294 ? 45.805 51.737 -2.501 1.00 55.91 294 PRO A N 1
ATOM 2082 C CA . PRO A 1 294 ? 45.695 50.873 -3.692 1.00 55.91 294 PRO A CA 1
ATOM 2083 C C . PRO A 1 294 ? 47.050 50.569 -4.381 1.00 55.91 294 PRO A C 1
ATOM 2085 O O . PRO A 1 294 ? 47.913 51.448 -4.430 1.00 55.91 294 PRO A O 1
ATOM 2088 N N . PRO A 1 295 ? 47.220 49.390 -5.023 1.00 49.47 295 PRO A N 1
ATOM 2089 C CA . PRO A 1 295 ? 48.283 49.213 -6.023 1.00 49.47 295 PRO A CA 1
ATOM 2090 C C . PRO A 1 295 ? 47.886 48.521 -7.352 1.00 49.47 295 PRO A C 1
ATOM 2092 O O . PRO A 1 295 ? 47.381 47.403 -7.379 1.00 49.47 295 PRO A O 1
ATOM 2095 N N . THR A 1 296 ? 48.313 49.161 -8.447 1.00 41.28 296 THR A N 1
ATOM 2096 C CA . THR A 1 296 ? 48.801 48.566 -9.714 1.00 41.28 296 THR A CA 1
ATOM 2097 C C . THR A 1 296 ? 47.825 47.890 -10.694 1.00 41.28 296 THR A C 1
ATOM 2099 O O . THR A 1 296 ? 47.187 46.876 -10.430 1.00 41.28 296 THR A O 1
ATOM 2102 N N . SER A 1 297 ? 47.836 48.407 -11.926 1.00 50.81 297 SER A N 1
ATOM 2103 C CA . SER A 1 297 ? 47.182 47.860 -13.118 1.00 50.81 297 SER A CA 1
ATOM 2104 C C . SER A 1 297 ? 47.837 46.566 -13.633 1.00 50.81 297 SER A C 1
ATOM 2106 O O . SER A 1 297 ? 49.055 46.470 -13.787 1.00 50.81 297 SER A O 1
ATOM 2108 N N . GLY A 1 298 ? 47.009 45.563 -13.944 1.00 39.84 298 GLY A N 1
ATOM 2109 C CA . GLY A 1 298 ? 47.452 44.256 -14.437 1.00 39.84 298 GLY A CA 1
ATOM 2110 C C . GLY A 1 298 ? 47.970 44.272 -15.882 1.00 39.84 298 GLY A C 1
ATOM 2111 O O . GLY A 1 298 ? 47.348 44.833 -16.782 1.00 39.84 298 GLY A O 1
ATOM 2112 N N . ARG A 1 299 ? 49.106 43.605 -16.106 1.00 49.16 299 ARG A N 1
ATOM 2113 C CA . ARG A 1 299 ? 49.731 43.374 -17.421 1.00 49.16 299 ARG A CA 1
ATOM 2114 C C . ARG A 1 299 ? 48.996 42.249 -18.183 1.00 49.16 299 ARG A C 1
ATOM 2116 O O . ARG A 1 299 ? 48.568 41.298 -17.531 1.00 49.16 299 ARG A O 1
ATOM 2123 N N . PRO A 1 300 ? 48.886 42.283 -19.529 1.00 50.06 300 PRO A N 1
ATOM 2124 C CA . PRO A 1 300 ? 48.268 41.193 -20.287 1.00 50.06 300 PRO A CA 1
ATOM 2125 C C . PRO A 1 300 ? 49.003 39.859 -20.097 1.00 50.06 300 PRO A C 1
ATOM 2127 O O . PRO A 1 300 ? 50.235 39.817 -20.127 1.00 50.06 300 PRO A O 1
ATOM 2130 N N . ALA A 1 301 ? 48.247 38.773 -19.929 1.00 46.53 301 ALA A N 1
ATOM 2131 C CA . ALA A 1 301 ? 48.791 37.420 -19.849 1.00 46.53 301 ALA A CA 1
ATOM 2132 C C . ALA A 1 301 ? 49.129 36.861 -21.251 1.00 46.53 301 ALA A C 1
ATOM 2134 O O . ALA A 1 301 ? 48.427 37.179 -22.215 1.00 46.53 301 ALA A O 1
ATOM 2135 N N . PRO A 1 302 ? 50.173 36.021 -21.392 1.00 57.69 302 PRO A N 1
ATOM 2136 C CA . PRO A 1 302 ? 50.474 35.332 -22.648 1.00 57.69 302 PRO A CA 1
ATOM 2137 C C . PRO A 1 302 ? 49.423 34.246 -22.964 1.00 57.69 302 PRO A C 1
ATOM 2139 O O . PRO A 1 302 ? 48.768 33.744 -22.047 1.00 57.69 302 PRO A O 1
ATOM 2142 N N . PRO A 1 303 ? 49.268 33.841 -24.240 1.00 51.56 303 PRO A N 1
ATOM 2143 C CA . PRO A 1 303 ? 48.330 32.789 -24.624 1.00 51.56 303 PRO A CA 1
ATOM 2144 C C . PRO A 1 303 ? 48.695 31.447 -23.974 1.00 51.56 303 PRO A C 1
ATOM 2146 O O . PRO A 1 303 ? 49.855 31.032 -23.975 1.00 51.56 303 PRO A O 1
ATOM 2149 N N . ALA A 1 304 ? 47.693 30.755 -23.430 1.00 44.25 304 ALA A N 1
ATOM 2150 C CA . ALA A 1 304 ? 47.882 29.468 -22.772 1.00 44.25 304 ALA A CA 1
ATOM 2151 C C . ALA A 1 304 ? 48.248 28.367 -23.782 1.00 44.25 304 ALA A C 1
ATOM 2153 O O . ALA A 1 304 ? 47.574 28.187 -24.796 1.00 44.25 304 ALA A O 1
ATOM 2154 N N . ALA A 1 305 ? 49.292 27.593 -23.479 1.00 51.41 305 ALA A N 1
ATOM 2155 C CA . ALA A 1 305 ? 49.657 26.425 -24.271 1.00 51.41 305 ALA A CA 1
ATOM 2156 C C . ALA A 1 305 ? 48.596 25.319 -24.129 1.00 51.41 305 ALA A C 1
ATOM 2158 O O . ALA A 1 305 ? 48.212 24.948 -23.016 1.00 51.41 305 ALA A O 1
ATOM 2159 N N . VAL A 1 306 ? 48.149 24.764 -25.259 1.00 52.59 306 VAL A N 1
ATOM 2160 C CA . VAL A 1 306 ? 47.205 23.639 -25.286 1.00 52.59 306 VAL A CA 1
ATOM 2161 C C . VAL A 1 306 ? 47.881 22.406 -24.685 1.00 52.59 306 VAL A C 1
ATOM 2163 O O . VAL A 1 306 ? 48.822 21.861 -25.260 1.00 52.59 306 VAL A O 1
ATOM 2166 N N . ARG A 1 307 ? 47.398 21.947 -23.526 1.00 50.09 307 ARG A N 1
ATOM 2167 C CA . ARG A 1 307 ? 47.797 20.646 -22.973 1.00 50.09 307 ARG A CA 1
ATOM 2168 C C . ARG A 1 307 ? 47.106 19.542 -23.786 1.00 50.09 307 ARG A C 1
ATOM 2170 O O . ARG A 1 307 ? 45.896 19.648 -23.990 1.00 50.09 307 ARG A O 1
ATOM 2177 N N . PRO A 1 308 ? 47.816 18.490 -24.235 1.00 57.62 308 PRO A N 1
ATOM 2178 C CA . PRO A 1 308 ? 47.164 17.336 -24.843 1.00 57.62 308 PRO A CA 1
ATOM 2179 C C . PRO A 1 308 ? 46.232 16.662 -23.827 1.00 57.62 308 PRO A C 1
ATOM 2181 O O . PRO A 1 308 ? 46.498 16.678 -22.622 1.00 57.62 308 PRO A O 1
ATOM 2184 N N . ALA A 1 309 ? 45.134 16.084 -24.317 1.00 53.81 309 ALA A N 1
ATOM 2185 C CA . ALA A 1 309 ? 44.178 15.367 -23.480 1.00 53.81 309 ALA A CA 1
ATOM 2186 C C . ALA A 1 309 ? 44.839 14.147 -22.802 1.00 53.81 309 ALA A C 1
ATOM 2188 O O . ALA A 1 309 ? 45.729 13.531 -23.400 1.00 53.81 309 ALA A O 1
ATOM 2189 N N . PRO A 1 310 ? 44.422 13.773 -21.576 1.00 61.19 310 PRO A N 1
ATOM 2190 C CA . PRO A 1 310 ? 44.860 12.520 -20.971 1.00 61.19 310 PRO A CA 1
ATOM 2191 C C . PRO A 1 310 ? 44.411 11.326 -21.835 1.00 61.19 310 PRO A C 1
ATOM 2193 O O . PRO A 1 310 ? 43.362 11.406 -22.482 1.00 61.19 310 PRO A O 1
ATOM 2196 N N . PRO A 1 311 ? 45.177 10.219 -21.863 1.00 61.66 311 PRO A N 1
ATOM 2197 C CA . PRO A 1 311 ? 44.753 9.005 -22.550 1.00 61.66 311 PRO A CA 1
ATOM 2198 C C . PRO A 1 311 ? 43.453 8.475 -21.934 1.00 61.66 311 PRO A C 1
ATOM 2200 O O . PRO A 1 311 ? 43.238 8.598 -20.728 1.00 61.66 311 PRO A O 1
ATOM 2203 N N . ALA A 1 312 ? 42.592 7.887 -22.767 1.00 56.69 312 ALA A N 1
ATOM 2204 C CA . ALA A 1 312 ? 41.320 7.335 -22.318 1.00 56.69 312 ALA A CA 1
ATOM 2205 C C . ALA A 1 312 ? 41.536 6.237 -21.264 1.00 56.69 312 ALA A C 1
ATOM 2207 O O . ALA A 1 312 ? 42.368 5.344 -21.440 1.00 56.69 312 ALA A O 1
ATOM 2208 N N . GLU A 1 313 ? 40.776 6.317 -20.175 1.00 55.06 313 GLU A N 1
ATOM 2209 C CA . GLU A 1 313 ? 40.799 5.335 -19.096 1.00 55.06 313 GLU A CA 1
ATOM 2210 C C . GLU A 1 313 ? 40.293 3.975 -19.626 1.00 55.06 313 GLU A C 1
ATOM 2212 O O . GLU A 1 313 ? 39.318 3.947 -20.386 1.00 55.06 313 GLU A O 1
ATOM 2217 N N . PRO A 1 314 ? 40.959 2.845 -19.315 1.00 59.97 314 PRO A N 1
ATOM 2218 C CA . PRO A 1 314 ? 40.571 1.549 -19.860 1.00 59.97 314 PRO A CA 1
ATOM 2219 C C . PRO A 1 314 ? 39.162 1.151 -19.386 1.00 59.97 314 PRO A C 1
ATOM 2221 O O . PRO A 1 314 ? 38.810 1.411 -18.234 1.00 59.97 314 PRO A O 1
ATOM 2224 N N . PRO A 1 315 ? 38.349 0.498 -20.240 1.00 57.28 315 PRO A N 1
ATOM 2225 C CA . PRO A 1 315 ? 36.977 0.143 -19.893 1.00 57.28 315 PRO A CA 1
ATOM 2226 C C . PRO A 1 315 ? 36.939 -0.770 -18.663 1.00 57.28 315 PRO A C 1
ATOM 2228 O O . PRO A 1 315 ? 37.709 -1.727 -18.558 1.00 57.28 315 PRO A O 1
ATOM 2231 N N . ALA A 1 316 ? 36.025 -0.468 -17.737 1.00 49.66 316 ALA A N 1
ATOM 2232 C CA . ALA A 1 316 ? 35.908 -1.176 -16.468 1.00 49.66 316 ALA A CA 1
ATOM 2233 C C . ALA A 1 316 ? 35.715 -2.697 -16.671 1.00 49.66 316 ALA A C 1
ATOM 2235 O O . ALA A 1 316 ? 34.971 -3.109 -17.568 1.00 49.66 316 ALA A O 1
ATOM 2236 N N . PRO A 1 317 ? 36.352 -3.550 -15.844 1.00 53.50 317 PRO A N 1
ATOM 2237 C CA . PRO A 1 317 ? 36.320 -4.996 -16.033 1.00 53.50 317 PRO A CA 1
ATOM 2238 C C . PRO A 1 317 ? 34.895 -5.547 -15.901 1.00 53.50 317 PRO A C 1
ATOM 2240 O O . PRO A 1 317 ? 34.215 -5.345 -14.892 1.00 53.50 317 PRO A O 1
ATOM 2243 N N . VAL A 1 318 ? 34.452 -6.274 -16.927 1.00 55.75 318 VAL A N 1
ATOM 2244 C CA . VAL A 1 318 ? 33.099 -6.836 -17.012 1.00 55.75 318 VAL A CA 1
ATOM 2245 C C . VAL A 1 318 ? 32.869 -7.840 -15.876 1.00 55.75 318 VAL A C 1
ATOM 2247 O O . VAL A 1 318 ? 33.492 -8.901 -15.838 1.00 55.75 318 VAL A O 1
ATOM 2250 N N . ARG A 1 319 ? 31.943 -7.537 -14.954 1.00 55.06 319 ARG A N 1
ATOM 2251 C CA . ARG A 1 319 ? 31.550 -8.477 -13.889 1.00 55.06 319 ARG A CA 1
ATOM 2252 C C . ARG A 1 319 ? 30.806 -9.683 -14.479 1.00 55.06 319 ARG A C 1
ATOM 2254 O O . ARG A 1 319 ? 29.669 -9.568 -14.961 1.00 55.06 319 ARG A O 1
ATOM 2261 N N . ASN A 1 320 ? 31.462 -10.840 -14.399 1.00 53.41 320 ASN A N 1
ATOM 2262 C CA . ASN A 1 320 ? 30.924 -12.156 -14.751 1.00 53.41 320 ASN A CA 1
ATOM 2263 C C . ASN A 1 320 ? 29.695 -12.524 -13.899 1.00 53.41 320 ASN A C 1
ATOM 2265 O O . ASN A 1 320 ? 29.510 -11.992 -12.805 1.00 53.41 320 ASN A O 1
ATOM 2269 N N . ALA A 1 321 ? 28.873 -13.461 -14.387 1.00 53.12 321 ALA A N 1
ATOM 2270 C CA . ALA A 1 321 ? 27.596 -13.836 -13.765 1.00 53.12 321 ALA A CA 1
ATOM 2271 C C . ALA A 1 321 ? 27.722 -14.222 -12.277 1.00 53.12 321 ALA A C 1
ATOM 2273 O O . ALA A 1 321 ? 27.021 -13.646 -11.453 1.00 53.12 321 ALA A O 1
ATOM 2274 N N . ALA A 1 322 ? 28.689 -15.078 -11.925 1.00 52.59 322 ALA A N 1
ATOM 2275 C CA . ALA A 1 322 ? 28.947 -15.493 -10.539 1.00 52.59 322 ALA A CA 1
ATOM 2276 C C . ALA A 1 322 ? 29.285 -14.323 -9.587 1.00 52.59 322 ALA A C 1
ATOM 2278 O O . ALA A 1 322 ? 29.035 -14.404 -8.389 1.00 52.59 322 ALA A O 1
ATOM 2279 N N . GLY A 1 323 ? 29.818 -13.209 -10.109 1.00 57.12 323 GLY A N 1
ATOM 2280 C CA . GLY A 1 323 ? 30.015 -11.990 -9.319 1.00 57.12 323 GLY A CA 1
ATOM 2281 C C . GLY A 1 323 ? 28.687 -11.329 -8.947 1.00 57.12 323 GLY A C 1
ATOM 2282 O O . GLY A 1 323 ? 28.498 -10.952 -7.798 1.00 57.12 323 GLY A O 1
ATOM 2283 N N . ARG A 1 324 ? 27.741 -11.266 -9.895 1.00 61.41 324 ARG A N 1
ATOM 2284 C CA . ARG A 1 324 ? 26.396 -10.699 -9.674 1.00 61.41 324 ARG A CA 1
ATOM 2285 C C . ARG A 1 324 ? 25.545 -11.576 -8.760 1.00 61.41 324 ARG A C 1
ATOM 2287 O O . ARG A 1 324 ? 24.731 -11.060 -8.008 1.00 61.41 324 ARG A O 1
ATOM 2294 N N . GLU A 1 325 ? 25.742 -12.889 -8.823 1.00 64.88 325 GLU A N 1
ATOM 2295 C CA . GLU A 1 325 ? 25.099 -13.863 -7.939 1.00 64.88 325 GLU A CA 1
ATOM 2296 C C . GLU A 1 325 ? 25.562 -13.678 -6.482 1.00 64.88 325 GLU A C 1
ATOM 2298 O O . GLU A 1 325 ? 24.728 -13.552 -5.588 1.00 64.88 325 GLU A O 1
ATOM 2303 N N . GLY A 1 326 ? 26.872 -13.512 -6.252 1.00 67.94 326 GLY A N 1
ATOM 2304 C CA . GLY A 1 326 ? 27.414 -13.160 -4.933 1.00 67.94 326 GLY A CA 1
ATOM 2305 C C . GLY A 1 326 ? 27.022 -11.755 -4.449 1.00 67.94 326 GLY A C 1
ATOM 2306 O O . GLY A 1 326 ? 26.677 -11.586 -3.278 1.00 67.94 326 GLY A O 1
ATOM 2307 N N . ASP A 1 327 ? 27.014 -10.753 -5.341 1.00 76.75 327 ASP A N 1
ATOM 2308 C CA . ASP A 1 327 ? 26.496 -9.406 -5.040 1.00 76.75 327 ASP A CA 1
ATOM 2309 C C . ASP A 1 327 ? 25.010 -9.478 -4.602 1.00 76.75 327 ASP A C 1
ATOM 2311 O O . ASP A 1 327 ? 24.603 -8.794 -3.657 1.00 76.75 327 ASP A O 1
ATOM 2315 N N . ARG A 1 328 ? 24.206 -10.345 -5.241 1.00 79.69 328 ARG A N 1
ATOM 2316 C CA . ARG A 1 328 ? 22.789 -10.573 -4.914 1.00 79.69 328 ARG A CA 1
ATOM 2317 C C . ARG A 1 328 ? 22.588 -11.298 -3.583 1.00 79.69 328 ARG A C 1
ATOM 2319 O O . ARG A 1 328 ? 21.787 -10.824 -2.779 1.00 79.69 328 ARG A O 1
ATOM 2326 N N . GLU A 1 329 ? 23.301 -12.393 -3.314 1.00 81.31 329 GLU A N 1
ATOM 2327 C CA . GLU A 1 329 ? 23.191 -13.114 -2.031 1.00 81.31 329 GLU A CA 1
ATOM 2328 C C . GLU A 1 329 ? 23.507 -12.174 -0.852 1.00 81.31 329 GLU A C 1
ATOM 2330 O O . GLU A 1 329 ? 22.790 -12.140 0.154 1.00 81.31 329 GLU A O 1
ATOM 2335 N N . ALA A 1 330 ? 24.534 -11.328 -1.003 1.00 78.94 330 ALA A N 1
ATOM 2336 C CA . ALA A 1 330 ? 24.875 -10.306 -0.019 1.00 78.94 330 ALA A CA 1
ATOM 2337 C C . ALA A 1 330 ? 23.749 -9.268 0.178 1.00 78.94 330 ALA A C 1
ATOM 2339 O O . ALA A 1 330 ? 23.466 -8.881 1.317 1.00 78.94 330 ALA A O 1
ATOM 2340 N N . ALA A 1 331 ? 23.080 -8.844 -0.900 1.00 81.69 331 ALA A N 1
ATOM 2341 C CA . ALA A 1 331 ? 21.956 -7.908 -0.845 1.00 81.69 331 ALA A CA 1
ATOM 2342 C C . ALA A 1 331 ? 20.701 -8.514 -0.186 1.00 81.69 331 ALA A C 1
ATOM 2344 O O . ALA A 1 331 ? 20.078 -7.853 0.650 1.00 81.69 331 ALA A O 1
ATOM 2345 N N . GLU A 1 332 ? 20.357 -9.768 -0.495 1.00 86.19 332 GLU A N 1
ATOM 2346 C CA . GLU A 1 332 ? 19.253 -10.496 0.153 1.00 86.19 332 GLU A CA 1
ATOM 2347 C C . GLU A 1 332 ? 19.530 -10.709 1.648 1.00 86.19 332 GLU A C 1
ATOM 2349 O O . GLU A 1 332 ? 18.665 -10.468 2.494 1.00 86.19 332 GLU A O 1
ATOM 2354 N N . LYS A 1 333 ? 20.761 -11.089 2.007 1.00 88.81 333 LYS A N 1
ATOM 2355 C CA . LYS A 1 333 ? 21.198 -11.252 3.401 1.00 88.81 333 LYS A CA 1
ATOM 2356 C C . LYS A 1 333 ? 21.130 -9.945 4.197 1.00 88.81 333 LYS A C 1
ATOM 2358 O O . LYS A 1 333 ? 20.695 -9.961 5.351 1.00 88.81 333 LYS A O 1
ATOM 2363 N N . LEU A 1 334 ? 21.515 -8.822 3.586 1.00 87.38 334 LEU A N 1
ATOM 2364 C CA . LEU A 1 334 ? 21.381 -7.492 4.185 1.00 87.38 334 LEU A CA 1
ATOM 2365 C C . LEU A 1 334 ? 19.903 -7.128 4.393 1.00 87.38 334 LEU A C 1
ATOM 2367 O O . LEU A 1 334 ? 19.506 -6.838 5.520 1.00 87.38 334 LEU A O 1
ATOM 2371 N N . ALA A 1 335 ? 19.078 -7.244 3.347 1.00 89.56 335 ALA A N 1
ATOM 2372 C CA . ALA A 1 335 ? 17.649 -6.937 3.405 1.00 89.56 335 ALA A CA 1
ATOM 2373 C C . ALA A 1 335 ? 16.902 -7.771 4.463 1.00 89.56 335 ALA A C 1
ATOM 2375 O O . ALA A 1 335 ? 16.104 -7.223 5.223 1.00 89.56 335 ALA A O 1
ATOM 2376 N N . ASN A 1 336 ? 17.212 -9.067 4.581 1.00 89.50 336 ASN A N 1
ATOM 2377 C CA . ASN A 1 336 ? 16.682 -9.927 5.643 1.00 89.50 336 ASN A CA 1
ATOM 2378 C C . ASN A 1 336 ? 17.042 -9.397 7.045 1.00 89.50 336 ASN A C 1
ATOM 2380 O O . ASN A 1 336 ? 16.177 -9.290 7.920 1.00 89.50 336 ASN A O 1
ATOM 2384 N N . GLY A 1 337 ? 18.302 -8.996 7.247 1.00 89.56 337 GLY A N 1
ATOM 2385 C CA . GLY A 1 337 ? 18.754 -8.359 8.485 1.00 89.56 337 GLY A CA 1
ATOM 2386 C C . GLY A 1 337 ? 18.086 -7.006 8.759 1.00 89.56 337 GLY A C 1
ATOM 2387 O O . GLY A 1 337 ? 17.862 -6.659 9.920 1.00 89.56 337 GLY A O 1
ATOM 2388 N N . ASP A 1 338 ? 17.743 -6.236 7.726 1.00 90.94 338 ASP A N 1
ATOM 2389 C CA . ASP A 1 338 ? 17.030 -4.956 7.847 1.00 90.94 338 ASP A CA 1
ATOM 2390 C C . ASP A 1 338 ? 15.571 -5.162 8.278 1.00 90.94 338 ASP A C 1
ATOM 2392 O O . ASP A 1 338 ? 15.120 -4.570 9.265 1.00 90.94 338 ASP A O 1
ATOM 2396 N N . ILE A 1 339 ? 14.862 -6.072 7.608 1.00 93.12 339 ILE A N 1
ATOM 2397 C CA . ILE A 1 339 ? 13.471 -6.437 7.910 1.00 93.12 339 ILE A CA 1
ATOM 2398 C C . ILE A 1 339 ? 13.346 -6.969 9.345 1.00 93.12 339 ILE A C 1
ATOM 2400 O O . ILE A 1 339 ? 12.461 -6.537 10.089 1.00 93.12 339 ILE A O 1
ATOM 2404 N N . GLN A 1 340 ? 14.264 -7.835 9.794 1.00 93.12 340 GLN A N 1
ATOM 2405 C CA . GLN A 1 340 ? 14.266 -8.313 11.182 1.00 93.12 340 GLN A CA 1
ATOM 2406 C C . GLN A 1 340 ? 14.464 -7.177 12.203 1.00 93.12 340 GLN A C 1
ATOM 2408 O O . GLN A 1 340 ? 13.799 -7.180 13.246 1.00 93.12 340 GLN A O 1
ATOM 2413 N N . ARG A 1 341 ? 15.309 -6.168 11.919 1.00 92.75 341 ARG A N 1
ATOM 2414 C CA . ARG A 1 341 ? 15.446 -4.982 12.793 1.00 92.75 341 ARG A CA 1
ATOM 2415 C C . ARG A 1 341 ? 14.145 -4.178 12.862 1.00 92.75 341 ARG A C 1
ATOM 2417 O O . ARG A 1 341 ? 13.743 -3.800 13.963 1.00 92.75 341 ARG A O 1
ATOM 2424 N N . VAL A 1 342 ? 13.466 -3.968 11.733 1.00 94.31 342 VAL A N 1
ATOM 2425 C CA . VAL A 1 342 ? 12.185 -3.237 11.663 1.00 94.31 342 VAL A CA 1
ATOM 2426 C C . VAL A 1 342 ? 11.081 -3.957 12.441 1.00 94.31 342 VAL A C 1
ATOM 2428 O O . VAL A 1 342 ? 10.425 -3.343 13.284 1.00 94.31 342 VAL A O 1
ATOM 2431 N N . LEU A 1 343 ? 10.921 -5.269 12.251 1.00 95.44 343 LEU A N 1
ATOM 2432 C CA . LEU A 1 343 ? 9.908 -6.062 12.960 1.00 95.44 343 LEU A CA 1
ATOM 2433 C C . LEU A 1 343 ? 10.179 -6.134 14.473 1.00 95.44 343 LEU A C 1
ATOM 2435 O O . LEU A 1 343 ? 9.250 -6.037 15.279 1.00 95.44 343 LEU A O 1
ATOM 2439 N N . LYS A 1 344 ? 11.453 -6.221 14.880 1.00 93.56 344 LYS A N 1
ATOM 2440 C CA . LYS A 1 344 ? 11.867 -6.149 16.291 1.00 93.56 344 LYS A CA 1
ATOM 2441 C C . LYS A 1 344 ? 11.588 -4.770 16.901 1.00 93.56 344 LYS A C 1
ATOM 2443 O O . LYS A 1 344 ? 11.077 -4.692 18.019 1.00 93.56 344 LYS A O 1
ATOM 2448 N N . ALA A 1 345 ? 11.856 -3.689 16.167 1.00 93.75 345 ALA A N 1
ATOM 2449 C CA . ALA A 1 345 ? 11.534 -2.329 16.597 1.00 93.75 345 ALA A CA 1
ATOM 2450 C C . ALA A 1 345 ? 10.015 -2.110 16.735 1.00 93.75 345 ALA A C 1
ATOM 2452 O O . ALA A 1 345 ? 9.579 -1.489 17.706 1.00 93.75 345 ALA A O 1
ATOM 2453 N N . TYR A 1 346 ? 9.216 -2.670 15.819 1.00 94.94 346 TYR A N 1
ATOM 2454 C CA . TYR A 1 346 ? 7.750 -2.602 15.828 1.00 94.94 346 TYR A CA 1
ATOM 2455 C C . TYR A 1 346 ? 7.158 -3.350 17.027 1.00 94.94 346 TYR A C 1
ATOM 2457 O O . TYR A 1 346 ? 6.353 -2.783 17.770 1.00 94.94 346 TYR A O 1
ATOM 2465 N N . ARG A 1 347 ? 7.645 -4.571 17.303 1.00 95.19 347 ARG A N 1
ATOM 2466 C CA . ARG A 1 347 ? 7.340 -5.303 18.543 1.00 95.19 347 ARG A CA 1
ATOM 2467 C C . ARG A 1 347 ? 7.611 -4.439 19.776 1.00 95.19 347 ARG A C 1
ATOM 2469 O O . ARG A 1 347 ? 6.720 -4.262 20.603 1.00 95.19 347 ARG A O 1
ATOM 2476 N N . SER A 1 348 ? 8.812 -3.878 19.899 1.00 94.88 348 SER A N 1
ATOM 2477 C CA . SER A 1 348 ? 9.155 -3.116 21.102 1.00 94.88 348 SER A CA 1
ATOM 2478 C C . SER A 1 348 ? 8.465 -1.752 21.178 1.00 94.88 348 SER A C 1
ATOM 2480 O O . SER A 1 348 ? 8.364 -1.193 22.268 1.00 94.88 348 SER A O 1
ATOM 2482 N N . ALA A 1 349 ? 7.932 -1.226 20.073 1.00 95.06 349 ALA A N 1
ATOM 2483 C CA . ALA A 1 349 ? 7.015 -0.092 20.105 1.00 95.06 349 ALA A CA 1
ATOM 2484 C C . ALA A 1 349 ? 5.636 -0.489 20.674 1.00 95.06 349 ALA A C 1
ATOM 2486 O O . ALA A 1 349 ? 5.118 0.243 21.514 1.00 95.06 349 ALA A O 1
ATOM 2487 N N . TYR A 1 350 ? 5.092 -1.672 20.345 1.00 93.50 350 TYR A N 1
ATOM 2488 C CA . TYR A 1 350 ? 3.905 -2.219 21.034 1.00 93.50 350 TYR A CA 1
ATOM 2489 C C . TYR A 1 350 ? 4.154 -2.451 22.530 1.00 93.50 350 TYR A C 1
ATOM 2491 O O . TYR A 1 350 ? 3.339 -2.033 23.348 1.00 93.50 350 TYR A O 1
ATOM 2499 N N . GLU A 1 351 ? 5.285 -3.061 22.905 1.00 94.94 351 GLU A N 1
ATOM 2500 C CA . GLU A 1 351 ? 5.629 -3.330 24.316 1.00 94.94 351 GLU A CA 1
ATOM 2501 C C . GLU A 1 351 ? 5.746 -2.043 25.157 1.00 94.94 351 GLU A C 1
ATOM 2503 O O . GLU A 1 351 ? 5.402 -2.038 26.339 1.00 94.94 351 GLU A O 1
ATOM 2508 N N . ARG A 1 352 ? 6.186 -0.932 24.544 1.00 95.81 352 ARG A N 1
ATOM 2509 C CA . ARG A 1 352 ? 6.225 0.406 25.166 1.00 95.81 352 ARG A CA 1
ATOM 2510 C C . ARG A 1 352 ? 4.923 1.207 25.034 1.00 95.81 352 ARG A C 1
ATOM 2512 O O . ARG A 1 352 ? 4.844 2.288 25.610 1.00 95.81 352 ARG A O 1
ATOM 2519 N N . MET A 1 353 ? 3.944 0.734 24.258 1.00 94.44 353 MET A N 1
ATOM 2520 C CA . MET A 1 353 ? 2.778 1.517 23.810 1.00 94.44 353 MET A CA 1
ATOM 2521 C C . MET A 1 353 ? 3.173 2.839 23.099 1.00 94.44 353 MET A C 1
ATOM 2523 O O . MET A 1 353 ? 2.478 3.851 23.167 1.00 94.44 353 MET A O 1
ATOM 2527 N N . ASP A 1 354 ? 4.308 2.820 22.392 1.00 95.06 354 ASP A N 1
ATOM 2528 C CA . ASP A 1 354 ? 4.935 3.941 21.675 1.00 95.06 354 ASP A CA 1
ATOM 2529 C C . ASP A 1 354 ? 4.263 4.155 20.307 1.00 95.06 354 ASP A C 1
ATOM 2531 O O . ASP A 1 354 ? 4.757 3.726 19.262 1.00 95.06 354 ASP A O 1
ATOM 2535 N N . ILE A 1 355 ? 3.099 4.808 20.322 1.00 92.31 355 ILE A N 1
ATOM 2536 C CA . ILE A 1 355 ? 2.297 5.101 19.122 1.00 92.31 355 ILE A CA 1
ATOM 2537 C C . ILE A 1 355 ? 3.075 5.930 18.078 1.00 92.31 355 ILE A C 1
ATOM 2539 O O . ILE A 1 355 ? 3.003 5.579 16.897 1.00 92.31 355 ILE A O 1
ATOM 2543 N N . PRO A 1 356 ? 3.880 6.955 18.438 1.00 93.50 356 PRO A N 1
ATOM 2544 C CA . PRO A 1 356 ? 4.763 7.620 17.478 1.00 93.50 356 PRO A CA 1
ATOM 2545 C C . PRO A 1 356 ? 5.790 6.665 16.853 1.00 93.50 356 PRO A C 1
ATOM 2547 O O . PRO A 1 356 ? 6.066 6.764 15.659 1.00 93.50 356 PRO A O 1
ATOM 2550 N N . GLY A 1 357 ? 6.341 5.722 17.624 1.00 92.50 357 GLY A N 1
ATOM 2551 C CA . GLY A 1 357 ? 7.206 4.649 17.126 1.00 92.50 357 GLY A CA 1
ATOM 2552 C C . GLY A 1 357 ? 6.504 3.729 16.135 1.00 92.50 357 GLY A C 1
ATOM 2553 O O . GLY A 1 357 ? 7.037 3.488 15.052 1.00 92.50 357 GLY A O 1
ATOM 2554 N N . LEU A 1 358 ? 5.283 3.291 16.449 1.00 93.12 358 LEU A N 1
ATOM 2555 C CA . LEU A 1 358 ? 4.458 2.514 15.521 1.00 93.12 358 LEU A CA 1
ATOM 2556 C C . LEU A 1 358 ? 4.148 3.305 14.242 1.00 93.12 358 LEU A C 1
ATOM 2558 O O . LEU A 1 358 ? 4.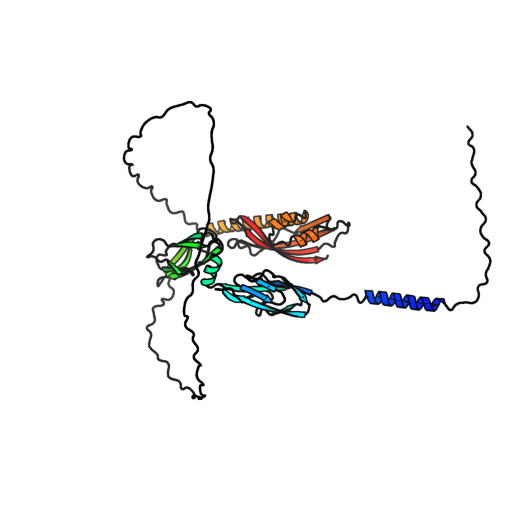262 2.750 13.154 1.00 93.12 358 LEU A O 1
ATOM 2562 N N . LYS A 1 359 ? 3.842 4.606 14.338 1.00 92.50 359 LYS A N 1
ATOM 2563 C CA . LYS A 1 359 ? 3.562 5.465 13.174 1.00 92.50 359 LYS A CA 1
ATOM 2564 C C . LYS A 1 359 ? 4.786 5.696 12.279 1.00 92.50 359 LYS A C 1
ATOM 2566 O O . LYS A 1 359 ? 4.615 5.799 11.069 1.00 92.50 359 LYS A O 1
ATOM 2571 N N . ARG A 1 360 ? 6.001 5.743 12.846 1.00 92.31 360 ARG A N 1
ATOM 2572 C CA . ARG A 1 360 ? 7.260 5.803 12.073 1.00 92.31 360 ARG A CA 1
ATOM 2573 C C . ARG A 1 360 ? 7.559 4.499 11.328 1.00 92.31 360 ARG A C 1
ATOM 2575 O O . ARG A 1 360 ? 8.099 4.551 10.234 1.00 92.31 360 ARG A O 1
ATOM 2582 N N . LEU A 1 361 ? 7.227 3.350 11.918 1.00 92.62 361 LEU A N 1
ATOM 2583 C CA . LEU A 1 361 ? 7.503 2.025 11.343 1.00 92.62 361 LEU A CA 1
ATOM 2584 C C . LEU A 1 361 ? 6.380 1.520 10.421 1.00 92.62 361 LEU A C 1
ATOM 2586 O O . LEU A 1 361 ? 6.631 0.689 9.553 1.00 92.62 361 LEU A O 1
ATOM 2590 N N . GLN A 1 362 ? 5.158 2.022 10.606 1.00 94.38 362 GLN A N 1
ATOM 2591 C CA . GLN A 1 362 ? 3.984 1.754 9.782 1.00 94.38 362 GLN A CA 1
ATOM 2592 C C . GLN A 1 362 ? 3.212 3.066 9.534 1.00 94.38 362 GLN A C 1
ATOM 2594 O O . GLN A 1 362 ? 2.255 3.369 10.257 1.00 94.38 362 GLN A O 1
ATOM 2599 N N . PRO A 1 363 ? 3.555 3.855 8.497 1.00 90.12 363 PRO A N 1
ATOM 2600 C CA . PRO A 1 363 ? 2.855 5.106 8.193 1.00 90.12 363 PRO A CA 1
ATOM 2601 C C . PRO A 1 363 ? 1.353 4.931 7.930 1.00 90.12 363 PRO A C 1
ATOM 2603 O O . PRO A 1 363 ? 0.572 5.841 8.208 1.00 90.12 363 PRO A O 1
ATOM 2606 N N . GLY A 1 364 ? 0.918 3.747 7.486 1.00 82.88 364 GLY A N 1
ATOM 2607 C CA . GLY A 1 364 ? -0.497 3.391 7.323 1.00 82.88 364 GLY A CA 1
ATOM 2608 C C . GLY A 1 364 ? -1.281 3.142 8.622 1.00 82.88 364 GLY A C 1
ATOM 2609 O O . GLY A 1 364 ? -2.495 2.965 8.559 1.00 82.88 364 GLY A O 1
ATOM 2610 N N . ILE A 1 365 ? -0.645 3.119 9.804 1.00 89.69 365 ILE A N 1
ATOM 2611 C CA . ILE A 1 365 ? -1.332 2.723 11.045 1.00 89.69 365 ILE A CA 1
ATOM 2612 C C . ILE A 1 365 ? -2.425 3.725 11.462 1.00 89.69 365 ILE A C 1
ATOM 2614 O O . ILE A 1 365 ? -2.229 4.951 11.446 1.00 89.69 365 ILE A O 1
ATOM 2618 N N . ASN A 1 366 ? -3.575 3.181 11.877 1.00 85.62 366 ASN A N 1
ATOM 2619 C CA . ASN A 1 366 ? -4.678 3.922 12.485 1.00 85.62 366 ASN A CA 1
ATOM 2620 C C . ASN A 1 366 ? -4.295 4.327 13.919 1.00 85.62 366 ASN A C 1
ATOM 2622 O O . ASN A 1 366 ? -4.405 3.532 14.855 1.00 85.62 366 ASN A O 1
ATOM 2626 N N . VAL A 1 367 ? -3.826 5.569 14.059 1.00 88.50 367 VAL A N 1
ATOM 2627 C CA . VAL A 1 367 ? -3.350 6.168 15.316 1.00 88.50 367 VAL A CA 1
ATOM 2628 C C . VAL A 1 367 ? -4.456 6.182 16.373 1.00 88.50 367 VAL A C 1
ATOM 2630 O O . VAL A 1 367 ? -4.274 5.591 17.433 1.00 88.50 367 VAL A O 1
ATOM 2633 N N . ALA A 1 368 ? -5.629 6.740 16.057 1.00 87.19 368 ALA A N 1
ATOM 2634 C CA . ALA A 1 368 ? -6.740 6.882 17.002 1.00 87.19 368 ALA A CA 1
ATOM 2635 C C . ALA A 1 368 ? -7.231 5.533 17.567 1.00 87.19 368 ALA A C 1
ATOM 2637 O O . ALA A 1 368 ? -7.561 5.428 18.748 1.00 87.19 368 ALA A O 1
ATOM 2638 N N . SER A 1 369 ? -7.229 4.468 16.757 1.00 84.81 369 SER A N 1
ATOM 2639 C CA . SER A 1 369 ? -7.574 3.121 17.236 1.00 84.81 369 SER A CA 1
ATOM 2640 C C . SER A 1 369 ? -6.548 2.573 18.237 1.00 84.81 369 SER A C 1
ATOM 2642 O O . SER A 1 369 ? -6.929 1.879 19.178 1.00 84.81 369 SER A O 1
ATOM 2644 N N . HIS A 1 370 ? -5.261 2.891 18.065 1.00 88.81 370 HIS A N 1
ATOM 2645 C CA . HIS A 1 370 ? -4.203 2.479 18.993 1.00 88.81 370 HIS A CA 1
ATOM 2646 C C . HIS A 1 370 ? -4.176 3.344 20.255 1.00 88.81 370 HIS A C 1
ATOM 2648 O O . HIS A 1 370 ? -3.949 2.816 21.341 1.00 88.81 370 HIS A O 1
ATOM 2654 N N . GLU A 1 371 ? -4.494 4.636 20.148 1.00 91.00 371 GLU A N 1
ATOM 2655 C CA . GLU A 1 371 ? -4.697 5.519 21.302 1.00 91.00 371 GLU A CA 1
ATOM 2656 C C . GLU A 1 371 ? -5.828 4.989 22.189 1.00 91.00 371 GLU A C 1
ATOM 2658 O O . GLU A 1 371 ? -5.626 4.787 23.386 1.00 91.00 371 GLU A O 1
ATOM 2663 N N . LEU A 1 372 ? -6.987 4.667 21.599 1.00 89.62 372 LEU A N 1
ATOM 2664 C CA . LEU A 1 372 ? -8.113 4.064 22.317 1.00 89.62 372 LEU A CA 1
ATOM 2665 C C . LEU A 1 372 ? -7.763 2.695 22.922 1.00 89.62 372 LEU A C 1
ATOM 2667 O O . LEU A 1 372 ? -8.139 2.431 24.064 1.00 89.62 372 LEU A O 1
ATOM 2671 N N . GLN A 1 373 ? -7.025 1.844 22.199 1.00 86.31 373 GLN A N 1
ATOM 2672 C CA . GLN A 1 373 ? -6.601 0.533 22.700 1.00 86.31 373 GLN A CA 1
ATOM 2673 C C . GLN A 1 373 ? -5.627 0.647 23.881 1.00 86.31 373 GLN A C 1
ATOM 2675 O O . GLN A 1 373 ? -5.787 -0.064 24.872 1.00 86.31 373 GLN A O 1
ATOM 2680 N N . PHE A 1 374 ? -4.615 1.515 23.798 1.00 93.50 374 PHE A N 1
ATOM 2681 C CA . PHE A 1 374 ? -3.578 1.632 24.828 1.00 93.50 374 PHE A CA 1
ATOM 2682 C C . PHE A 1 374 ? -4.015 2.483 26.031 1.00 93.50 374 PHE A C 1
ATOM 2684 O O . PHE A 1 374 ? -3.495 2.280 27.130 1.00 93.50 374 PHE A O 1
ATOM 2691 N N . ARG A 1 375 ? -4.999 3.387 25.877 1.00 93.00 375 ARG A N 1
ATOM 2692 C CA . ARG A 1 375 ? -5.501 4.270 26.953 1.00 93.00 375 ARG A CA 1
ATOM 2693 C C . ARG A 1 375 ? -5.812 3.521 28.249 1.00 93.00 375 ARG A C 1
ATOM 2695 O O . ARG A 1 375 ? -5.467 4.012 29.325 1.00 93.00 375 ARG A O 1
ATOM 2702 N N . ASP A 1 376 ? -6.422 2.343 28.150 1.00 91.38 376 ASP A N 1
ATOM 2703 C CA . ASP A 1 376 ? -6.926 1.584 29.303 1.00 91.38 376 ASP A CA 1
ATOM 2704 C C . ASP A 1 376 ? -6.003 0.412 29.707 1.00 91.38 376 ASP A C 1
ATOM 2706 O O . ASP A 1 376 ? -6.287 -0.318 30.665 1.00 91.38 376 ASP A O 1
ATOM 2710 N N . LEU A 1 377 ? -4.864 0.253 29.020 1.00 92.88 377 LEU A N 1
ATOM 2711 C CA . LEU A 1 377 ? -3.850 -0.765 29.297 1.00 92.88 377 LEU A CA 1
ATOM 2712 C C . LEU A 1 377 ? -2.729 -0.233 30.197 1.00 92.88 377 LEU A C 1
ATOM 2714 O O . LEU A 1 377 ? -2.300 0.914 30.112 1.00 92.88 377 LEU A O 1
ATOM 2718 N N . LYS A 1 378 ? -2.273 -1.094 31.103 1.00 93.12 378 LYS A N 1
ATOM 2719 C CA . LYS A 1 378 ? -1.138 -0.868 32.005 1.00 93.12 378 LYS A CA 1
ATOM 2720 C C . LYS A 1 378 ? 0.150 -1.436 31.409 1.00 93.12 378 LYS A C 1
ATOM 2722 O O . LYS A 1 378 ? 1.210 -0.845 31.583 1.00 93.12 378 LYS A O 1
ATOM 2727 N N . SER A 1 379 ? 0.050 -2.558 30.701 1.00 92.62 379 SER A N 1
ATOM 2728 C CA . SER A 1 379 ? 1.141 -3.136 29.919 1.00 92.62 379 SER A CA 1
ATOM 2729 C C . SER A 1 379 ? 0.615 -3.994 28.768 1.00 92.62 379 SER A C 1
ATOM 2731 O O . SER A 1 379 ? -0.455 -4.606 28.853 1.00 92.62 379 SER A O 1
ATOM 2733 N N . VAL A 1 380 ? 1.412 -4.044 27.700 1.00 94.00 380 VAL A N 1
ATOM 2734 C CA . VAL A 1 380 ? 1.264 -4.942 26.553 1.00 94.00 380 VAL A CA 1
ATOM 2735 C C . VAL A 1 380 ? 2.536 -5.777 26.475 1.00 94.00 380 VAL A C 1
ATOM 2737 O O . VAL A 1 380 ? 3.636 -5.230 26.446 1.00 94.00 380 VAL A O 1
ATOM 2740 N N . LYS A 1 381 ? 2.405 -7.100 26.426 1.00 93.06 381 LYS A N 1
ATOM 2741 C CA . LYS A 1 381 ? 3.517 -8.018 26.161 1.00 93.06 381 LYS A CA 1
ATOM 2742 C C . LYS A 1 381 ? 3.276 -8.668 24.805 1.00 93.06 381 LYS A C 1
ATOM 2744 O O . LYS A 1 381 ? 2.396 -9.513 24.667 1.00 93.06 381 LYS A O 1
ATOM 2749 N N . TYR A 1 382 ? 4.056 -8.242 23.817 1.00 93.19 382 TYR A N 1
ATOM 2750 C CA . TYR A 1 382 ? 3.905 -8.575 22.400 1.00 93.19 382 TYR A CA 1
ATOM 2751 C C . TYR A 1 382 ? 5.091 -9.452 21.983 1.00 93.19 382 TYR A C 1
ATOM 2753 O O . TYR A 1 382 ? 6.192 -8.960 21.754 1.00 93.19 382 TYR A O 1
ATOM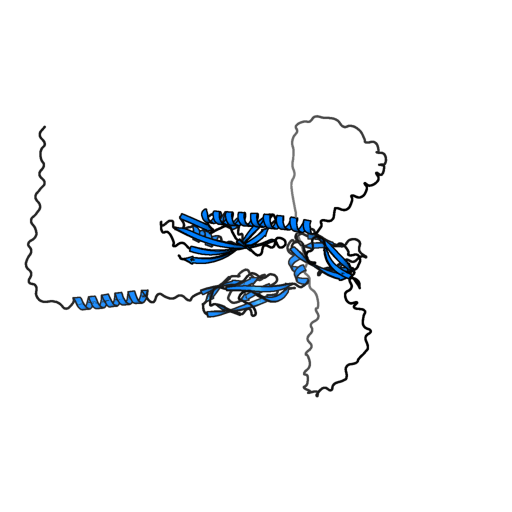 2761 N N . THR A 1 383 ? 4.905 -10.770 21.999 1.00 92.19 383 THR A N 1
ATOM 2762 C CA . THR A 1 383 ? 5.986 -11.768 21.930 1.00 92.19 383 THR A CA 1
ATOM 2763 C C . THR A 1 383 ? 5.954 -12.508 20.598 1.00 92.19 383 THR A C 1
ATOM 2765 O O . THR A 1 383 ? 4.909 -13.022 20.211 1.00 92.19 383 THR A O 1
ATOM 2768 N N . PHE A 1 384 ? 7.096 -12.607 19.920 1.00 92.69 384 PHE A N 1
ATOM 2769 C CA . PHE A 1 384 ? 7.255 -13.474 18.750 1.00 92.69 384 PHE A CA 1
ATOM 2770 C C . PHE A 1 384 ? 7.658 -14.889 19.195 1.00 92.69 384 PHE A C 1
ATOM 2772 O O . PHE A 1 384 ? 8.473 -15.035 20.106 1.00 92.69 384 PHE A O 1
ATOM 2779 N N . GLY A 1 385 ? 7.089 -15.921 18.568 1.00 87.62 385 GLY A N 1
ATOM 2780 C CA . GLY A 1 385 ? 7.360 -17.340 18.845 1.00 87.62 385 GLY A CA 1
ATOM 2781 C C . GLY A 1 385 ? 8.683 -17.867 18.272 1.00 87.62 385 GLY A C 1
ATOM 2782 O O . GLY A 1 385 ? 9.023 -19.026 18.486 1.00 87.62 385 GLY A O 1
ATOM 2783 N N . GLY A 1 386 ? 9.419 -17.018 17.558 1.00 88.06 386 GLY A N 1
ATOM 2784 C CA . GLY A 1 386 ? 10.710 -17.271 16.926 1.00 88.06 386 GLY A CA 1
ATOM 2785 C C . GLY A 1 386 ? 11.170 -16.007 16.194 1.00 88.06 386 GLY A C 1
ATOM 2786 O O . GLY A 1 386 ? 10.552 -14.947 16.342 1.00 88.06 386 GLY A O 1
ATOM 2787 N N . ASP A 1 387 ? 12.225 -16.111 15.390 1.00 86.88 387 ASP A N 1
ATOM 2788 C CA . ASP A 1 387 ? 12.588 -15.037 14.461 1.00 86.88 387 ASP A CA 1
ATOM 2789 C C . ASP A 1 387 ? 11.590 -14.962 13.285 1.00 86.88 387 ASP A C 1
ATOM 2791 O O . ASP A 1 387 ? 11.051 -15.996 12.876 1.00 86.88 387 ASP A O 1
ATOM 2795 N N . PRO A 1 388 ? 11.318 -13.766 12.725 1.00 92.56 388 PRO A N 1
ATOM 2796 C CA . PRO A 1 388 ? 10.429 -13.618 11.576 1.00 92.56 388 PRO A CA 1
ATOM 2797 C C . PRO A 1 388 ? 10.877 -14.434 10.359 1.00 92.56 388 PRO A C 1
ATOM 2799 O O . PRO A 1 388 ? 12.012 -14.299 9.896 1.00 92.56 388 PRO A O 1
ATOM 2802 N N . GLN A 1 389 ? 9.956 -15.228 9.813 1.00 93.31 389 GLN A N 1
ATOM 2803 C CA . GLN A 1 389 ? 10.141 -15.973 8.571 1.00 93.31 389 GLN A CA 1
ATOM 2804 C C . GLN A 1 389 ? 9.859 -15.034 7.398 1.00 93.31 389 GLN A C 1
ATOM 2806 O O . GLN A 1 389 ? 8.721 -14.609 7.210 1.00 93.31 389 GLN A O 1
ATOM 2811 N N . ILE A 1 390 ? 10.893 -14.664 6.646 1.00 92.69 390 ILE A N 1
ATOM 2812 C CA . ILE A 1 390 ? 10.764 -13.752 5.505 1.00 92.69 390 ILE A CA 1
ATOM 2813 C C . ILE A 1 390 ? 10.477 -14.580 4.248 1.00 92.69 390 ILE A C 1
ATOM 2815 O O . ILE A 1 390 ? 11.187 -15.534 3.942 1.00 92.69 390 ILE A O 1
ATOM 2819 N N . GLU A 1 391 ? 9.412 -14.209 3.546 1.00 90.88 391 GLU A N 1
ATOM 2820 C CA . GLU A 1 391 ? 8.906 -14.830 2.322 1.00 90.88 391 GLU A CA 1
ATOM 2821 C C . GLU A 1 391 ? 8.786 -13.763 1.225 1.00 90.88 391 GLU A C 1
ATOM 2823 O O . GLU A 1 391 ? 8.654 -12.573 1.519 1.00 90.88 391 GLU A O 1
ATOM 2828 N N . ASP A 1 392 ? 8.778 -14.183 -0.041 1.00 86.81 392 ASP A N 1
ATOM 2829 C CA . ASP A 1 392 ? 8.566 -13.313 -1.209 1.00 86.81 392 ASP A CA 1
ATOM 2830 C C . ASP A 1 392 ? 9.419 -12.020 -1.163 1.00 86.81 392 ASP A C 1
ATOM 2832 O O . ASP A 1 392 ? 8.928 -10.919 -1.427 1.00 86.81 392 ASP A O 1
ATOM 2836 N N . LEU A 1 393 ? 10.694 -12.150 -0.769 1.00 90.75 393 LEU A N 1
ATOM 2837 C CA . LEU A 1 393 ? 11.657 -11.049 -0.758 1.00 90.75 393 L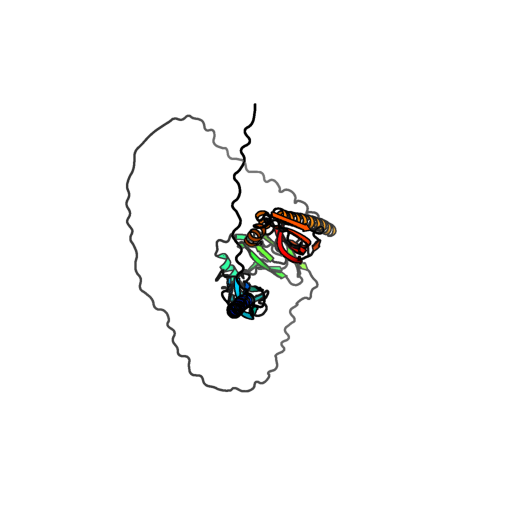EU A CA 1
ATOM 2838 C C . LEU A 1 393 ? 12.075 -10.711 -2.193 1.00 90.75 393 LEU A C 1
ATOM 2840 O O . LEU A 1 393 ? 12.855 -11.426 -2.820 1.00 90.75 393 LEU A O 1
ATOM 2844 N N . ASP A 1 394 ? 11.593 -9.575 -2.676 1.00 87.12 394 ASP A N 1
ATOM 2845 C CA . ASP A 1 394 ? 12.021 -8.955 -3.920 1.00 87.12 394 ASP A CA 1
ATOM 2846 C C . ASP A 1 394 ? 12.911 -7.751 -3.587 1.00 87.12 394 ASP A C 1
ATOM 2848 O O . ASP A 1 394 ? 12.437 -6.702 -3.137 1.00 87.12 394 ASP A O 1
ATOM 2852 N N . ILE A 1 395 ? 14.223 -7.915 -3.769 1.00 84.81 395 ILE A N 1
ATOM 2853 C CA . ILE A 1 395 ? 15.209 -6.857 -3.512 1.00 84.81 395 ILE A CA 1
ATOM 2854 C C . ILE A 1 395 ? 15.201 -5.745 -4.571 1.00 84.81 395 ILE A C 1
ATOM 2856 O O . ILE A 1 395 ? 15.616 -4.632 -4.246 1.00 84.81 395 ILE A O 1
ATOM 2860 N N . GLU A 1 396 ? 14.714 -6.026 -5.786 1.00 81.31 396 GLU A N 1
ATOM 2861 C CA . GLU A 1 396 ? 14.725 -5.100 -6.929 1.00 81.31 396 GLU A CA 1
ATOM 2862 C C . GLU A 1 396 ? 13.505 -4.169 -6.861 1.00 81.31 396 GLU A C 1
ATOM 2864 O O . GLU A 1 396 ? 13.622 -2.946 -6.924 1.00 81.31 396 GLU A O 1
ATOM 2869 N N . VAL A 1 397 ? 12.318 -4.750 -6.639 1.00 83.25 397 VAL A N 1
ATOM 2870 C CA . VAL A 1 397 ? 11.057 -4.017 -6.416 1.00 83.25 397 VAL A CA 1
ATOM 2871 C C . VAL A 1 397 ? 10.963 -3.497 -4.971 1.00 83.25 397 VAL A C 1
ATOM 2873 O O . VAL A 1 397 ? 10.102 -2.673 -4.650 1.00 83.25 397 VAL A O 1
ATOM 2876 N N . GLY A 1 398 ? 11.847 -3.962 -4.081 1.00 89.31 398 GLY A N 1
ATOM 2877 C CA . GLY A 1 398 ? 11.918 -3.540 -2.686 1.00 89.31 398 GLY A CA 1
ATOM 2878 C C . GLY A 1 398 ? 10.670 -3.933 -1.898 1.00 89.31 398 GLY A C 1
ATOM 2879 O O . GLY A 1 398 ? 10.036 -3.073 -1.284 1.00 89.31 398 GLY A O 1
ATOM 2880 N N . ARG A 1 399 ? 10.282 -5.211 -1.937 1.00 91.69 399 ARG A N 1
ATOM 2881 C CA . ARG A 1 399 ? 9.103 -5.761 -1.242 1.00 91.69 399 ARG A CA 1
ATOM 2882 C C . ARG A 1 399 ? 9.453 -7.034 -0.483 1.00 91.69 399 ARG A C 1
ATOM 2884 O O . ARG A 1 399 ? 10.348 -7.765 -0.882 1.00 91.69 399 ARG A O 1
ATOM 2891 N N . ALA A 1 400 ? 8.733 -7.294 0.603 1.00 94.06 400 ALA A N 1
ATOM 2892 C CA . ALA A 1 400 ? 8.836 -8.547 1.340 1.00 94.06 400 ALA A CA 1
ATOM 2893 C C . ALA A 1 400 ? 7.528 -8.872 2.069 1.00 94.06 400 ALA A C 1
ATOM 2895 O O . ALA A 1 400 ? 6.811 -7.970 2.524 1.00 94.06 400 ALA A O 1
ATOM 2896 N N . ARG A 1 401 ? 7.254 -10.163 2.249 1.00 93.62 401 ARG A N 1
ATOM 2897 C CA . ARG A 1 401 ? 6.303 -10.668 3.242 1.00 93.62 401 ARG A CA 1
ATOM 2898 C C . ARG A 1 401 ? 7.098 -11.207 4.437 1.00 93.62 401 ARG A C 1
ATOM 2900 O O . ARG A 1 401 ? 8.175 -11.762 4.272 1.00 93.62 401 ARG A O 1
ATOM 2907 N N . ALA A 1 402 ? 6.584 -11.061 5.653 1.00 95.50 402 ALA A N 1
ATOM 2908 C CA . ALA A 1 402 ? 7.157 -11.729 6.819 1.00 95.50 402 ALA A CA 1
ATOM 2909 C C . ALA A 1 402 ? 6.064 -12.360 7.681 1.00 95.50 402 ALA A C 1
ATOM 2911 O O . ALA A 1 402 ? 5.093 -11.695 8.048 1.00 95.50 402 ALA A O 1
ATOM 2912 N N . LEU A 1 403 ? 6.217 -13.644 7.994 1.00 92.69 403 LEU A N 1
ATOM 2913 C CA . LEU A 1 403 ? 5.325 -14.417 8.851 1.00 92.69 403 LEU A CA 1
ATOM 2914 C C . LEU A 1 403 ? 5.939 -14.545 10.242 1.00 92.69 403 LEU A C 1
ATOM 2916 O O . LEU A 1 403 ? 7.131 -14.815 10.405 1.00 92.69 403 LEU A O 1
ATOM 2920 N N . VAL A 1 404 ? 5.106 -14.344 11.257 1.00 94.44 404 VAL A N 1
ATOM 2921 C CA . VAL A 1 404 ? 5.520 -14.388 12.658 1.00 94.44 404 VAL A CA 1
ATOM 2922 C C . VAL A 1 404 ? 4.426 -15.055 13.481 1.00 94.44 404 VAL A C 1
ATOM 2924 O O . VAL A 1 404 ? 3.286 -14.589 13.490 1.00 94.44 404 VAL A O 1
ATOM 2927 N N . ASP A 1 405 ? 4.762 -16.119 14.206 1.00 92.94 405 ASP A N 1
ATOM 2928 C CA . ASP A 1 405 ? 3.908 -16.603 15.292 1.00 92.94 405 ASP A CA 1
ATOM 2929 C C . ASP A 1 405 ? 3.912 -15.566 16.418 1.00 92.94 405 ASP A C 1
ATOM 2931 O O . ASP A 1 405 ? 4.967 -15.185 16.927 1.00 92.94 405 ASP A O 1
ATOM 2935 N N . LEU A 1 406 ? 2.735 -15.065 16.776 1.00 93.75 406 LEU A N 1
ATOM 2936 C CA . LEU A 1 406 ? 2.546 -13.929 17.666 1.00 93.75 406 LEU A CA 1
ATOM 2937 C C . LEU A 1 406 ? 1.747 -14.345 18.901 1.00 93.75 406 LEU A C 1
ATOM 2939 O O . LEU A 1 406 ? 0.719 -15.019 18.812 1.00 93.75 406 LEU A O 1
ATOM 2943 N N . LYS A 1 407 ? 2.194 -13.865 20.060 1.00 93.50 407 LYS A N 1
ATOM 2944 C CA . LYS A 1 407 ? 1.464 -13.931 21.321 1.00 93.50 407 LYS A CA 1
ATOM 2945 C C . LYS A 1 407 ? 1.339 -12.550 21.953 1.00 93.50 407 LYS A C 1
ATOM 2947 O O . LYS A 1 407 ? 2.348 -11.886 22.190 1.00 93.50 407 LYS A O 1
ATOM 2952 N N . THR A 1 408 ? 0.119 -12.176 22.323 1.00 92.12 408 THR A N 1
ATOM 2953 C CA . THR A 1 408 ? -0.183 -10.905 22.988 1.00 92.12 408 THR A CA 1
ATOM 2954 C C . THR A 1 408 ? -0.844 -11.154 24.343 1.00 92.12 408 THR A C 1
ATOM 2956 O O . THR A 1 408 ? -1.910 -11.767 24.428 1.00 92.12 408 THR A O 1
ATOM 2959 N N . GLU A 1 409 ? -0.216 -10.666 25.413 1.00 93.50 409 GLU A N 1
ATOM 2960 C CA . GLU A 1 409 ? -0.741 -10.682 26.784 1.00 93.50 409 GLU A CA 1
ATOM 2961 C C . GLU A 1 409 ? -0.938 -9.229 27.259 1.00 93.50 409 GLU A C 1
ATOM 2963 O O . GLU A 1 409 ? 0.019 -8.455 27.290 1.00 93.50 409 GLU A O 1
ATOM 2968 N N . ASN A 1 410 ? -2.167 -8.858 27.637 1.00 92.31 410 ASN A N 1
ATOM 2969 C CA . ASN A 1 410 ? -2.529 -7.491 28.038 1.00 92.31 410 ASN A CA 1
ATOM 2970 C C . ASN A 1 410 ? -2.969 -7.436 29.510 1.00 92.31 410 ASN A C 1
ATOM 2972 O O . ASN A 1 410 ? -3.850 -8.198 29.931 1.00 92.31 410 ASN A O 1
ATOM 2976 N N . GLU A 1 411 ? -2.437 -6.479 30.272 1.00 92.31 411 GLU A N 1
ATOM 2977 C CA . GLU A 1 411 ? -2.924 -6.134 31.615 1.00 92.31 411 GLU A CA 1
ATOM 2978 C C . GLU A 1 411 ? -3.615 -4.765 31.574 1.00 92.31 411 GLU A C 1
ATOM 2980 O O . GLU A 1 411 ? -3.022 -3.772 31.152 1.00 92.31 411 GLU A O 1
ATOM 2985 N N . GLN A 1 412 ? -4.877 -4.689 32.002 1.00 92.25 412 GLN A N 1
ATOM 2986 C CA . GLN A 1 412 ? -5.616 -3.426 32.087 1.00 92.25 412 GLN A CA 1
ATOM 2987 C C . GLN A 1 412 ? -5.190 -2.598 33.308 1.00 92.25 412 GLN A C 1
ATOM 2989 O O . GLN A 1 412 ? -4.791 -3.142 34.339 1.00 92.25 412 GLN A O 1
ATOM 2994 N N . LYS A 1 413 ? -5.395 -1.275 33.253 1.00 91.31 413 LYS A N 1
ATOM 2995 C CA . LYS A 1 413 ? -5.235 -0.374 34.417 1.00 91.31 413 LYS A CA 1
ATOM 2996 C C . LYS A 1 413 ? -6.154 -0.736 35.595 1.00 91.31 413 LYS A C 1
ATOM 2998 O O . LYS A 1 413 ? -5.843 -0.415 36.733 1.00 91.31 413 LYS A O 1
ATOM 3003 N N . SER A 1 414 ? -7.233 -1.477 35.331 1.00 90.94 414 SER A N 1
ATOM 3004 C CA . SER A 1 414 ? -8.137 -2.079 36.324 1.00 90.94 414 SER A CA 1
ATOM 3005 C C . SER A 1 414 ? -7.558 -3.301 37.065 1.00 90.94 414 SER A C 1
ATOM 3007 O O . SER A 1 414 ? -8.256 -3.900 37.881 1.00 90.94 414 SER A O 1
ATOM 3009 N N . GLY A 1 415 ? -6.335 -3.738 36.740 1.00 84.50 415 GLY A N 1
ATOM 3010 C CA . GLY A 1 415 ? -5.732 -4.982 37.237 1.00 84.50 415 GLY A CA 1
ATOM 3011 C C . GLY A 1 415 ? -6.255 -6.256 36.561 1.00 84.50 415 GLY A C 1
ATOM 3012 O O . GLY A 1 415 ? -5.712 -7.338 36.785 1.00 84.50 415 GLY A O 1
ATOM 3013 N N . LYS A 1 416 ? -7.279 -6.160 35.699 1.00 85.81 416 LYS A N 1
ATOM 3014 C CA . LYS A 1 416 ? -7.791 -7.304 34.934 1.00 85.81 416 LYS A CA 1
ATOM 3015 C C . LYS A 1 416 ? -6.795 -7.700 33.843 1.00 85.81 416 LYS A C 1
ATOM 3017 O O . LYS A 1 416 ? -6.515 -6.921 32.931 1.00 85.81 416 LYS A O 1
ATOM 3022 N N . LYS A 1 417 ? -6.300 -8.936 33.905 1.00 85.94 417 LYS A N 1
ATOM 3023 C CA . LYS A 1 417 ? -5.550 -9.570 32.813 1.00 85.94 417 LYS A CA 1
ATOM 3024 C C . LYS A 1 417 ? -6.531 -10.120 31.783 1.00 85.94 417 LYS A C 1
ATOM 3026 O O . LYS A 1 417 ? -7.495 -10.791 32.151 1.00 85.94 417 LYS A O 1
ATOM 3031 N N . GLN A 1 418 ? -6.303 -9.823 30.509 1.00 84.88 418 GLN A N 1
ATOM 3032 C CA . GLN A 1 418 ? -7.070 -10.432 29.420 1.00 84.88 418 GLN A CA 1
ATOM 3033 C C . GLN A 1 418 ? -6.565 -11.861 29.160 1.00 84.88 418 GLN A C 1
ATOM 3035 O O . GLN A 1 418 ? -5.417 -12.183 29.474 1.00 84.88 418 GLN A O 1
ATOM 3040 N N . LYS A 1 419 ? -7.412 -12.722 28.575 1.00 87.75 419 LYS A N 1
ATOM 3041 C CA . LYS A 1 419 ? -6.956 -14.007 28.017 1.00 87.75 419 LYS A CA 1
ATOM 3042 C C . LYS A 1 419 ? -5.843 -13.732 26.991 1.00 87.75 419 LYS A C 1
ATOM 3044 O O . LYS A 1 419 ? -6.016 -12.813 26.187 1.00 87.75 419 LYS A O 1
ATOM 3049 N N . PRO A 1 420 ? -4.730 -14.489 26.993 1.00 88.88 420 PRO A N 1
ATOM 3050 C CA . PRO A 1 420 ? -3.725 -14.370 25.948 1.00 88.88 420 PRO A CA 1
ATOM 3051 C C . PRO A 1 420 ? -4.339 -14.607 24.566 1.00 88.88 420 PRO A C 1
ATOM 3053 O O . PRO A 1 420 ? -5.120 -15.543 24.377 1.00 88.88 420 PRO A O 1
ATOM 3056 N N . LEU A 1 421 ? -3.956 -13.768 23.610 1.00 87.94 421 LEU A N 1
ATOM 3057 C CA . LEU A 1 421 ? -4.211 -13.996 22.192 1.00 87.94 421 LEU A CA 1
ATOM 3058 C C . LEU A 1 421 ? -2.968 -14.658 21.597 1.00 87.94 421 LEU A C 1
ATOM 3060 O O . LEU A 1 421 ? -1.862 -14.147 21.776 1.00 87.94 421 LEU A O 1
ATOM 3064 N N . GLU A 1 422 ? -3.142 -15.770 20.893 1.00 92.56 422 GLU A N 1
ATOM 3065 C CA . GLU A 1 422 ? -2.072 -16.480 20.182 1.00 92.56 422 GLU A CA 1
ATOM 3066 C C . GLU A 1 422 ? -2.505 -16.745 18.733 1.00 92.56 422 GLU A C 1
ATOM 3068 O O . GLU A 1 422 ? -3.689 -16.949 18.457 1.00 92.56 422 GLU A O 1
ATOM 3073 N N . GLY A 1 423 ? -1.562 -16.717 17.794 1.00 90.94 423 GLY A N 1
ATOM 3074 C CA . GLY A 1 423 ? -1.843 -16.944 16.378 1.00 90.94 423 GLY A CA 1
ATOM 3075 C C . GLY A 1 423 ? -0.709 -16.478 15.474 1.00 90.94 423 GLY A C 1
ATOM 3076 O O . GLY A 1 423 ? 0.442 -16.432 15.900 1.00 90.94 423 GLY A O 1
ATOM 3077 N N . LYS A 1 424 ? -1.028 -16.121 14.227 1.00 90.56 424 LYS A N 1
ATOM 3078 C CA . LYS A 1 424 ? -0.045 -15.657 13.234 1.00 90.56 424 LYS A CA 1
ATOM 3079 C C . LYS A 1 424 ? -0.275 -14.202 12.838 1.00 90.56 424 LYS A C 1
ATOM 3081 O O . LYS A 1 424 ? -1.412 -13.758 12.678 1.00 90.56 424 LYS A O 1
ATOM 3086 N N . ALA A 1 425 ? 0.820 -13.479 12.636 1.00 92.75 425 ALA A N 1
ATOM 3087 C CA . ALA A 1 425 ? 0.851 -12.155 12.034 1.00 92.75 425 ALA A CA 1
ATOM 3088 C C . ALA A 1 425 ? 1.632 -12.207 10.713 1.00 92.75 425 ALA A C 1
ATOM 3090 O O . ALA A 1 425 ? 2.739 -12.747 10.660 1.00 92.75 425 ALA A O 1
ATOM 3091 N N . THR A 1 426 ? 1.059 -11.627 9.661 1.00 93.50 426 THR A N 1
ATOM 3092 C CA . THR A 1 426 ? 1.692 -11.463 8.349 1.00 93.50 426 THR A CA 1
ATOM 3093 C C . THR A 1 426 ? 1.936 -9.981 8.110 1.00 93.50 426 THR A C 1
ATOM 3095 O O . THR A 1 426 ? 0.988 -9.202 8.000 1.00 93.50 426 THR A O 1
ATOM 3098 N N . TYR A 1 427 ? 3.201 -9.595 8.014 1.00 94.88 427 TYR A N 1
ATOM 3099 C CA . TYR A 1 427 ? 3.638 -8.235 7.724 1.00 94.88 427 TYR A CA 1
ATOM 3100 C C . TYR A 1 427 ? 3.924 -8.117 6.228 1.00 94.88 427 TYR A C 1
ATOM 3102 O O . TYR A 1 427 ? 4.622 -8.962 5.666 1.00 94.88 427 TYR A O 1
ATOM 3110 N N . LEU A 1 428 ? 3.403 -7.073 5.588 1.00 93.38 428 LEU A N 1
ATOM 3111 C CA . LEU A 1 428 ? 3.790 -6.680 4.234 1.00 93.38 428 LEU A CA 1
ATOM 3112 C C . LEU A 1 428 ? 4.697 -5.458 4.347 1.00 93.38 428 LEU A C 1
ATOM 3114 O O . LEU A 1 428 ? 4.277 -4.436 4.894 1.00 93.38 428 LEU A O 1
ATOM 3118 N N . LEU A 1 429 ? 5.930 -5.566 3.856 1.00 95.75 429 LEU A N 1
ATOM 3119 C CA . LEU A 1 429 ? 6.935 -4.510 3.934 1.00 95.75 429 LEU A CA 1
ATOM 3120 C C . LEU A 1 429 ? 7.316 -4.007 2.541 1.00 95.75 429 LEU A C 1
ATOM 3122 O O . LEU A 1 429 ? 7.307 -4.764 1.565 1.00 95.75 429 LEU A O 1
ATOM 3126 N N . LYS A 1 430 ? 7.702 -2.732 2.472 1.00 93.75 430 LYS A N 1
ATOM 3127 C CA . LYS A 1 430 ? 8.355 -2.139 1.300 1.00 93.75 430 LYS A CA 1
ATOM 3128 C C . LYS A 1 430 ? 9.624 -1.395 1.715 1.00 93.75 430 LYS A C 1
ATOM 3130 O O . LYS A 1 430 ? 9.722 -0.916 2.847 1.00 93.75 430 LYS A O 1
ATOM 3135 N N . ARG A 1 431 ? 10.558 -1.254 0.783 1.00 90.31 431 ARG A N 1
ATOM 3136 C CA . ARG A 1 431 ? 11.776 -0.455 0.936 1.00 90.31 431 ARG A CA 1
ATOM 3137 C C . ARG A 1 431 ? 11.484 1.031 0.705 1.00 90.31 431 ARG A C 1
ATOM 3139 O O . ARG A 1 431 ? 10.579 1.375 -0.059 1.00 90.31 431 ARG A O 1
ATOM 3146 N N . ILE A 1 432 ? 12.235 1.904 1.371 1.00 84.31 432 ILE A N 1
ATOM 3147 C CA . ILE A 1 432 ? 12.110 3.366 1.277 1.00 84.31 432 ILE A CA 1
ATOM 3148 C C . ILE A 1 432 ? 13.487 4.048 1.212 1.00 84.31 432 ILE A C 1
ATOM 3150 O O . ILE A 1 432 ? 14.505 3.477 1.610 1.00 84.31 432 ILE A O 1
ATOM 3154 N N . GLY A 1 433 ? 13.512 5.277 0.687 1.00 66.38 433 GLY A N 1
ATOM 3155 C CA . GLY A 1 433 ? 14.745 6.036 0.446 1.00 66.38 433 GLY A CA 1
ATOM 3156 C C . GLY A 1 433 ? 15.658 5.372 -0.591 1.00 66.38 433 GLY A C 1
ATOM 3157 O O . GLY A 1 433 ? 15.189 4.663 -1.479 1.00 66.38 433 GLY A O 1
ATOM 3158 N N . GLU A 1 434 ? 16.972 5.561 -0.450 1.00 58.09 434 GLU A N 1
ATOM 3159 C CA . GLU A 1 434 ? 18.026 4.954 -1.288 1.00 58.09 434 GLU A CA 1
ATOM 3160 C C . GLU A 1 434 ? 18.211 3.434 -1.056 1.00 58.09 434 GLU A C 1
ATOM 3162 O O . GLU A 1 434 ? 19.334 2.928 -1.018 1.00 58.09 434 GLU A O 1
ATOM 3167 N N . GLY A 1 435 ? 17.129 2.689 -0.822 1.00 56.66 435 GLY A N 1
ATOM 3168 C CA . GLY A 1 435 ? 17.182 1.235 -0.669 1.00 56.66 435 GLY A CA 1
ATOM 3169 C C . GLY A 1 435 ? 17.943 0.749 0.570 1.00 56.66 435 GLY A C 1
ATOM 3170 O O . GLY A 1 435 ? 18.691 -0.221 0.478 1.00 56.66 435 GLY A O 1
ATOM 3171 N N . LYS A 1 436 ? 17.765 1.397 1.730 1.00 61.31 436 LYS A N 1
ATOM 3172 C CA . LYS A 1 436 ? 18.404 0.988 3.005 1.00 61.31 436 LYS A CA 1
ATOM 3173 C C . LYS A 1 436 ? 17.405 0.749 4.138 1.00 61.31 436 LYS A C 1
ATOM 3175 O O . LYS A 1 436 ? 17.594 -0.175 4.922 1.00 61.31 436 LYS A O 1
ATOM 3180 N N . ASP A 1 437 ? 16.321 1.517 4.183 1.00 80.62 437 ASP A N 1
ATOM 3181 C CA . ASP A 1 437 ? 15.278 1.382 5.199 1.00 80.62 437 ASP A CA 1
ATOM 3182 C C . ASP A 1 437 ? 14.042 0.655 4.654 1.00 80.62 437 ASP A C 1
ATOM 3184 O O . ASP A 1 437 ? 13.769 0.648 3.451 1.00 80.62 437 ASP A O 1
ATOM 3188 N N . TRP A 1 438 ? 13.284 0.037 5.560 1.00 91.38 438 TRP A N 1
ATOM 3189 C CA . TRP A 1 438 ? 12.039 -0.674 5.268 1.00 91.38 438 TRP A CA 1
ATOM 3190 C C . TRP A 1 438 ? 10.918 -0.151 6.168 1.00 91.38 438 TRP A C 1
ATOM 3192 O O . TRP A 1 438 ? 11.121 0.033 7.368 1.00 91.38 438 TRP A O 1
ATOM 3202 N N . GLU A 1 439 ? 9.720 0.025 5.613 1.00 93.31 439 GLU A N 1
ATOM 3203 C CA . GLU A 1 439 ? 8.506 0.290 6.392 1.00 93.31 439 GLU A CA 1
ATOM 3204 C C . GLU A 1 439 ? 7.486 -0.838 6.225 1.00 93.31 439 GLU A C 1
ATOM 3206 O O . GLU A 1 439 ? 7.404 -1.504 5.187 1.00 93.31 439 GLU A O 1
ATOM 3211 N N . ILE A 1 440 ? 6.677 -1.030 7.261 1.00 95.56 440 ILE A N 1
ATOM 3212 C CA . ILE A 1 440 ? 5.520 -1.916 7.237 1.00 95.56 440 ILE A CA 1
ATOM 3213 C C . ILE A 1 440 ? 4.384 -1.162 6.538 1.00 95.56 440 ILE A C 1
ATOM 3215 O O . ILE A 1 440 ? 3.972 -0.084 6.965 1.00 95.56 440 ILE A O 1
ATOM 3219 N N . VAL A 1 441 ? 3.858 -1.740 5.464 1.00 92.38 441 VAL A N 1
ATOM 3220 C CA . VAL A 1 441 ? 2.696 -1.218 4.736 1.00 92.38 441 VAL A CA 1
ATOM 3221 C C . VAL A 1 441 ? 1.411 -1.697 5.411 1.00 92.38 441 VAL A C 1
ATOM 3223 O O . VAL A 1 441 ? 0.516 -0.906 5.706 1.00 92.38 441 VAL A O 1
ATOM 3226 N N . GLU A 1 442 ? 1.344 -2.994 5.712 1.00 89.88 442 GLU A N 1
ATOM 3227 C CA . GLU A 1 442 ? 0.162 -3.660 6.257 1.00 89.88 442 GLU A CA 1
ATOM 3228 C C . GLU A 1 442 ? 0.569 -4.746 7.264 1.00 89.88 442 GLU A C 1
ATOM 3230 O O . GLU A 1 442 ? 1.622 -5.370 7.114 1.00 89.88 442 GLU A O 1
ATOM 3235 N N . VAL A 1 443 ? -0.283 -5.010 8.260 1.00 90.06 443 VAL A N 1
ATOM 3236 C CA . VAL A 1 443 ? -0.177 -6.196 9.124 1.00 90.06 443 VAL A CA 1
ATOM 3237 C C . VAL A 1 443 ? -1.528 -6.893 9.176 1.00 90.06 443 VAL A C 1
ATOM 3239 O O . VAL A 1 443 ? -2.529 -6.284 9.555 1.00 90.06 443 VAL A O 1
ATOM 3242 N N . ARG A 1 444 ? -1.552 -8.173 8.803 1.00 88.00 444 ARG A N 1
ATOM 3243 C CA . ARG A 1 444 ? -2.734 -9.040 8.862 1.00 88.00 444 ARG A CA 1
ATOM 3244 C C . ARG A 1 444 ? -2.595 -9.988 10.045 1.00 88.00 444 ARG A C 1
ATOM 3246 O O . ARG A 1 444 ? -1.558 -10.627 10.200 1.00 88.00 444 ARG A O 1
ATOM 3253 N N . TYR A 1 445 ? -3.636 -10.083 10.866 1.00 86.19 445 TYR A N 1
ATOM 3254 C CA . TYR A 1 445 ? -3.633 -10.864 12.101 1.00 86.19 445 TYR A CA 1
ATOM 3255 C C . TYR A 1 445 ? -4.633 -12.021 12.018 1.00 86.19 445 TYR A C 1
ATOM 3257 O O . TYR A 1 445 ? -5.831 -11.799 11.854 1.00 86.19 445 TYR A O 1
ATOM 3265 N N . ALA A 1 446 ? -4.147 -13.248 12.194 1.00 86.19 446 ALA A N 1
ATOM 3266 C CA . ALA A 1 446 ? -4.939 -14.463 12.361 1.00 86.19 446 ALA A CA 1
ATOM 3267 C C . ALA A 1 446 ? -4.752 -14.967 13.803 1.00 86.19 446 ALA A C 1
ATOM 3269 O O . ALA A 1 446 ? -3.948 -15.863 14.063 1.00 86.19 446 ALA A O 1
ATOM 3270 N N . MET A 1 447 ? -5.441 -14.316 14.746 1.00 83.19 447 MET A N 1
ATOM 3271 C CA . MET A 1 447 ? -5.261 -14.482 16.194 1.00 83.19 447 MET A CA 1
ATOM 3272 C C . MET A 1 447 ? -6.507 -15.085 16.848 1.00 83.19 447 MET A C 1
ATOM 3274 O O . MET A 1 447 ? -7.623 -14.643 16.574 1.00 83.19 447 MET A O 1
ATOM 3278 N N . SER A 1 448 ? -6.305 -16.022 17.775 1.00 69.06 448 SER A N 1
ATOM 3279 C CA . SER A 1 448 ? -7.364 -16.686 18.544 1.00 69.06 448 SER A CA 1
ATOM 3280 C C . SER A 1 448 ? -7.177 -16.483 20.055 1.00 69.06 448 SER A C 1
ATOM 3282 O O . SER A 1 448 ? -6.040 -16.440 20.535 1.00 69.06 448 SER A O 1
ATOM 3284 N N . PRO A 1 449 ? -8.263 -16.391 20.847 1.00 71.81 449 PRO A N 1
ATOM 3285 C CA . PRO A 1 449 ? -8.184 -16.487 22.302 1.00 71.81 449 PRO A CA 1
ATOM 3286 C C . PRO A 1 449 ? -7.784 -17.896 22.750 1.00 71.81 449 PRO A C 1
ATOM 3288 O O . PRO A 1 449 ? -8.295 -18.883 22.220 1.00 71.81 449 PRO A O 1
ATOM 3291 N N . LYS A 1 450 ? -6.933 -17.972 23.775 1.00 64.19 450 LYS A N 1
ATOM 3292 C CA . LYS A 1 450 ? -6.569 -19.206 24.489 1.00 64.19 450 LYS A CA 1
ATOM 3293 C C . LYS A 1 450 ? -7.393 -19.359 25.766 1.00 64.19 450 LYS A C 1
ATOM 3295 O O . LYS A 1 450 ? -7.659 -18.327 26.422 1.00 64.19 450 LYS A O 1
#

Secondary structure (DSSP, 8-state):
-----PPPPPPPPPP-----------STHHHHHHHHHHHHHHHHHHHHT---PPPEEEEEE---SSEEEEETTEEEETTEEE-EEEEETT-EEEPEEEEPTTEEEEEEEETTTTTSEEE-SS-EEEEEEEEE-HHHHHHHTTTT--EEEEEEPPPTTEEEEETTS-EE-TT-S-EEEEEETT-EEEEEEEEPTTEEEEEEEET-BTTEEE-SS-EEEEEEEEE--S-----------PPPP-PPPPP-----------PPPP----------------------------------PPPPPPPPP-PPPPPPPPPPP---HHHHHHHHHHHHHHHHHHHHHHHHHHHHHHHTT-HHHHHHH-TT--HHHHHHHHHTEEEEEEEESSS-EEEEEETTTTEEEEEEEEEEEEEETTSPBPPPEEEEEEEEEEEETTTTEEEEEEEEEEEEE-

InterPro domains:
  IPR044060 Bacterial repeat domain [PF18998] (75-114)
  IPR044060 Bacterial repeat domain [PF18998] (150-210)

Organism: Luteitalea pratensis (NCBI:txid1855912)

Radius of gyration: 42.13 Å; chains: 1; bounding box: 108×86×151 Å

pLDDT: mean 70.29, std 19.87, range [29.64, 95.81]

Sequence (450 aa):
MSTQVIRPPSPPPPPSRKRGTLEALRPVMMAGALLGVLVLAALLAAWLTGPSGPKTFTLTVLKPTGGTLTGSGITCGTGGTSCSTSVKDGQVVELRAEADEGYTFAGYTLDCAPSGRLEMKAARSCGARFAGGPAAAGAAAAADGRRWTLTLTPPENGTIVTLEGHECGPKKKACTAEILEGTIVSLEVMPEPGYRVQSYTGDCVDGTANMTQARSCGVALVKGEGPSLAPTPRTASAPPATSGPPRVTRNEPPPTDNQPKPEQTVAVTAAPTPSASPEKPPQRADVATPSEPPPTSGRPAPPAAVRPAPPAEPPAPVRNAAGREGDREAAEKLANGDIQRVLKAYRSAYERMDIPGLKRLQPGINVASHELQFRDLKSVKYTFGGDPQIEDLDIEVGRARALVDLKTENEQKSGKKQKPLEGKATYLLKRIGEGKDWEIVEVRYAMSPK